Protein AF-A0A1G0FYD2-F1 (afdb_monomer_lite)

pLDDT: mean 75.07, std 21.71, range [24.44, 97.0]

Foldseek 3Di:
DDDAPFFDLVQLQAADPQDVDVVVVVVCVVVADPCNLVVLLVVDDPVVSVLSCCQANPPNPPPCNVVLVSLVSLVSCVLVCVCCVPQNHDDPVRSVVLVCLLSVVSVPDNLLSSLSSLVSSSVSTDDQALSSLSQVQLVVLLVVLQVVVDPPDDSRSLCSLLLQLLCCVPRNYDRSDNPRPDNPDDDPVNSVVSSVVSCNPQVHDVNVLVSSLVVLQVNLVSLPADFFADFPPDDPSSVVVNQSSLCSHLVHHDDSVLQFDADPVRGGGGTPVLSSSLSVLLSCDQVRRGDQDLVVLVVLCVSCVVNSLVQQCDHDPQQDGNLLSLLLVQDPSSNVSVVVSLVPDDLVSNLSSQCGATPQQDGSLLSNLVSVHDCLVVVVSLLVHDPVSSLCSLLGATNVRDGSLNCCQPPPLVCLLVVVVSLVPDDLSSNLSNQLNDAQVSNVSSVVSLVVSDPPPPLVSVLVSLLPDPPVSVVVNCVRHVVPCVVVVVDPVSLVSCVPCDPVNVVVVVVVPVVDDDPCLVVLLVSLVVVLVVLVVDDLDPDPPPDDPPDDPDDSVRVSVVSVVVNVVSVDDPPDDDPVNVVVVVVVCVVVVNDDPCVVVPD

Radius of gyration: 39.63 Å; chains: 1; bounding box: 89×54×109 Å

Secondary structure (DSSP, 8-state):
----TTB-HHHHTPPP-----HHHHHHHGGG--TTHHHHHHTTS-HHHHHHHHHHHSTT---TTHHHHHHHHHHHHHHHHTTTHHHH-PPPHHHHHHHHHHHHTTTTS-HHHHHHHHHHHHHTTPPP-SHHHHHHHHHHHHHHHHHHHHS-TT---HHHHHHHHHHHHHHSS---S-TT-S---SS-HHHHHHHHHHHHHHHSSHHHHHHHHHHHHHHHHHHTT--SS--TTSS-HHHHHHHHHHHHHHHTS---HHHHEEE-TTS-EEEE-HHHHHHHHHHHHHHTTSBPP-HHHHHHHHHHHGGGHHHHHH---TTS--HHHHHHHHT-HHHHHHHHHHHHTS-HHHHHHHHH---TTS--HHHHHHHTT---HHHHHHHTTS-HHHHHHHHH---TTS--HHHHHHHH-GGGHHHHHHHHTTS-HHHHHHHHHT--HHHHHHHHHHHHHH-TTS-HHHHHHHHHTS-HHHHHHHHHHHTTTSTTTTTSHHHHHTTTT--HHHHHHHHHHHTTS-STTHHHHHHHHHHHHHHHHHS-TTSS-TTS--SSS---HHHHHHHHHHHHHHTTS-TT---HHHHHHHHHHHHHTT--SSSTTS--

Sequence (603 aa):
MPTIQGINSKKCFLLGKRKLSEIALASIEHHFPDSWVTNFCKLFPAAIQTELVRHLGPDATYCKKEALKSKLKIIYARLLGLFDTELGKLSVDEKEAIKTKITDSITECTPGFHNRVNFIALGFSISRTLTDLLYDIRFGIVEATVYGAIPRGSIDVHVHNNFFTIASELYGIYPINREDVYSGEVSSVVIRATLKSEFESKYVPHILFDSLIERMTNILSRVGYTGKKKPGFYTHDQYSKFIDTLEMIFEIRLNPEEIFCTNGDGNVIDLNWTAIKKQLLCKLILEKYFFITAKLLVVIDAVFGAEKAAFFKQTNTEGWNCLMIAVAEQQVDVLQTTFAVLSGLSSQDKISIFKQVSVEGSNCLMVAISQKADISKLLEKINLLPEEDRQEIFTQKNNSGLNWLMIAIRHHPVRLPALLKVICKLSAADRKAILLELQSKDWETCFFTMLKIENKFDVTEMNSIMAEATLEEQIRFIKNHNRDIRPHVANPSALLYFSGISFEILQDLQKEYNQKKHRLYSFVKIILQRYIAEMKSKPLDSHLTKVGFFEFGFSVRSKLLSAEALLTAMNRDPEGETEEMRRILKDQACQQGRLHRISCLIV

Structure (mmCIF, N/CA/C/O backbone):
data_AF-A0A1G0FYD2-F1
#
_entry.id   AF-A0A1G0FYD2-F1
#
loop_
_atom_site.group_PDB
_atom_site.id
_atom_site.type_symbol
_atom_site.label_atom_id
_atom_site.label_alt_id
_atom_site.label_comp_id
_atom_site.label_asym_id
_atom_site.label_entity_id
_atom_site.label_seq_id
_atom_site.pdbx_PDB_ins_code
_atom_site.Cartn_x
_atom_site.Cartn_y
_atom_site.Cartn_z
_atom_site.occupancy
_atom_site.B_iso_or_equiv
_atom_site.auth_seq_id
_atom_site.auth_comp_id
_atom_site.auth_asym_id
_atom_site.auth_atom_id
_atom_site.pdbx_PDB_model_num
ATOM 1 N N . MET A 1 1 ? 16.250 -4.269 6.687 1.00 71.00 1 MET A N 1
ATOM 2 C CA . MET A 1 1 ? 15.690 -3.304 5.718 1.00 71.00 1 MET A CA 1
ATOM 3 C C . MET A 1 1 ? 15.822 -1.906 6.296 1.00 71.00 1 MET A C 1
ATOM 5 O O . MET A 1 1 ? 15.545 -1.760 7.483 1.00 71.00 1 MET A O 1
ATOM 9 N N . PRO A 1 2 ? 16.258 -0.917 5.506 1.00 81.50 2 PRO A N 1
ATOM 10 C CA . PRO A 1 2 ? 16.300 0.483 5.914 1.00 81.50 2 PRO A CA 1
ATOM 11 C C . PRO A 1 2 ? 14.913 1.008 6.299 1.00 81.50 2 PRO A C 1
ATOM 13 O O . PRO A 1 2 ? 13.907 0.628 5.693 1.00 81.50 2 PRO A O 1
ATOM 16 N N . THR A 1 3 ? 14.870 1.900 7.283 1.00 86.75 3 THR A N 1
ATOM 17 C CA . THR A 1 3 ? 13.661 2.643 7.656 1.00 86.75 3 THR A CA 1
ATOM 18 C C . THR A 1 3 ? 13.644 3.951 6.877 1.00 86.75 3 THR A C 1
ATOM 20 O O . THR A 1 3 ? 14.596 4.717 6.975 1.00 86.75 3 THR A O 1
ATOM 23 N N . ILE A 1 4 ? 12.576 4.211 6.122 1.00 86.94 4 ILE A N 1
ATOM 24 C CA . ILE A 1 4 ? 12.359 5.495 5.443 1.00 86.94 4 ILE A CA 1
ATOM 25 C C . ILE A 1 4 ? 11.167 6.184 6.099 1.00 86.94 4 ILE A C 1
ATOM 27 O O . ILE A 1 4 ? 10.151 5.552 6.393 1.00 86.94 4 ILE A O 1
ATOM 31 N N . GLN A 1 5 ? 11.302 7.481 6.361 1.00 86.69 5 GLN A N 1
ATOM 32 C CA . GLN A 1 5 ? 10.287 8.241 7.077 1.00 86.69 5 GLN A CA 1
ATOM 33 C C . GLN A 1 5 ? 8.942 8.223 6.332 1.00 86.69 5 GLN A C 1
ATOM 35 O O . GLN A 1 5 ? 8.857 8.559 5.153 1.00 86.69 5 GLN A O 1
ATOM 40 N N . GLY A 1 6 ? 7.877 7.863 7.053 1.00 85.75 6 GLY A N 1
ATOM 41 C CA . GLY A 1 6 ? 6.500 7.915 6.555 1.00 85.75 6 GLY A CA 1
ATOM 42 C C . GLY A 1 6 ? 6.055 6.722 5.705 1.00 85.75 6 GLY A C 1
ATOM 43 O O . GLY A 1 6 ? 4.886 6.681 5.330 1.00 85.75 6 GLY A O 1
ATOM 44 N N . ILE A 1 7 ? 6.921 5.737 5.437 1.00 91.50 7 ILE A N 1
ATOM 45 C CA . ILE A 1 7 ? 6.544 4.518 4.707 1.00 91.50 7 ILE A CA 1
ATOM 46 C C . ILE A 1 7 ? 6.825 3.249 5.510 1.00 91.50 7 ILE A C 1
ATOM 48 O O . ILE A 1 7 ? 7.794 3.155 6.261 1.00 91.50 7 ILE A O 1
ATOM 52 N N . ASN A 1 8 ? 6.019 2.221 5.277 1.00 91.69 8 ASN A N 1
ATOM 53 C CA . ASN A 1 8 ? 6.238 0.890 5.814 1.00 91.69 8 ASN A CA 1
ATOM 54 C C . ASN A 1 8 ? 7.188 0.100 4.907 1.00 91.69 8 ASN A C 1
ATOM 56 O O . ASN A 1 8 ? 6.750 -0.587 3.982 1.00 91.69 8 ASN A O 1
ATOM 60 N N . SER A 1 9 ? 8.493 0.148 5.188 1.00 90.56 9 SER A N 1
ATOM 61 C CA . SER A 1 9 ? 9.512 -0.540 4.378 1.00 90.56 9 SER A CA 1
ATOM 62 C C . SER A 1 9 ? 9.237 -2.035 4.179 1.00 90.56 9 SER A C 1
ATOM 64 O O . SER A 1 9 ? 9.534 -2.561 3.112 1.00 90.56 9 SER A O 1
ATOM 66 N N . LYS A 1 10 ? 8.628 -2.731 5.155 1.00 89.69 10 LYS A N 1
ATOM 67 C CA . LYS A 1 10 ? 8.307 -4.165 5.011 1.00 89.69 10 LYS A CA 1
ATOM 68 C C . LYS A 1 10 ? 7.317 -4.420 3.880 1.00 89.69 10 LYS A C 1
ATOM 70 O O . LYS A 1 10 ? 7.418 -5.443 3.213 1.00 89.69 10 LYS A O 1
ATOM 75 N N . LYS A 1 11 ? 6.366 -3.504 3.685 1.00 90.00 11 LYS A N 1
ATOM 76 C CA . LYS A 1 11 ? 5.352 -3.607 2.638 1.00 90.00 11 LYS A CA 1
ATOM 77 C C . LYS A 1 11 ? 5.823 -2.967 1.335 1.00 90.00 11 LYS A C 1
ATOM 79 O O . LYS A 1 11 ? 5.685 -3.560 0.270 1.00 90.00 11 LYS A O 1
ATOM 84 N N . CYS A 1 12 ? 6.447 -1.795 1.421 1.00 91.56 12 CYS A N 1
ATOM 85 C CA . CYS A 1 12 ? 6.925 -1.072 0.252 1.00 91.56 12 CYS A CA 1
ATOM 86 C C . CYS A 1 12 ? 8.114 -1.750 -0.431 1.00 91.56 12 CYS A C 1
ATOM 88 O O . CYS A 1 12 ? 8.267 -1.552 -1.624 1.00 91.56 12 CYS A O 1
ATOM 90 N N . PHE A 1 13 ? 8.944 -2.542 0.259 1.00 92.25 13 PHE A N 1
ATOM 91 C CA . PHE A 1 13 ? 10.097 -3.236 -0.345 1.00 92.25 13 PHE A CA 1
ATOM 92 C C . PHE A 1 13 ? 9.818 -4.700 -0.690 1.00 92.25 13 PHE A C 1
ATOM 94 O O . PHE A 1 13 ? 10.751 -5.470 -0.923 1.00 92.25 13 PHE A O 1
ATOM 101 N N . LEU A 1 14 ? 8.547 -5.102 -0.750 1.00 87.94 14 LEU A N 1
ATOM 102 C CA . LEU A 1 14 ? 8.197 -6.394 -1.326 1.00 87.94 14 LEU A CA 1
ATOM 103 C C . LEU A 1 14 ? 8.676 -6.446 -2.780 1.00 87.94 14 LEU A C 1
ATOM 105 O O . LEU A 1 14 ? 8.505 -5.495 -3.552 1.00 87.94 14 LEU A O 1
ATOM 109 N N . LEU A 1 15 ? 9.305 -7.563 -3.142 1.00 80.50 15 LEU A N 1
ATOM 110 C CA . LEU A 1 15 ? 9.656 -7.833 -4.528 1.00 80.50 15 LEU A CA 1
ATOM 111 C C . LEU A 1 15 ? 8.353 -7.968 -5.322 1.00 80.50 15 LEU A C 1
ATOM 113 O O . LEU A 1 15 ? 7.488 -8.771 -4.969 1.00 80.50 15 LEU A O 1
ATOM 117 N N . GLY A 1 16 ? 8.212 -7.158 -6.373 1.00 65.06 16 GLY A N 1
ATOM 118 C CA . GLY A 1 16 ? 7.102 -7.284 -7.312 1.00 65.06 16 GLY A CA 1
ATOM 119 C C . GLY A 1 16 ? 7.129 -8.644 -7.997 1.00 65.06 16 GLY A C 1
ATOM 120 O O . GLY A 1 16 ? 8.182 -9.281 -8.109 1.00 65.06 16 GLY A O 1
ATOM 121 N N . LYS A 1 17 ? 5.982 -9.081 -8.516 1.00 60.00 17 LYS A N 1
ATOM 122 C CA . LYS A 1 17 ? 5.901 -10.286 -9.350 1.00 60.00 17 LYS A CA 1
ATOM 123 C C . LYS A 1 17 ? 6.354 -9.924 -10.769 1.00 60.00 17 LYS A C 1
ATOM 125 O O . LYS A 1 17 ? 5.661 -10.191 -11.745 1.00 60.00 17 LYS A O 1
ATOM 130 N N . ARG A 1 18 ? 7.548 -9.329 -10.900 1.00 59.66 18 ARG A N 1
ATOM 131 C CA . ARG A 1 18 ? 8.195 -9.054 -12.187 1.00 59.66 18 ARG A CA 1
ATOM 132 C C . ARG A 1 18 ? 8.671 -10.362 -12.780 1.00 59.66 18 ARG A C 1
ATOM 134 O O . ARG A 1 18 ? 9.802 -10.806 -12.607 1.00 59.66 18 ARG A O 1
ATOM 141 N N . LYS A 1 19 ? 7.751 -11.007 -13.464 1.00 52.03 19 LYS A N 1
ATOM 142 C CA . LYS A 1 19 ? 8.004 -12.235 -14.174 1.00 52.03 19 LYS A CA 1
ATOM 143 C C . LYS A 1 19 ? 7.151 -12.153 -15.441 1.00 52.03 19 LYS A C 1
ATOM 145 O O . LYS A 1 19 ? 6.133 -12.828 -15.548 1.00 52.03 19 LYS A O 1
ATOM 150 N N . LEU A 1 20 ? 7.666 -11.454 -16.464 1.00 51.06 20 LEU A N 1
ATOM 151 C CA . LEU A 1 20 ? 7.752 -12.105 -17.784 1.00 51.06 20 LEU A CA 1
ATOM 152 C C . LEU A 1 20 ? 8.638 -13.323 -17.547 1.00 51.06 20 LEU A C 1
ATOM 154 O O . LEU A 1 20 ? 9.860 -13.279 -17.645 1.00 51.06 20 LEU A O 1
ATOM 158 N N . SER A 1 21 ? 8.027 -14.315 -16.917 1.00 52.44 21 SER A N 1
ATOM 159 C CA . SER A 1 21 ? 8.737 -15.313 -16.151 1.00 52.44 21 SER A CA 1
ATOM 160 C C . SER A 1 21 ? 9.371 -16.257 -17.128 1.00 52.44 21 SER A C 1
ATOM 162 O O . SER A 1 21 ? 9.000 -16.305 -18.299 1.00 52.44 21 SER A O 1
ATOM 164 N N . GLU A 1 22 ? 10.208 -17.135 -16.614 1.00 48.06 22 GLU A N 1
ATOM 165 C CA . GLU A 1 22 ? 10.434 -18.406 -17.282 1.00 48.06 22 GLU A CA 1
ATOM 166 C C . GLU A 1 22 ? 9.127 -19.074 -17.789 1.00 48.06 22 GLU A C 1
ATOM 168 O O . GLU A 1 22 ? 9.208 -19.851 -18.718 1.00 48.06 22 GLU A O 1
ATOM 173 N N . ILE A 1 23 ? 7.929 -18.721 -17.286 1.00 47.28 23 ILE A N 1
ATOM 174 C CA . ILE A 1 23 ? 6.600 -19.104 -17.803 1.00 47.28 23 ILE A CA 1
ATOM 175 C C . ILE A 1 23 ? 6.338 -18.574 -19.224 1.00 47.28 23 ILE A C 1
ATOM 177 O O . ILE A 1 23 ? 5.897 -19.339 -20.076 1.00 47.28 23 ILE A O 1
ATOM 181 N N . ALA A 1 24 ? 6.619 -17.296 -19.507 1.00 58.84 24 ALA A N 1
ATOM 182 C CA . ALA A 1 24 ? 6.438 -16.742 -20.850 1.00 58.84 24 ALA A CA 1
ATOM 183 C C . ALA A 1 24 ? 7.440 -17.373 -21.825 1.00 58.84 24 ALA A C 1
ATOM 185 O O . ALA A 1 24 ? 7.056 -17.778 -22.914 1.00 58.84 24 ALA A O 1
ATOM 186 N N . LEU A 1 25 ? 8.693 -17.554 -21.393 1.00 63.34 25 LEU A N 1
ATOM 187 C CA . LEU A 1 25 ? 9.738 -18.254 -22.150 1.00 63.34 25 LEU A CA 1
ATOM 188 C C . LEU A 1 25 ? 9.388 -19.727 -22.414 1.00 63.34 25 LEU A C 1
ATOM 190 O O . LEU A 1 25 ? 9.467 -20.160 -23.557 1.00 63.34 25 LEU A O 1
ATOM 194 N N . ALA A 1 26 ? 8.948 -20.465 -21.390 1.00 65.25 26 ALA A N 1
ATOM 195 C CA . ALA A 1 26 ? 8.532 -21.863 -21.498 1.00 65.25 26 ALA A CA 1
ATOM 196 C C . ALA A 1 26 ? 7.345 -22.012 -22.456 1.00 65.25 26 ALA A C 1
ATOM 198 O O . ALA A 1 26 ? 7.298 -22.950 -23.249 1.00 65.25 26 ALA A O 1
ATOM 199 N N . SER A 1 27 ? 6.417 -21.049 -22.444 1.00 67.56 27 SER A N 1
ATOM 200 C CA . SER A 1 27 ? 5.278 -21.043 -23.365 1.00 67.56 27 SER A CA 1
ATOM 201 C C . SER A 1 27 ? 5.676 -20.832 -24.828 1.00 67.56 27 SER A C 1
ATOM 203 O O . SER A 1 27 ? 4.945 -21.263 -25.711 1.00 67.56 27 SER A O 1
ATOM 205 N N . ILE A 1 28 ? 6.848 -20.246 -25.102 1.00 72.50 28 ILE A N 1
ATOM 206 C CA . ILE A 1 28 ? 7.353 -20.013 -26.464 1.00 72.50 28 ILE A CA 1
ATOM 207 C C . ILE A 1 28 ? 8.608 -20.832 -26.793 1.00 72.50 28 ILE A C 1
ATOM 209 O O . ILE A 1 28 ? 9.178 -20.668 -27.866 1.00 72.50 28 ILE A O 1
ATOM 213 N N . GLU A 1 29 ? 9.032 -21.744 -25.913 1.00 75.75 29 GLU A N 1
ATOM 214 C CA . GLU A 1 29 ? 10.243 -22.566 -26.065 1.00 75.75 29 GLU A CA 1
ATOM 215 C C . GLU A 1 29 ? 10.243 -23.336 -27.395 1.00 75.75 29 GLU A C 1
ATOM 217 O O . GLU A 1 29 ? 11.255 -23.392 -28.091 1.00 75.75 29 GLU A O 1
ATOM 222 N N . HIS A 1 30 ? 9.068 -23.840 -27.779 1.00 78.38 30 HIS A N 1
ATOM 223 C CA . HIS A 1 30 ? 8.821 -24.590 -29.008 1.00 78.38 30 HIS A CA 1
ATOM 224 C C . HIS A 1 30 ? 8.935 -23.757 -30.298 1.00 78.38 30 HIS A C 1
ATOM 226 O O . HIS A 1 30 ? 9.001 -24.329 -31.381 1.00 78.38 30 HIS A O 1
ATOM 232 N N . HIS A 1 31 ? 8.970 -22.422 -30.209 1.00 76.94 31 HIS A N 1
ATOM 233 C CA . HIS A 1 31 ? 9.157 -21.543 -31.370 1.00 76.94 31 HIS A CA 1
ATOM 234 C C . HIS A 1 31 ? 10.630 -21.395 -31.777 1.00 76.94 31 HIS A C 1
ATOM 236 O O . HIS A 1 31 ? 10.923 -20.795 -32.813 1.00 76.94 31 HIS A O 1
ATOM 242 N N . PHE A 1 32 ? 11.571 -21.900 -30.975 1.00 81.81 32 PHE A N 1
ATOM 243 C CA . PHE A 1 32 ? 12.994 -21.735 -31.245 1.00 81.81 32 PHE A CA 1
ATOM 244 C C . PHE A 1 32 ? 13.590 -22.991 -31.885 1.00 81.81 32 PHE A C 1
ATOM 246 O O . PHE A 1 32 ? 13.553 -24.052 -31.267 1.00 81.81 32 PHE A O 1
ATOM 253 N N . PRO A 1 33 ? 14.204 -22.885 -33.077 1.00 84.12 33 PRO A N 1
ATOM 254 C CA . PRO A 1 33 ? 14.975 -23.989 -33.635 1.00 84.12 33 PRO A CA 1
ATOM 255 C C . PRO A 1 33 ? 16.264 -24.208 -32.831 1.00 84.12 33 PRO A C 1
ATOM 257 O O . PRO A 1 33 ? 16.786 -23.271 -32.221 1.00 84.12 33 PRO A O 1
ATOM 260 N N . ASP A 1 34 ? 16.858 -25.399 -32.926 1.00 83.19 34 ASP A N 1
ATOM 261 C CA . ASP A 1 34 ? 18.173 -25.688 -32.324 1.00 83.19 34 ASP A CA 1
ATOM 262 C C . ASP A 1 34 ? 19.253 -24.692 -32.788 1.00 83.19 34 ASP A C 1
ATOM 264 O O . ASP A 1 34 ? 20.161 -24.326 -32.042 1.00 83.19 34 ASP A O 1
ATOM 268 N N . SER A 1 35 ? 19.106 -24.161 -34.007 1.00 87.00 35 SER A N 1
ATOM 269 C CA . SER A 1 35 ? 19.988 -23.156 -34.604 1.00 87.00 35 SER A CA 1
ATOM 270 C C . SER A 1 35 ? 19.663 -21.705 -34.212 1.00 87.00 35 SER A C 1
ATOM 272 O O . SER A 1 35 ? 20.100 -20.776 -34.901 1.00 87.00 35 SER A O 1
ATOM 274 N N . TRP A 1 36 ? 18.869 -21.457 -33.161 1.00 91.12 36 TRP A N 1
ATOM 275 C CA . TRP A 1 36 ? 18.421 -20.099 -32.821 1.00 91.12 36 TRP A CA 1
ATOM 276 C C . TRP A 1 36 ? 19.585 -19.139 -32.546 1.00 91.12 36 TRP A C 1
ATOM 278 O O . TRP A 1 36 ? 19.487 -17.975 -32.918 1.00 91.12 36 TRP A O 1
ATOM 288 N N . VAL A 1 37 ? 20.699 -19.609 -31.966 1.00 90.31 37 VAL A N 1
ATOM 289 C CA . VAL A 1 37 ? 21.889 -18.772 -31.713 1.00 90.31 37 VAL A CA 1
ATOM 290 C C . VAL A 1 37 ? 22.461 -18.255 -33.032 1.00 90.31 37 VAL A C 1
ATOM 292 O O . VAL A 1 37 ? 22.711 -17.062 -33.175 1.00 90.31 37 VAL A O 1
ATOM 295 N N . THR A 1 38 ? 22.599 -19.128 -34.032 1.00 91.00 38 THR A N 1
ATOM 296 C CA . THR A 1 38 ? 23.056 -18.747 -35.374 1.00 91.00 38 THR A CA 1
ATOM 297 C C . THR A 1 38 ? 22.101 -17.744 -36.020 1.00 91.00 38 THR A C 1
ATOM 299 O O . THR A 1 38 ? 22.545 -16.769 -36.623 1.00 91.00 38 THR A O 1
ATOM 302 N N . ASN A 1 39 ? 20.791 -17.951 -35.876 1.00 92.69 39 ASN A N 1
ATOM 303 C CA . ASN A 1 39 ? 19.783 -17.039 -36.419 1.00 92.69 39 ASN A CA 1
ATOM 304 C C . ASN A 1 39 ? 19.776 -15.684 -35.699 1.00 92.69 39 ASN A C 1
ATOM 306 O O . ASN A 1 39 ? 19.608 -14.655 -36.348 1.00 92.69 39 ASN A O 1
ATOM 310 N N . PHE A 1 40 ? 20.014 -15.672 -34.388 1.00 93.44 40 PHE A N 1
ATOM 311 C CA . PHE A 1 40 ? 20.173 -14.456 -33.602 1.00 93.44 40 PHE A CA 1
ATOM 312 C C . PHE A 1 40 ? 21.415 -13.669 -34.036 1.00 93.44 40 PHE A C 1
ATOM 314 O O . PHE A 1 40 ? 21.308 -12.474 -34.294 1.00 93.44 40 PHE A O 1
ATOM 321 N N . CYS A 1 41 ? 22.570 -14.325 -34.207 1.00 92.69 41 CYS A N 1
ATOM 322 C CA . CYS A 1 41 ? 23.790 -13.665 -34.683 1.00 92.69 41 CYS A CA 1
ATOM 323 C C . CYS A 1 41 ? 23.586 -13.000 -36.054 1.00 92.69 41 CYS A C 1
ATOM 325 O O . CYS A 1 41 ? 24.026 -11.872 -36.260 1.00 92.69 41 CYS A O 1
ATOM 327 N N . LYS A 1 42 ? 22.846 -13.640 -36.970 1.00 93.69 42 LYS A N 1
ATOM 328 C CA . LYS A 1 42 ? 22.535 -13.084 -38.302 1.00 93.69 42 LYS A CA 1
ATOM 329 C C . LYS A 1 42 ? 21.749 -11.765 -38.270 1.00 93.69 42 LYS A C 1
ATOM 331 O O . LYS A 1 42 ? 21.681 -11.096 -39.296 1.00 93.69 42 LYS A O 1
ATOM 336 N N . LEU A 1 43 ? 21.178 -11.368 -37.128 1.00 93.31 43 LEU A N 1
ATOM 337 C CA . LEU A 1 43 ? 20.527 -10.062 -36.970 1.00 93.31 43 LEU A CA 1
ATOM 338 C C . LEU A 1 43 ? 21.514 -8.884 -36.905 1.00 93.31 43 LEU A C 1
ATOM 340 O O . LEU A 1 43 ? 21.070 -7.734 -36.942 1.00 93.31 43 LEU A O 1
ATOM 344 N N . PHE A 1 44 ? 22.816 -9.159 -36.783 1.00 94.56 44 PHE A N 1
ATOM 345 C CA . PHE A 1 44 ? 23.866 -8.165 -36.567 1.00 94.56 44 PHE A CA 1
ATOM 346 C C . PHE A 1 44 ? 24.909 -8.164 -37.700 1.00 94.56 44 PHE A C 1
ATOM 348 O O . PHE A 1 44 ? 25.074 -9.177 -38.385 1.00 94.56 44 PHE A O 1
ATOM 355 N N . PRO A 1 45 ? 25.659 -7.061 -37.898 1.00 93.50 45 PRO A N 1
ATOM 356 C CA . PRO A 1 45 ? 26.769 -7.007 -38.852 1.00 93.50 45 PRO A CA 1
ATOM 357 C C . PRO A 1 45 ? 27.878 -8.022 -38.538 1.00 93.50 45 PRO A C 1
ATOM 359 O O . PRO A 1 45 ? 28.079 -8.390 -37.381 1.00 93.50 45 PRO A O 1
ATOM 362 N N . ALA A 1 46 ? 28.654 -8.418 -39.551 1.00 92.62 46 ALA A N 1
ATOM 363 C CA . ALA A 1 46 ? 29.682 -9.461 -39.437 1.00 92.62 46 ALA A CA 1
ATOM 364 C C . ALA A 1 46 ? 30.689 -9.236 -38.289 1.00 92.62 46 ALA A C 1
ATOM 366 O O . ALA A 1 46 ? 31.024 -10.181 -37.583 1.00 92.62 46 ALA A O 1
ATOM 367 N N . ALA A 1 47 ? 31.112 -7.989 -38.045 1.00 89.62 47 ALA A N 1
ATOM 368 C CA . ALA A 1 47 ? 32.027 -7.659 -36.946 1.00 89.62 47 ALA A CA 1
ATOM 369 C C . ALA A 1 47 ? 31.457 -8.028 -35.561 1.00 89.62 47 ALA A C 1
ATOM 371 O O . ALA A 1 47 ? 32.168 -8.553 -34.711 1.00 89.62 47 ALA A O 1
ATOM 372 N N . ILE A 1 48 ? 30.155 -7.816 -35.356 1.00 94.00 48 ILE A N 1
ATOM 373 C CA . ILE A 1 48 ? 29.456 -8.151 -34.110 1.00 94.00 48 ILE A CA 1
ATOM 374 C C . ILE A 1 48 ? 29.194 -9.656 -34.009 1.00 94.00 48 ILE A C 1
ATOM 376 O O . ILE A 1 48 ? 29.220 -10.212 -32.914 1.00 94.00 48 ILE A O 1
ATOM 380 N N . GLN A 1 49 ? 28.963 -10.335 -35.136 1.00 93.88 49 GLN A N 1
ATOM 381 C CA . GLN A 1 49 ? 28.770 -11.788 -35.148 1.00 93.88 49 GLN A CA 1
ATOM 382 C C . GLN A 1 49 ? 29.977 -12.523 -34.562 1.00 93.88 49 GLN A C 1
ATOM 384 O O . GLN A 1 49 ? 29.790 -13.444 -33.770 1.00 93.88 49 GLN A O 1
ATOM 389 N N . THR A 1 50 ? 31.196 -12.087 -34.894 1.00 91.62 50 THR A N 1
ATOM 390 C CA . THR A 1 50 ? 32.433 -12.649 -34.335 1.00 91.62 50 THR A CA 1
ATOM 391 C C . THR A 1 50 ? 32.470 -12.528 -32.810 1.00 91.62 50 THR A C 1
ATOM 393 O O . THR A 1 50 ? 32.735 -13.514 -32.122 1.00 91.62 50 THR A O 1
ATOM 396 N N . GLU A 1 51 ? 32.115 -11.362 -32.266 1.00 94.31 51 GLU A N 1
ATOM 397 C CA . GLU A 1 51 ? 32.063 -11.140 -30.814 1.00 94.31 51 GLU A CA 1
ATOM 398 C C . GLU A 1 51 ? 30.958 -11.958 -30.132 1.00 94.31 51 GLU A C 1
ATOM 400 O O . GLU A 1 51 ? 31.174 -12.569 -29.085 1.00 94.31 51 GLU A O 1
ATOM 405 N N . LEU A 1 52 ? 29.780 -12.068 -30.749 1.00 93.62 52 LEU A N 1
ATOM 406 C CA . LEU A 1 52 ? 28.709 -12.928 -30.239 1.00 93.62 52 LEU A CA 1
ATOM 407 C C . LEU A 1 52 ? 29.131 -14.403 -30.203 1.00 93.62 52 LEU A C 1
ATOM 409 O O . LEU A 1 52 ? 28.850 -15.097 -29.225 1.00 93.62 52 LEU A O 1
ATOM 413 N N . VAL A 1 53 ? 29.838 -14.887 -31.229 1.00 91.69 53 VAL A N 1
ATOM 414 C CA . VAL A 1 53 ? 30.386 -16.253 -31.248 1.00 91.69 53 VAL A CA 1
ATOM 415 C C . VAL A 1 53 ? 31.445 -16.429 -30.160 1.00 91.69 53 VAL A C 1
ATOM 417 O O . VAL A 1 53 ? 31.423 -17.448 -29.473 1.00 91.69 53 VAL A O 1
ATOM 420 N N . ARG A 1 54 ? 32.302 -15.430 -29.918 1.00 92.94 54 ARG A N 1
ATOM 421 C CA . ARG A 1 54 ? 33.272 -15.451 -28.810 1.00 92.94 54 ARG A CA 1
ATOM 422 C C . ARG A 1 54 ? 32.594 -15.631 -27.446 1.00 92.94 54 ARG A C 1
ATOM 424 O O . ARG A 1 54 ? 33.115 -16.347 -26.594 1.00 92.94 54 ARG A O 1
ATOM 431 N N . HIS A 1 55 ? 31.427 -15.022 -27.234 1.00 93.25 55 HIS A N 1
ATOM 432 C CA . HIS A 1 55 ? 30.684 -15.134 -25.973 1.00 93.25 55 HIS A CA 1
ATOM 433 C C . HIS A 1 55 ? 29.804 -16.388 -25.854 1.00 93.25 55 HIS A C 1
ATOM 435 O O . HIS A 1 55 ? 29.614 -16.896 -24.747 1.00 93.25 55 HIS A O 1
ATOM 441 N N . LEU A 1 56 ? 29.227 -16.867 -26.961 1.00 91.88 56 LEU A N 1
ATOM 442 C CA . LEU A 1 56 ? 28.140 -17.863 -26.957 1.00 91.88 56 LEU A CA 1
ATOM 443 C C . LEU A 1 56 ? 28.514 -19.205 -27.585 1.00 91.88 56 LEU A C 1
ATOM 445 O O . LEU A 1 56 ? 27.789 -20.188 -27.401 1.00 91.88 56 LEU A O 1
ATOM 449 N N . GLY A 1 57 ? 29.602 -19.229 -28.350 1.00 87.62 57 GLY A N 1
ATOM 450 C CA . GLY A 1 57 ? 30.015 -20.345 -29.182 1.00 87.62 57 GLY A CA 1
ATOM 451 C C . GLY A 1 57 ? 30.392 -21.607 -28.401 1.00 87.62 57 GLY A C 1
ATOM 452 O O . GLY A 1 57 ? 30.429 -21.617 -27.160 1.00 87.62 57 GLY A O 1
ATOM 453 N N . PRO A 1 58 ? 30.675 -22.703 -29.125 1.00 86.25 58 PRO A N 1
ATOM 454 C CA . PRO A 1 58 ? 31.112 -23.956 -28.516 1.00 86.25 58 PRO A CA 1
ATOM 455 C C . PRO A 1 58 ? 32.360 -23.745 -27.647 1.00 86.25 58 PRO A C 1
ATOM 457 O O . PRO A 1 58 ? 32.368 -24.185 -26.499 1.00 86.25 58 PRO A O 1
ATOM 460 N N . ASP A 1 59 ? 33.310 -22.941 -28.129 1.00 88.81 59 ASP A N 1
ATOM 461 C CA . ASP A 1 59 ? 34.604 -22.689 -27.480 1.00 88.81 59 ASP A CA 1
ATOM 462 C C . ASP A 1 59 ? 34.548 -21.670 -26.329 1.00 88.81 59 ASP A C 1
ATOM 464 O O . ASP A 1 59 ? 35.536 -21.454 -25.629 1.00 88.81 59 ASP A O 1
ATOM 468 N N . ALA A 1 60 ? 33.398 -21.030 -26.096 1.00 90.25 60 ALA A N 1
ATOM 469 C CA . ALA A 1 60 ? 33.255 -20.069 -25.009 1.00 90.25 60 ALA A CA 1
ATOM 470 C C . ALA A 1 60 ? 33.319 -20.775 -23.640 1.00 90.25 60 ALA A C 1
ATOM 472 O O . ALA A 1 60 ? 32.490 -21.641 -23.337 1.00 90.25 60 ALA A O 1
ATOM 473 N N . THR A 1 61 ? 34.269 -20.355 -22.799 1.00 90.81 61 THR A N 1
ATOM 474 C CA . THR A 1 61 ? 34.606 -20.964 -21.494 1.00 90.81 61 THR A CA 1
ATOM 475 C C . THR A 1 61 ? 33.877 -20.342 -20.301 1.00 90.81 61 THR A C 1
ATOM 477 O O . THR A 1 61 ? 34.075 -20.753 -19.159 1.00 90.81 61 THR A O 1
ATOM 480 N N . TYR A 1 62 ? 33.028 -19.339 -20.537 1.00 91.00 62 TYR A N 1
ATOM 481 C CA . TYR A 1 62 ? 32.307 -18.654 -19.469 1.00 91.00 62 TYR A CA 1
ATOM 482 C C . TYR A 1 62 ? 31.358 -19.611 -18.733 1.00 91.00 62 TYR A C 1
ATOM 484 O O . TYR A 1 62 ? 30.430 -20.164 -19.324 1.00 91.00 62 TYR A O 1
ATOM 492 N N . CYS A 1 63 ? 31.555 -19.767 -17.422 1.00 88.88 63 CYS A N 1
ATOM 493 C CA . CYS A 1 63 ? 30.858 -20.765 -16.606 1.00 88.88 63 CYS A CA 1
ATOM 494 C C . CYS A 1 63 ? 29.326 -20.607 -16.571 1.00 88.88 63 CYS A C 1
ATOM 496 O O . CYS A 1 63 ? 28.627 -21.577 -16.301 1.00 88.88 63 CYS A O 1
ATOM 498 N N . LYS A 1 64 ? 28.789 -19.418 -16.892 1.00 89.31 64 LYS A N 1
ATOM 499 C CA . LYS A 1 64 ? 27.337 -19.151 -16.947 1.00 89.31 64 LYS A CA 1
ATOM 500 C C . LYS A 1 64 ? 26.800 -18.934 -18.359 1.00 89.31 64 LYS A C 1
ATOM 502 O O . LYS A 1 64 ? 25.795 -18.245 -18.544 1.00 89.31 64 LYS A O 1
ATOM 507 N N . LYS A 1 65 ? 27.459 -19.512 -19.364 1.00 90.44 65 LYS A N 1
ATOM 508 C CA . LYS A 1 65 ? 27.065 -19.413 -20.777 1.00 90.44 65 LYS A CA 1
ATOM 509 C C . LYS A 1 65 ? 25.589 -19.753 -21.021 1.00 90.44 65 LYS A C 1
ATOM 511 O O . LYS A 1 65 ? 24.921 -19.048 -21.770 1.00 90.44 65 LYS A O 1
ATOM 516 N N . GLU A 1 66 ? 25.053 -20.776 -20.359 1.00 89.69 66 GLU A N 1
ATOM 517 C CA . GLU A 1 66 ? 23.657 -21.196 -20.557 1.00 89.69 66 GLU A CA 1
ATOM 518 C C . GLU A 1 66 ? 22.636 -20.228 -19.930 1.00 89.69 66 GLU A C 1
ATOM 520 O O . GLU A 1 66 ? 21.577 -19.974 -20.510 1.00 89.69 66 GLU A O 1
ATOM 525 N N . ALA A 1 67 ? 22.973 -19.589 -18.805 1.00 88.44 67 ALA A N 1
ATOM 526 C CA . ALA A 1 67 ? 22.154 -18.516 -18.237 1.00 88.44 67 ALA A CA 1
ATOM 527 C C . ALA A 1 67 ? 22.133 -17.282 -19.160 1.00 88.44 67 ALA A C 1
ATOM 529 O O . ALA A 1 67 ? 21.063 -16.746 -19.453 1.00 88.44 67 ALA A O 1
ATOM 530 N N . LEU A 1 68 ? 23.298 -16.899 -19.698 1.00 91.25 68 LEU A N 1
ATOM 531 C CA . LEU A 1 68 ? 23.429 -15.831 -20.694 1.00 91.25 68 LEU A CA 1
ATOM 532 C C . LEU A 1 68 ? 22.579 -16.116 -21.942 1.00 91.25 68 LEU A C 1
ATOM 534 O O . LEU A 1 68 ? 21.785 -15.273 -22.366 1.00 91.25 68 LEU A O 1
ATOM 538 N N . LYS A 1 69 ? 22.692 -17.325 -22.502 1.00 91.12 69 LYS A N 1
ATOM 539 C CA . LYS A 1 69 ? 21.883 -17.768 -23.645 1.00 91.12 69 LYS A CA 1
ATOM 540 C C . LYS A 1 69 ? 20.391 -17.678 -23.350 1.00 91.12 69 LYS A C 1
ATOM 542 O O . LYS A 1 69 ? 19.645 -17.159 -24.173 1.00 91.12 69 LYS A O 1
ATOM 547 N N . SER A 1 70 ? 19.965 -18.113 -22.167 1.00 88.06 70 SER A N 1
ATOM 548 C CA . SER A 1 70 ? 18.559 -18.062 -21.758 1.00 88.06 70 SER A CA 1
ATOM 549 C C . SER A 1 70 ? 18.009 -16.632 -21.776 1.00 88.06 70 SER A C 1
ATOM 551 O O . SER A 1 70 ? 16.884 -16.399 -22.211 1.00 88.06 70 SER A O 1
ATOM 553 N N . LYS A 1 71 ? 18.808 -15.642 -21.365 1.00 88.81 71 LYS A N 1
ATOM 554 C CA . LYS A 1 71 ? 18.406 -14.227 -21.356 1.00 88.81 71 LYS A CA 1
ATOM 555 C C . LYS A 1 71 ? 18.448 -13.593 -22.745 1.00 88.81 71 LYS A C 1
ATOM 557 O O . LYS A 1 71 ? 17.525 -12.864 -23.101 1.00 88.81 71 LYS A O 1
ATOM 562 N N . LEU A 1 72 ? 19.433 -13.941 -23.573 1.00 91.94 72 LEU A N 1
ATOM 563 C CA . LEU A 1 72 ? 19.442 -13.566 -24.992 1.00 91.94 72 LEU A CA 1
ATOM 564 C C . LEU A 1 72 ? 18.245 -14.137 -25.752 1.00 91.94 72 LEU A C 1
ATOM 566 O O . LEU A 1 72 ? 17.693 -13.456 -26.610 1.00 91.94 72 LEU A O 1
ATOM 570 N N . LYS A 1 73 ? 17.798 -15.348 -25.409 1.00 90.38 73 LYS A N 1
ATOM 571 C CA . LYS A 1 73 ? 16.612 -15.977 -26.000 1.00 90.38 73 LYS A CA 1
ATOM 572 C C . LYS A 1 73 ? 15.345 -15.141 -25.760 1.00 90.38 73 LYS A C 1
ATOM 574 O O . LYS A 1 73 ? 14.546 -14.989 -26.681 1.00 90.38 73 LYS A O 1
ATOM 579 N N . ILE A 1 74 ? 15.207 -14.502 -24.589 1.00 88.44 74 ILE A N 1
ATOM 580 C CA . ILE A 1 74 ? 14.130 -13.524 -24.305 1.00 88.44 74 ILE A CA 1
ATOM 581 C C . ILE A 1 74 ? 14.219 -12.332 -25.258 1.00 88.44 74 ILE A C 1
ATOM 583 O O . ILE A 1 74 ? 13.223 -11.933 -25.860 1.00 88.44 74 ILE A O 1
ATOM 587 N N . ILE A 1 75 ? 15.415 -11.758 -25.398 1.00 92.06 75 ILE A N 1
ATOM 588 C CA . ILE A 1 75 ? 1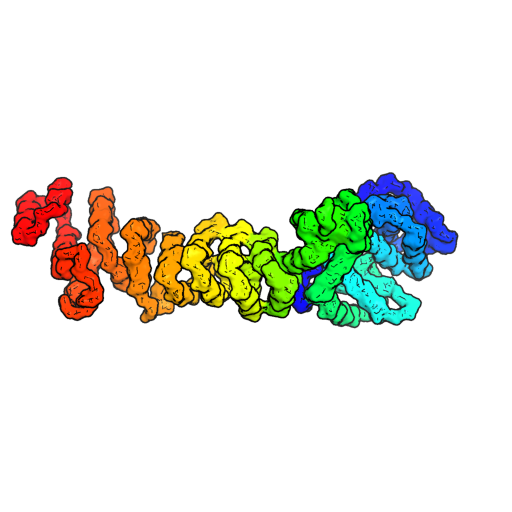5.642 -10.600 -26.267 1.00 92.06 75 ILE A CA 1
ATOM 589 C C . ILE A 1 75 ? 15.352 -10.958 -27.725 1.00 92.06 75 ILE A C 1
ATOM 591 O O . ILE A 1 75 ? 14.702 -10.190 -28.433 1.00 92.06 75 ILE A O 1
ATOM 595 N N . TYR A 1 76 ? 15.758 -12.148 -28.160 1.00 93.12 76 TYR A N 1
ATOM 596 C CA . TYR A 1 76 ? 15.477 -12.635 -29.499 1.00 93.12 76 TYR A CA 1
ATOM 597 C C . TYR A 1 76 ? 13.973 -12.806 -29.741 1.00 93.12 76 TYR A C 1
ATOM 599 O O . TYR A 1 76 ? 13.463 -12.264 -30.720 1.00 93.12 76 TYR A O 1
ATOM 607 N N . ALA A 1 77 ? 13.244 -13.450 -28.822 1.00 89.88 77 ALA A N 1
ATOM 608 C CA . ALA A 1 77 ? 11.781 -13.529 -28.883 1.00 89.88 77 ALA A CA 1
ATOM 609 C C . ALA A 1 77 ? 11.129 -12.151 -29.007 1.00 89.88 77 ALA A C 1
ATOM 611 O O . ALA A 1 77 ? 10.232 -11.957 -29.830 1.00 89.88 77 ALA A O 1
ATOM 612 N N . ARG A 1 78 ? 11.611 -11.174 -28.229 1.00 90.31 78 ARG A N 1
ATOM 613 C CA . ARG A 1 78 ? 11.105 -9.805 -28.292 1.00 90.31 78 ARG A CA 1
ATOM 614 C C . ARG A 1 78 ? 11.337 -9.168 -29.667 1.00 90.31 78 ARG A C 1
ATOM 616 O O . ARG A 1 78 ? 10.419 -8.559 -30.204 1.00 90.31 78 ARG A O 1
ATOM 623 N N . LEU A 1 79 ? 12.517 -9.343 -30.267 1.00 92.75 79 LEU A N 1
ATOM 624 C CA . LEU A 1 79 ? 12.839 -8.821 -31.606 1.00 92.75 79 LEU A CA 1
ATOM 625 C C . LEU A 1 79 ? 12.011 -9.477 -32.727 1.00 92.75 79 LEU A C 1
ATOM 627 O O . LEU A 1 79 ? 11.673 -8.810 -33.714 1.00 92.75 79 LEU A O 1
ATOM 631 N N . LEU A 1 80 ? 11.665 -10.757 -32.556 1.00 91.25 80 LEU A N 1
ATOM 632 C CA . LEU A 1 80 ? 10.781 -11.512 -33.450 1.00 91.25 80 LEU A CA 1
ATOM 633 C C . LEU A 1 80 ? 9.296 -11.147 -33.302 1.00 91.25 80 LEU A C 1
ATOM 635 O O . LEU A 1 80 ? 8.493 -11.564 -34.130 1.00 91.25 80 LEU A O 1
ATOM 639 N N . GLY A 1 81 ? 8.928 -10.370 -32.281 1.00 89.25 81 GLY A N 1
ATOM 640 C CA . GLY A 1 81 ? 7.540 -9.989 -32.014 1.00 89.25 81 GLY A CA 1
ATOM 641 C C . GLY A 1 81 ? 6.729 -11.048 -31.264 1.00 89.25 81 GLY A C 1
ATOM 642 O O . GLY A 1 81 ? 5.512 -10.932 -31.163 1.00 89.25 81 GLY A O 1
ATOM 643 N N . LEU A 1 82 ? 7.380 -12.060 -30.676 1.00 88.00 82 LEU A N 1
ATOM 644 C CA . LEU A 1 82 ? 6.696 -13.122 -29.919 1.00 88.00 82 LEU A CA 1
ATOM 645 C C . LEU A 1 82 ? 6.057 -12.627 -28.610 1.00 88.00 82 LEU A C 1
ATOM 647 O O . LEU A 1 82 ? 5.305 -13.365 -27.988 1.00 88.00 82 LEU A O 1
ATOM 651 N N . PHE A 1 83 ? 6.345 -11.386 -28.207 1.00 84.06 83 PHE A N 1
ATOM 652 C CA . PHE A 1 83 ? 5.726 -10.711 -27.062 1.00 84.06 83 PHE A CA 1
ATOM 653 C C . PHE A 1 83 ? 4.895 -9.484 -27.470 1.00 84.06 83 PHE A C 1
ATOM 655 O O . PHE A 1 83 ? 4.638 -8.612 -26.644 1.00 84.06 83 PHE A O 1
ATOM 662 N N . ASP A 1 84 ? 4.532 -9.339 -28.749 1.00 85.88 84 ASP A N 1
ATOM 663 C CA . ASP A 1 84 ? 3.813 -8.148 -29.225 1.00 85.88 84 ASP A CA 1
ATOM 664 C C . ASP A 1 84 ? 2.400 -8.034 -28.641 1.00 85.88 84 ASP A C 1
ATOM 666 O O . ASP A 1 84 ? 1.895 -6.922 -28.482 1.00 85.88 84 ASP A O 1
ATOM 670 N N . THR A 1 85 ? 1.783 -9.158 -28.276 1.00 79.25 85 THR A N 1
ATOM 671 C CA . THR A 1 85 ? 0.477 -9.181 -27.610 1.00 79.25 85 THR A CA 1
ATOM 672 C C . THR A 1 85 ? 0.553 -8.543 -26.223 1.00 79.25 85 THR A C 1
ATOM 674 O O . THR A 1 85 ? -0.338 -7.794 -25.832 1.00 79.25 85 THR A O 1
ATOM 677 N N . GLU A 1 86 ? 1.624 -8.806 -25.476 1.00 75.88 86 GLU A N 1
ATOM 678 C CA . GLU A 1 86 ? 1.789 -8.354 -24.096 1.00 75.88 86 GLU A CA 1
ATOM 679 C C . GLU A 1 86 ? 2.504 -7.002 -23.984 1.00 75.88 86 GLU A C 1
ATOM 681 O O . GLU A 1 86 ? 2.214 -6.224 -23.074 1.00 75.88 86 GLU A O 1
ATOM 686 N N . LEU A 1 87 ? 3.460 -6.729 -24.876 1.00 78.19 87 LEU A N 1
ATOM 687 C CA . LEU A 1 87 ? 4.355 -5.568 -24.818 1.00 78.19 87 LEU A CA 1
ATOM 688 C C . LEU A 1 87 ? 4.126 -4.553 -25.941 1.00 78.19 87 LEU A C 1
ATOM 690 O O . LEU A 1 87 ? 4.839 -3.551 -26.008 1.00 78.19 87 LEU A O 1
ATOM 694 N N . GLY A 1 88 ? 3.166 -4.808 -26.830 1.00 79.81 88 GLY A N 1
ATOM 695 C CA . GLY A 1 88 ? 2.961 -4.020 -28.040 1.00 79.81 88 GLY A CA 1
ATOM 696 C C . GLY A 1 88 ? 4.039 -4.281 -29.091 1.00 79.81 88 GLY A C 1
ATOM 697 O O . GLY A 1 88 ? 5.125 -4.785 -28.792 1.00 79.81 88 GLY A O 1
ATOM 698 N N . LYS A 1 89 ? 3.750 -3.928 -30.343 1.00 88.38 89 LYS A N 1
ATOM 699 C CA . LYS A 1 89 ? 4.700 -4.081 -31.452 1.00 88.38 89 LYS A CA 1
ATOM 700 C C . LYS A 1 89 ? 5.865 -3.110 -31.307 1.00 88.38 89 LYS A C 1
ATOM 702 O O . LYS A 1 89 ? 5.642 -1.927 -31.076 1.00 88.38 89 LYS A O 1
ATOM 707 N N . LEU A 1 90 ? 7.086 -3.601 -31.508 1.00 89.75 90 LEU A N 1
ATOM 708 C CA . LEU A 1 90 ? 8.261 -2.733 -31.608 1.00 89.75 90 LEU A CA 1
ATOM 709 C C . LEU A 1 90 ? 8.293 -2.005 -32.955 1.00 89.75 90 LEU A C 1
ATOM 711 O O . LEU A 1 90 ? 8.185 -2.638 -34.012 1.00 89.75 90 LEU A O 1
ATOM 715 N N . SER A 1 91 ? 8.537 -0.700 -32.912 1.00 91.69 91 SER A N 1
ATOM 716 C CA . SER A 1 91 ? 8.933 0.092 -34.074 1.00 91.69 91 SER A CA 1
ATOM 717 C C . SER A 1 91 ? 10.340 -0.287 -34.559 1.00 91.69 91 SER A C 1
ATOM 719 O O . SER A 1 91 ? 11.097 -0.983 -33.873 1.00 91.69 91 SER A O 1
ATOM 721 N N . VAL A 1 92 ? 10.705 0.165 -35.762 1.00 93.12 92 VAL A N 1
ATOM 722 C CA . VAL A 1 92 ? 12.049 -0.061 -36.322 1.00 93.12 92 VAL A CA 1
ATOM 723 C C . VAL A 1 92 ? 13.118 0.552 -35.414 1.00 93.12 92 VAL A C 1
ATOM 725 O O . VAL A 1 92 ? 14.078 -0.132 -35.063 1.00 93.12 92 VAL A O 1
ATOM 728 N N . ASP A 1 93 ? 12.898 1.782 -34.950 1.00 93.75 93 ASP A N 1
ATOM 729 C CA . ASP A 1 93 ? 13.835 2.495 -34.079 1.00 93.75 93 ASP A CA 1
ATOM 730 C C . ASP A 1 93 ? 14.004 1.796 -32.726 1.00 93.75 93 ASP A C 1
ATOM 732 O O . ASP A 1 93 ? 15.114 1.691 -32.208 1.00 93.75 93 ASP A O 1
ATOM 736 N N . GLU A 1 94 ? 12.929 1.238 -32.163 1.00 92.25 94 GLU A N 1
ATOM 737 C CA . GLU A 1 94 ? 13.014 0.479 -30.911 1.00 92.25 94 GLU A CA 1
ATOM 738 C C . GLU A 1 94 ? 13.787 -0.835 -31.083 1.00 92.25 94 GLU A C 1
ATOM 740 O O . GLU A 1 94 ? 14.569 -1.211 -30.204 1.00 92.25 94 GLU A O 1
ATOM 745 N N . LYS A 1 95 ? 13.615 -1.529 -32.219 1.00 94.31 95 LYS A N 1
ATOM 746 C CA . LYS A 1 95 ? 14.408 -2.728 -32.540 1.00 94.31 95 LYS A CA 1
ATOM 747 C C . LYS A 1 95 ? 15.889 -2.384 -32.670 1.00 94.31 95 LYS A C 1
ATOM 749 O O . LYS A 1 95 ? 16.721 -3.094 -32.102 1.00 94.31 95 LYS A O 1
ATOM 754 N N . GLU A 1 96 ? 16.222 -1.299 -33.363 1.00 94.31 96 GLU A N 1
ATOM 755 C CA . GLU A 1 96 ? 17.609 -0.847 -33.506 1.00 94.31 96 GLU A CA 1
ATOM 756 C C . GLU A 1 96 ? 18.201 -0.341 -32.184 1.00 94.31 96 GLU A C 1
ATOM 758 O O . GLU A 1 96 ? 19.361 -0.626 -31.882 1.00 94.31 96 GLU A O 1
ATOM 763 N N . ALA A 1 97 ? 17.407 0.298 -3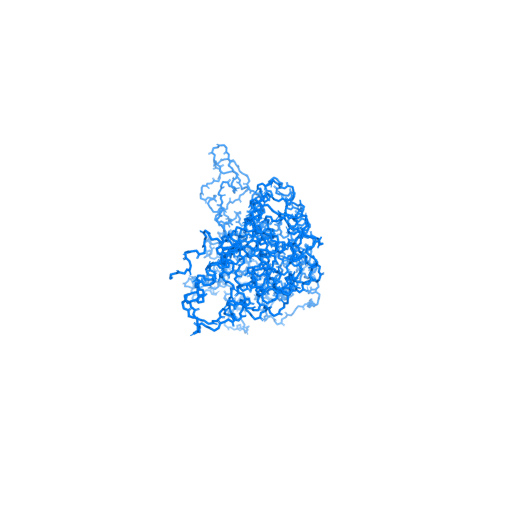1.321 1.00 93.62 97 ALA A N 1
ATOM 764 C CA . ALA A 1 97 ? 17.843 0.690 -29.983 1.00 93.62 97 ALA A CA 1
ATOM 765 C C . ALA A 1 97 ? 18.179 -0.530 -29.107 1.00 93.62 97 ALA A C 1
ATOM 767 O O . ALA A 1 97 ? 19.179 -0.519 -28.387 1.00 93.62 97 ALA A O 1
ATOM 768 N N . ILE A 1 98 ? 17.387 -1.607 -29.183 1.00 93.56 98 ILE A N 1
ATOM 769 C CA . ILE A 1 98 ? 17.693 -2.871 -28.496 1.00 93.56 98 ILE A CA 1
ATOM 770 C C . ILE A 1 98 ? 18.991 -3.474 -29.042 1.00 93.56 98 ILE A C 1
ATOM 772 O O . ILE A 1 98 ? 19.856 -3.850 -28.253 1.00 93.56 98 ILE A O 1
ATOM 776 N N . LYS A 1 99 ? 19.161 -3.541 -30.369 1.00 94.50 99 LYS A N 1
ATOM 777 C CA . LYS A 1 99 ? 20.396 -4.059 -30.980 1.00 94.50 99 LYS A CA 1
ATOM 778 C C . LYS A 1 99 ? 21.618 -3.245 -30.569 1.00 94.50 99 LYS A C 1
ATOM 780 O O . LYS A 1 99 ? 22.602 -3.834 -30.139 1.00 94.50 99 LYS A O 1
ATOM 785 N N . THR A 1 100 ? 21.519 -1.918 -30.602 1.00 92.69 100 THR A N 1
ATOM 786 C CA . THR A 1 100 ? 22.585 -1.004 -30.165 1.00 92.69 100 THR A CA 1
ATOM 787 C C . THR A 1 100 ? 22.981 -1.275 -28.715 1.00 92.69 100 THR A C 1
ATOM 789 O O . THR A 1 100 ? 24.166 -1.391 -28.410 1.00 92.69 100 THR A O 1
ATOM 792 N N . LYS A 1 101 ? 21.999 -1.472 -27.822 1.00 91.44 101 LYS A N 1
ATOM 793 C CA . LYS A 1 101 ? 22.268 -1.849 -26.427 1.00 91.44 101 LYS A CA 1
ATOM 794 C C . LYS A 1 101 ? 22.947 -3.213 -26.302 1.00 91.44 101 LYS A C 1
ATOM 796 O O . LYS A 1 101 ? 23.688 -3.407 -25.358 1.00 91.44 101 LYS A O 1
ATOM 801 N N . ILE A 1 102 ? 22.714 -4.171 -27.196 1.00 92.06 102 ILE A N 1
ATOM 802 C CA . ILE A 1 102 ? 23.404 -5.475 -27.150 1.00 92.06 102 ILE A CA 1
ATOM 803 C C . ILE A 1 102 ? 24.865 -5.328 -27.587 1.00 92.06 102 ILE A C 1
ATOM 805 O O . ILE A 1 102 ? 25.738 -5.991 -27.036 1.00 92.06 102 ILE A O 1
ATOM 809 N N . THR A 1 103 ? 25.124 -4.475 -28.579 1.00 90.75 103 THR A N 1
ATOM 810 C CA . THR A 1 103 ? 26.457 -4.297 -29.168 1.00 90.75 103 THR A CA 1
ATOM 811 C C . THR A 1 103 ? 27.361 -3.353 -28.389 1.00 90.75 103 THR A C 1
ATOM 813 O O . THR A 1 103 ? 28.575 -3.398 -28.569 1.00 90.75 103 THR A O 1
ATOM 816 N N . ASP A 1 104 ? 26.783 -2.504 -27.540 1.00 84.94 104 ASP A N 1
ATOM 817 C CA . ASP A 1 104 ? 27.526 -1.601 -26.666 1.00 84.94 104 ASP A CA 1
ATOM 818 C C . ASP A 1 104 ? 28.578 -2.379 -25.860 1.00 84.94 104 ASP A C 1
ATOM 820 O O . ASP A 1 104 ? 28.244 -3.397 -25.249 1.00 84.94 104 ASP A O 1
ATOM 824 N N . SER A 1 105 ? 29.844 -1.946 -25.915 1.00 81.75 105 SER A N 1
ATOM 825 C CA . SER A 1 105 ? 31.015 -2.573 -25.271 1.00 81.75 105 SER A CA 1
ATOM 826 C C . SER A 1 105 ? 31.087 -4.111 -25.360 1.00 81.75 105 SER A C 1
ATOM 828 O O . SER A 1 105 ? 31.590 -4.774 -24.451 1.00 81.75 105 SER A O 1
ATOM 830 N N . ILE A 1 106 ? 30.582 -4.720 -26.440 1.00 88.06 106 ILE A N 1
ATOM 831 C CA . ILE A 1 106 ? 30.586 -6.185 -26.595 1.00 88.06 106 ILE A CA 1
ATOM 832 C C . ILE A 1 106 ? 32.011 -6.759 -26.696 1.00 88.06 106 ILE A C 1
ATOM 834 O O . ILE A 1 106 ? 32.264 -7.896 -26.323 1.00 88.06 106 ILE A O 1
ATOM 838 N N . THR A 1 107 ? 32.982 -5.961 -27.135 1.00 89.31 107 THR A N 1
ATOM 839 C CA . THR A 1 107 ? 34.385 -6.379 -27.282 1.00 89.31 107 THR A CA 1
ATOM 840 C C . THR A 1 107 ? 35.135 -6.518 -25.955 1.00 89.31 107 THR A C 1
ATOM 842 O O . THR A 1 107 ? 36.255 -7.015 -25.952 1.00 89.31 107 THR A O 1
ATOM 845 N N . GLU A 1 108 ? 34.558 -6.082 -24.832 1.00 87.38 108 GLU A N 1
ATOM 846 C CA . GLU A 1 108 ? 35.191 -6.158 -23.511 1.00 87.38 108 GLU A CA 1
ATOM 847 C C . GLU A 1 108 ? 35.149 -7.606 -22.966 1.00 87.38 108 GLU A C 1
ATOM 849 O O . GLU A 1 108 ? 35.743 -8.535 -23.528 1.00 87.38 108 GLU A O 1
ATOM 854 N N . CYS A 1 109 ? 34.433 -7.854 -21.867 1.00 89.19 109 CYS A N 1
ATOM 855 C CA . CYS A 1 109 ? 34.426 -9.143 -21.179 1.00 89.19 109 CYS A CA 1
ATOM 856 C C . CYS A 1 109 ? 33.053 -9.845 -21.244 1.00 89.19 109 CYS A C 1
ATOM 858 O O . CYS A 1 109 ? 31.996 -9.214 -21.246 1.00 89.19 109 CYS A O 1
ATOM 860 N N . THR A 1 110 ? 33.048 -11.186 -21.250 1.00 90.56 110 THR A N 1
ATOM 861 C CA . THR A 1 110 ? 31.802 -11.981 -21.239 1.00 90.56 110 THR A CA 1
ATOM 862 C C . THR A 1 110 ? 30.936 -11.750 -19.990 1.00 90.56 110 THR A C 1
ATOM 864 O O . THR A 1 110 ? 29.717 -11.670 -20.141 1.00 90.56 110 THR A O 1
ATOM 867 N N . PRO A 1 111 ? 31.492 -11.616 -18.765 1.00 89.94 111 PRO A N 1
ATOM 868 C CA . PRO A 1 111 ? 30.688 -11.285 -17.585 1.00 89.94 111 PRO A CA 1
ATOM 869 C C . PRO A 1 111 ? 29.972 -9.931 -17.705 1.00 89.94 111 PRO A C 1
ATOM 871 O O . PRO A 1 111 ? 28.789 -9.836 -17.384 1.00 89.94 111 PRO A O 1
ATOM 874 N N . GLY A 1 112 ? 30.649 -8.911 -18.238 1.00 89.50 112 GLY A N 1
ATOM 875 C CA . GLY A 1 112 ? 30.070 -7.592 -18.493 1.00 89.50 112 GLY A CA 1
ATOM 876 C C . GLY A 1 112 ? 28.979 -7.629 -19.565 1.00 89.50 112 GLY A C 1
ATOM 877 O O . GLY A 1 112 ? 27.886 -7.096 -19.358 1.00 89.50 112 GLY A O 1
ATOM 878 N N . PHE A 1 113 ? 29.214 -8.361 -20.660 1.00 92.25 113 PHE A N 1
ATOM 879 C CA . PHE A 1 113 ? 28.184 -8.638 -21.665 1.00 92.25 113 PHE A CA 1
ATOM 880 C C . PHE A 1 113 ? 26.957 -9.331 -21.047 1.00 92.25 113 PHE A C 1
ATOM 882 O O . PHE A 1 113 ? 25.820 -8.951 -21.325 1.00 92.25 113 PHE A O 1
ATOM 889 N N . HIS A 1 114 ? 27.162 -10.291 -20.139 1.00 92.00 114 HIS A N 1
ATOM 890 C CA . HIS A 1 114 ? 26.069 -10.956 -19.431 1.00 92.00 114 HIS A CA 1
ATOM 891 C C . HIS A 1 114 ? 25.276 -10.001 -18.531 1.00 92.00 114 HIS A C 1
ATOM 893 O O . HIS A 1 114 ? 24.044 -10.035 -18.561 1.00 92.00 114 HIS A O 1
ATOM 899 N N . ASN A 1 115 ? 25.936 -9.095 -17.805 1.00 90.06 115 ASN A N 1
ATOM 900 C CA . ASN A 1 115 ? 25.245 -8.058 -17.030 1.00 90.06 115 ASN A CA 1
ATOM 901 C C . ASN A 1 115 ? 24.350 -7.193 -17.926 1.00 90.06 115 ASN A C 1
ATOM 903 O O . ASN A 1 115 ? 23.185 -6.957 -17.599 1.00 90.06 115 ASN A O 1
ATOM 907 N N . ARG A 1 116 ? 24.869 -6.766 -19.083 1.00 90.75 116 ARG A N 1
ATOM 908 C CA . ARG A 1 116 ? 24.129 -5.941 -20.044 1.00 90.75 116 ARG A CA 1
ATOM 909 C C . ARG A 1 116 ? 22.919 -6.680 -20.614 1.00 90.75 116 ARG A C 1
ATOM 911 O O . ARG A 1 116 ? 21.815 -6.139 -20.615 1.00 90.75 116 ARG A O 1
ATOM 918 N N . VAL A 1 117 ? 23.087 -7.941 -21.014 1.00 92.06 117 VAL A N 1
ATOM 919 C CA . VAL A 1 117 ? 21.980 -8.800 -21.469 1.00 92.06 117 VAL A CA 1
ATOM 920 C C . VAL A 1 117 ? 20.912 -8.957 -20.385 1.00 92.06 117 VAL A C 1
ATOM 922 O O . VAL A 1 117 ? 19.721 -8.817 -20.676 1.00 92.06 117 VAL A O 1
ATOM 925 N N . ASN A 1 118 ? 21.311 -9.210 -19.136 1.00 89.69 118 ASN A N 1
ATOM 926 C CA . ASN A 1 118 ? 20.371 -9.339 -18.021 1.00 89.69 118 ASN A CA 1
ATOM 927 C C . ASN A 1 118 ? 19.576 -8.052 -17.813 1.00 89.69 118 ASN A C 1
ATOM 929 O O . ASN A 1 118 ? 18.363 -8.109 -17.611 1.00 89.69 118 ASN A O 1
ATOM 933 N N . PHE A 1 119 ? 20.242 -6.903 -17.912 1.00 87.44 119 PHE A N 1
ATOM 934 C CA . PHE A 1 119 ? 19.608 -5.600 -17.782 1.00 87.44 119 PHE A CA 1
ATOM 935 C C . PHE A 1 119 ? 18.583 -5.330 -18.894 1.00 87.44 119 PHE A C 1
ATOM 937 O O . PHE A 1 119 ? 17.450 -4.946 -18.603 1.00 87.44 119 PHE A O 1
ATOM 944 N N . ILE A 1 120 ? 18.932 -5.605 -20.158 1.00 89.38 120 ILE A N 1
ATOM 945 C CA . ILE A 1 120 ? 18.008 -5.460 -21.297 1.00 89.38 120 ILE A CA 1
ATOM 946 C C . ILE A 1 120 ? 16.788 -6.368 -21.112 1.00 89.38 120 ILE A C 1
ATOM 948 O O . ILE A 1 120 ? 15.655 -5.903 -21.218 1.00 89.38 120 ILE A O 1
ATOM 952 N N . ALA A 1 121 ? 17.010 -7.647 -20.792 1.00 87.62 121 ALA A N 1
ATOM 953 C CA . ALA A 1 121 ? 15.930 -8.609 -20.595 1.00 87.62 121 ALA A CA 1
ATOM 954 C C . ALA A 1 121 ? 15.004 -8.210 -19.432 1.00 87.62 121 ALA A C 1
ATOM 956 O O . ALA A 1 121 ? 13.785 -8.357 -19.531 1.00 87.62 121 ALA A O 1
ATOM 957 N N . LEU A 1 122 ? 15.559 -7.664 -18.344 1.00 81.81 122 LEU A N 1
ATOM 958 C CA . LEU A 1 122 ? 14.783 -7.163 -17.209 1.00 81.81 122 LEU A CA 1
ATOM 959 C C . LEU A 1 122 ? 13.879 -5.983 -17.599 1.00 81.81 122 LEU A C 1
ATOM 961 O O . LEU A 1 122 ? 12.767 -5.870 -17.072 1.00 81.81 122 LEU A O 1
ATOM 965 N N . GLY A 1 123 ? 14.326 -5.149 -18.542 1.00 81.62 123 GLY A N 1
ATOM 966 C CA . GLY A 1 123 ? 13.577 -4.016 -19.086 1.00 81.62 123 GLY A CA 1
ATOM 967 C C . GLY A 1 123 ? 12.286 -4.396 -19.815 1.00 81.62 123 GLY A C 1
ATOM 968 O O . GLY A 1 123 ? 11.421 -3.543 -19.994 1.00 81.62 123 GLY A O 1
ATOM 969 N N . PHE A 1 124 ? 12.104 -5.666 -20.186 1.00 82.56 124 PHE A N 1
ATOM 970 C CA . PHE A 1 124 ? 10.859 -6.120 -20.804 1.00 82.56 124 PHE A CA 1
ATOM 971 C C . PHE A 1 124 ? 9.741 -6.388 -19.803 1.00 82.56 124 PHE A C 1
ATOM 973 O O . PHE A 1 124 ? 8.614 -6.576 -20.230 1.00 82.56 124 PHE A O 1
ATOM 980 N N . SER A 1 125 ? 10.007 -6.375 -18.494 1.00 77.81 125 SER A N 1
ATOM 981 C CA . SER A 1 125 ? 9.000 -6.656 -17.460 1.00 77.81 125 SER A CA 1
ATOM 982 C C . SER A 1 125 ? 7.754 -5.761 -17.566 1.00 77.81 125 SER A C 1
ATOM 984 O O . SER A 1 125 ? 7.858 -4.558 -17.805 1.00 77.81 125 SER A O 1
ATOM 986 N N . ILE A 1 126 ? 6.573 -6.343 -17.324 1.00 76.12 126 ILE A N 1
ATOM 987 C CA . ILE A 1 126 ? 5.292 -5.623 -17.299 1.00 76.12 126 ILE A CA 1
ATOM 988 C C . ILE A 1 126 ? 4.856 -5.427 -15.857 1.00 76.12 126 ILE A C 1
ATOM 990 O O . ILE A 1 126 ? 4.756 -6.394 -15.104 1.00 76.12 126 ILE A O 1
ATOM 994 N N . SER A 1 127 ? 4.535 -4.188 -15.517 1.00 83.12 127 SER A N 1
ATOM 995 C CA . SER A 1 127 ? 3.996 -3.821 -14.213 1.00 83.12 127 SER A CA 1
ATOM 996 C C . SER A 1 127 ? 2.479 -3.798 -14.284 1.00 83.12 127 SER A C 1
ATOM 998 O O . SER A 1 127 ? 1.917 -3.155 -15.170 1.00 83.12 127 SER A O 1
ATOM 1000 N N . ARG A 1 128 ? 1.818 -4.540 -13.390 1.00 83.50 128 ARG A N 1
ATOM 1001 C CA . ARG A 1 128 ? 0.348 -4.660 -13.376 1.00 83.50 128 ARG A CA 1
ATOM 1002 C C . ARG A 1 128 ? -0.259 -4.355 -12.019 1.00 83.50 128 ARG A C 1
ATOM 1004 O O . ARG A 1 128 ? -1.403 -3.932 -11.958 1.00 83.50 128 ARG A O 1
ATOM 1011 N N . THR A 1 129 ? 0.505 -4.554 -10.952 1.00 89.19 129 THR A N 1
ATOM 1012 C CA . THR A 1 129 ? 0.055 -4.336 -9.576 1.00 89.19 129 THR A CA 1
ATOM 1013 C C . THR A 1 129 ? 0.731 -3.115 -8.965 1.00 89.19 129 THR A C 1
ATOM 1015 O O . THR A 1 129 ? 1.798 -2.682 -9.414 1.00 89.19 129 THR A O 1
ATOM 1018 N N . LEU A 1 130 ? 0.170 -2.595 -7.870 1.00 92.12 130 LEU A N 1
ATOM 1019 C CA . LEU A 1 130 ? 0.830 -1.561 -7.070 1.00 92.12 130 LEU A CA 1
ATOM 1020 C C . LEU A 1 130 ? 2.231 -1.994 -6.597 1.00 92.12 130 LEU A C 1
ATOM 1022 O O . LEU A 1 130 ? 3.154 -1.183 -6.574 1.00 92.12 130 LEU A O 1
ATOM 1026 N N . THR A 1 131 ? 2.424 -3.273 -6.262 1.00 90.94 131 THR A N 1
ATOM 1027 C CA . THR A 1 131 ? 3.736 -3.791 -5.835 1.00 90.94 131 THR A CA 1
ATOM 1028 C C . THR A 1 131 ? 4.767 -3.723 -6.965 1.00 90.94 131 THR A C 1
ATOM 1030 O O . THR A 1 131 ? 5.924 -3.377 -6.715 1.00 90.94 131 THR A O 1
ATOM 1033 N N . ASP A 1 132 ? 4.356 -3.985 -8.210 1.00 89.12 132 ASP A N 1
ATOM 1034 C CA . ASP A 1 132 ? 5.237 -3.845 -9.376 1.00 89.12 132 ASP A CA 1
ATOM 1035 C C . ASP A 1 132 ? 5.579 -2.374 -9.636 1.00 89.12 132 ASP A C 1
ATOM 1037 O O . ASP A 1 132 ? 6.738 -2.041 -9.859 1.00 89.12 132 ASP A O 1
ATOM 1041 N N . LEU A 1 133 ? 4.601 -1.471 -9.517 1.00 93.12 133 LEU A N 1
ATOM 1042 C CA . LEU A 1 133 ? 4.842 -0.033 -9.653 1.00 93.12 133 LEU A CA 1
ATOM 1043 C C . LEU A 1 133 ? 5.821 0.498 -8.604 1.00 93.12 133 LEU A C 1
ATOM 1045 O O . LEU A 1 133 ? 6.743 1.250 -8.920 1.00 93.12 133 LEU A O 1
ATOM 1049 N N . LEU A 1 134 ? 5.651 0.079 -7.349 1.00 94.75 134 LEU A N 1
ATOM 1050 C CA . LEU A 1 134 ? 6.580 0.413 -6.277 1.00 94.75 134 LEU A CA 1
ATOM 1051 C C . LEU A 1 134 ? 7.985 -0.099 -6.607 1.00 94.75 134 LEU A C 1
ATOM 1053 O O . LEU A 1 134 ? 8.948 0.635 -6.385 1.00 94.75 134 LEU A O 1
ATOM 1057 N N . TYR A 1 135 ? 8.104 -1.321 -7.141 1.00 92.19 135 TYR A N 1
ATOM 1058 C CA . TYR A 1 135 ? 9.378 -1.880 -7.591 1.00 92.19 135 TYR A CA 1
ATOM 1059 C C . TYR A 1 135 ? 10.007 -1.026 -8.694 1.00 92.19 135 TYR A C 1
ATOM 1061 O O . TYR A 1 135 ? 11.190 -0.707 -8.599 1.00 92.19 135 TYR A O 1
ATOM 1069 N N . ASP A 1 136 ? 9.238 -0.621 -9.705 1.00 90.38 136 ASP A N 1
ATOM 1070 C CA . ASP A 1 136 ? 9.727 0.188 -10.828 1.00 90.38 136 ASP A CA 1
ATOM 1071 C C . ASP A 1 136 ? 10.328 1.510 -10.365 1.00 90.38 136 ASP A C 1
ATOM 1073 O O . ASP A 1 136 ? 11.349 1.954 -10.887 1.00 90.38 136 ASP A O 1
ATOM 1077 N N . ILE A 1 137 ? 9.710 2.132 -9.361 1.00 94.88 137 ILE A N 1
ATOM 1078 C CA . ILE A 1 137 ? 10.209 3.376 -8.779 1.00 94.88 137 ILE A CA 1
ATOM 1079 C C . ILE A 1 137 ? 11.537 3.125 -8.063 1.00 94.88 137 ILE A C 1
ATOM 1081 O O . ILE A 1 137 ? 12.492 3.862 -8.290 1.00 94.88 137 ILE A O 1
ATOM 1085 N N . ARG A 1 138 ? 11.648 2.059 -7.257 1.00 94.88 138 ARG A N 1
ATOM 1086 C CA . ARG A 1 138 ? 12.917 1.706 -6.590 1.00 94.88 138 ARG A CA 1
ATOM 1087 C C . ARG A 1 138 ? 14.013 1.376 -7.595 1.00 94.88 138 ARG A C 1
ATOM 1089 O O . ARG A 1 138 ? 15.143 1.818 -7.426 1.00 94.88 138 ARG A O 1
ATOM 1096 N N . PHE A 1 139 ? 13.669 0.634 -8.644 1.00 92.31 139 PHE A N 1
ATOM 1097 C CA . PHE A 1 139 ? 14.568 0.323 -9.748 1.00 92.31 139 PHE A CA 1
ATOM 1098 C C . PHE A 1 139 ? 15.076 1.604 -10.420 1.00 92.31 139 PHE A C 1
ATOM 1100 O O . PHE A 1 139 ? 16.282 1.772 -10.567 1.00 92.31 139 PHE A O 1
ATOM 1107 N N . GLY A 1 140 ? 14.170 2.531 -10.748 1.00 92.75 140 GLY A N 1
ATOM 1108 C CA . GLY A 1 140 ? 14.511 3.814 -11.361 1.00 92.75 140 GLY A CA 1
ATOM 1109 C C . GLY A 1 140 ? 15.355 4.720 -10.462 1.00 92.75 140 GLY A C 1
ATOM 1110 O O . GLY A 1 140 ? 16.234 5.411 -10.967 1.00 92.75 140 GLY A O 1
ATOM 1111 N N . ILE A 1 141 ? 15.148 4.692 -9.137 1.00 95.50 141 ILE A N 1
ATOM 1112 C CA . ILE A 1 141 ? 16.024 5.399 -8.187 1.00 95.50 141 ILE A CA 1
ATOM 1113 C C . ILE A 1 141 ? 17.444 4.850 -8.293 1.00 95.50 141 ILE A C 1
ATOM 1115 O O . ILE A 1 141 ? 18.364 5.628 -8.508 1.00 95.50 141 ILE A O 1
ATOM 1119 N N . VAL A 1 142 ? 17.620 3.527 -8.202 1.00 94.62 142 VAL A N 1
ATOM 1120 C CA . VAL A 1 142 ? 18.948 2.894 -8.271 1.00 94.62 142 VAL A CA 1
ATOM 1121 C C . VAL A 1 142 ? 19.623 3.178 -9.609 1.00 94.62 142 VAL A C 1
ATOM 1123 O O . VAL A 1 142 ? 20.785 3.572 -9.625 1.00 94.62 142 VAL A O 1
ATOM 1126 N N . GLU A 1 143 ? 18.892 3.043 -10.714 1.00 91.38 143 GLU A N 1
ATOM 1127 C CA . GLU A 1 143 ? 19.380 3.367 -12.055 1.00 91.38 143 GLU A CA 1
ATOM 1128 C C . GLU A 1 143 ? 19.865 4.824 -12.132 1.00 91.38 143 GLU A C 1
ATOM 1130 O O . GLU A 1 143 ? 21.022 5.078 -12.467 1.00 91.38 143 GLU A O 1
ATOM 1135 N N . ALA A 1 144 ? 19.030 5.788 -11.729 1.00 91.75 144 ALA A N 1
ATOM 1136 C CA . ALA A 1 144 ? 19.394 7.204 -11.717 1.00 91.75 144 ALA A CA 1
ATOM 1137 C C . ALA A 1 144 ? 20.591 7.500 -10.796 1.00 91.75 144 ALA A C 1
ATOM 1139 O O . ALA A 1 144 ? 21.426 8.343 -11.128 1.00 91.75 144 ALA A O 1
ATOM 1140 N N . THR A 1 145 ? 20.706 6.798 -9.663 1.00 92.38 145 THR A N 1
ATOM 1141 C CA . THR A 1 145 ? 21.854 6.919 -8.761 1.00 92.38 145 THR A CA 1
ATOM 1142 C C . THR A 1 145 ? 23.152 6.484 -9.440 1.00 92.38 145 THR A C 1
ATOM 1144 O O . THR A 1 145 ? 24.155 7.183 -9.304 1.00 92.38 145 THR A O 1
ATOM 1147 N N . VAL A 1 146 ? 23.148 5.381 -10.199 1.00 88.62 146 VAL A N 1
ATOM 1148 C CA . VAL A 1 146 ? 24.341 4.929 -10.937 1.00 88.62 146 VAL A CA 1
ATOM 1149 C C . VAL A 1 146 ? 24.797 5.998 -11.930 1.00 88.62 146 VAL A C 1
ATOM 1151 O O . VAL A 1 146 ? 25.968 6.373 -11.936 1.00 88.62 146 VAL A O 1
ATOM 1154 N N . TYR A 1 147 ? 23.866 6.537 -12.725 1.00 82.81 147 TYR A N 1
ATOM 1155 C CA . TYR A 1 147 ? 24.163 7.577 -13.717 1.00 82.81 147 TYR A CA 1
ATOM 1156 C C . TYR A 1 147 ? 24.645 8.898 -13.096 1.00 82.81 147 TYR A C 1
ATOM 1158 O O . TYR A 1 147 ? 25.393 9.633 -13.738 1.00 82.81 147 TYR A O 1
ATOM 1166 N N . GLY A 1 148 ? 24.220 9.216 -11.870 1.00 79.06 148 GLY A N 1
ATOM 1167 C CA . GLY A 1 148 ? 24.674 10.402 -11.138 1.00 79.06 148 GLY A CA 1
ATOM 1168 C C . GLY A 1 148 ? 26.027 10.227 -10.441 1.00 79.06 148 GLY A C 1
ATOM 1169 O O . GLY A 1 148 ? 26.747 11.206 -10.260 1.00 79.06 148 GLY A O 1
ATOM 1170 N N . ALA A 1 149 ? 26.380 8.998 -10.054 1.00 72.81 149 ALA A N 1
ATOM 1171 C CA . ALA A 1 149 ? 27.595 8.695 -9.297 1.00 72.81 149 ALA A CA 1
ATOM 1172 C C . ALA A 1 149 ? 28.843 8.474 -10.172 1.00 72.81 149 ALA A C 1
ATOM 1174 O O . ALA A 1 149 ? 29.956 8.490 -9.648 1.00 72.81 149 ALA A O 1
ATOM 1175 N N . ILE A 1 150 ? 28.678 8.260 -11.481 1.00 66.69 150 ILE A N 1
ATOM 1176 C CA . ILE A 1 150 ? 29.772 7.941 -12.408 1.00 66.69 150 ILE A CA 1
ATOM 1177 C C . ILE A 1 150 ? 29.895 9.064 -13.457 1.00 66.69 150 ILE A C 1
ATOM 1179 O O . ILE A 1 150 ? 28.907 9.372 -14.129 1.00 66.69 150 ILE A O 1
ATOM 1183 N N . PRO A 1 151 ? 31.078 9.687 -13.641 1.00 57.34 151 PRO A N 1
ATOM 1184 C CA . PRO A 1 151 ? 31.307 10.661 -14.708 1.00 57.34 151 PRO A CA 1
ATOM 1185 C C . PRO A 1 151 ? 30.984 10.077 -16.092 1.00 57.34 151 PRO A C 1
ATOM 1187 O O . PRO A 1 151 ? 31.286 8.918 -16.377 1.00 57.34 151 PRO A O 1
ATOM 1190 N N . ARG A 1 152 ? 30.385 10.880 -16.981 1.00 53.28 152 ARG A N 1
ATOM 1191 C CA . ARG A 1 152 ? 30.044 10.447 -18.349 1.00 53.28 152 ARG A CA 1
ATOM 1192 C C . ARG A 1 152 ? 31.319 10.025 -19.095 1.00 53.28 152 ARG A C 1
ATOM 1194 O O . ARG A 1 152 ? 32.201 10.855 -19.284 1.00 53.28 152 ARG A O 1
ATOM 1201 N N . GLY A 1 153 ? 31.396 8.770 -19.544 1.00 51.91 153 GLY A N 1
ATOM 1202 C CA . GLY A 1 153 ? 32.517 8.298 -20.372 1.00 51.91 153 GLY A CA 1
ATOM 1203 C C . GLY A 1 153 ? 32.610 6.786 -20.581 1.00 51.91 153 GLY A C 1
ATOM 1204 O O . GLY A 1 153 ? 33.097 6.361 -21.617 1.00 51.91 153 GLY A O 1
ATOM 1205 N N . SER A 1 154 ? 32.115 5.981 -19.643 1.00 56.22 154 SER A N 1
ATOM 1206 C CA . SER A 1 154 ? 31.938 4.526 -19.764 1.00 56.22 154 SER A CA 1
ATOM 1207 C C . SER A 1 154 ? 31.404 4.067 -18.414 1.00 56.22 154 SER A C 1
ATOM 1209 O O . SER A 1 154 ? 32.150 4.044 -17.435 1.00 56.22 154 SER A O 1
ATOM 1211 N N . ILE A 1 155 ? 30.105 3.790 -18.308 1.00 62.81 155 ILE A N 1
ATOM 1212 C CA . ILE A 1 155 ? 29.584 3.196 -17.075 1.00 62.81 155 ILE A CA 1
ATOM 1213 C C . ILE A 1 155 ? 30.124 1.780 -17.030 1.00 62.81 155 ILE A C 1
ATOM 1215 O O . ILE A 1 155 ? 29.693 0.935 -17.812 1.00 62.81 155 ILE A O 1
ATOM 1219 N N . ASP A 1 156 ? 31.065 1.541 -16.120 1.00 79.31 156 ASP A N 1
ATOM 1220 C CA . ASP A 1 156 ? 31.528 0.196 -15.823 1.00 79.31 156 ASP A CA 1
ATOM 1221 C C . ASP A 1 156 ? 30.304 -0.658 -15.452 1.00 79.31 156 ASP A C 1
ATOM 1223 O O . ASP A 1 156 ? 29.623 -0.433 -14.444 1.00 79.31 156 ASP A O 1
ATOM 1227 N N . VAL A 1 157 ? 30.000 -1.630 -16.313 1.00 84.06 157 VAL A N 1
ATOM 1228 C CA . VAL A 1 157 ? 28.873 -2.558 -16.166 1.00 84.06 157 VAL A CA 1
ATOM 1229 C C . VAL A 1 157 ? 28.950 -3.363 -14.869 1.00 84.06 157 VAL A C 1
ATOM 1231 O O . VAL A 1 157 ? 27.916 -3.824 -14.377 1.00 84.06 157 VAL A O 1
ATOM 1234 N N . HIS A 1 158 ? 30.144 -3.507 -14.294 1.00 86.94 158 HIS A N 1
ATOM 1235 C CA . HIS A 1 158 ? 30.369 -4.133 -12.999 1.00 86.94 158 HIS A CA 1
ATOM 1236 C C . HIS A 1 158 ? 30.021 -3.184 -11.853 1.00 86.94 158 HIS A C 1
ATOM 1238 O O . HIS A 1 158 ? 29.309 -3.593 -10.936 1.00 86.94 158 HIS A O 1
ATOM 1244 N N . VAL A 1 159 ? 30.389 -1.896 -11.936 1.00 87.19 159 VAL A N 1
ATOM 1245 C CA . VAL A 1 159 ? 29.907 -0.878 -10.979 1.00 87.19 159 VAL A CA 1
ATOM 1246 C C . VAL A 1 159 ? 28.381 -0.805 -11.020 1.00 87.19 159 VAL A C 1
ATOM 1248 O O . VAL A 1 159 ? 27.734 -0.859 -9.974 1.00 87.19 159 VAL A O 1
ATOM 1251 N N . HIS A 1 160 ? 27.790 -0.756 -12.217 1.00 88.38 160 HIS A N 1
ATOM 1252 C CA . HIS A 1 160 ? 26.339 -0.761 -12.384 1.00 88.38 160 HIS A CA 1
ATOM 1253 C C . HIS A 1 160 ? 25.705 -1.993 -11.716 1.00 88.38 160 HIS A C 1
ATOM 1255 O O . HIS A 1 160 ? 24.813 -1.854 -10.881 1.00 88.38 160 HIS A O 1
ATOM 1261 N N . ASN A 1 161 ? 26.196 -3.205 -11.997 1.00 90.31 161 ASN A N 1
ATOM 1262 C CA . ASN A 1 161 ? 25.712 -4.421 -11.338 1.00 90.31 161 ASN A CA 1
ATOM 1263 C C . ASN A 1 161 ? 25.886 -4.389 -9.806 1.00 90.31 161 ASN A C 1
ATOM 1265 O O . ASN A 1 161 ? 25.012 -4.865 -9.076 1.00 90.31 161 ASN A O 1
ATOM 1269 N N . ASN A 1 162 ? 26.960 -3.784 -9.304 1.00 91.19 162 ASN A N 1
ATOM 1270 C CA . ASN A 1 162 ? 27.215 -3.664 -7.874 1.00 91.19 162 ASN A CA 1
ATOM 1271 C C . ASN A 1 162 ? 26.202 -2.784 -7.144 1.00 91.19 162 ASN A C 1
ATOM 1273 O O . ASN A 1 162 ? 25.738 -3.165 -6.064 1.00 91.19 162 ASN A O 1
ATOM 1277 N N . PHE A 1 163 ? 25.782 -1.666 -7.742 1.00 93.19 163 PHE A N 1
ATOM 1278 C CA . PHE A 1 163 ? 24.675 -0.868 -7.209 1.00 93.19 163 PHE A CA 1
ATOM 1279 C C . PHE A 1 163 ? 23.400 -1.703 -7.070 1.00 93.19 163 PHE A C 1
ATOM 1281 O O . PHE A 1 163 ? 22.781 -1.704 -6.006 1.00 93.19 163 PHE A O 1
ATOM 1288 N N . PHE A 1 164 ? 23.041 -2.469 -8.104 1.00 93.00 164 PHE A N 1
ATOM 1289 C CA . PHE A 1 164 ? 21.851 -3.323 -8.081 1.00 93.00 164 PHE A CA 1
ATOM 1290 C C . PHE A 1 164 ? 21.976 -4.497 -7.102 1.00 93.00 164 PHE A C 1
ATOM 1292 O O . PHE A 1 164 ? 21.004 -4.863 -6.441 1.00 93.00 164 PHE A O 1
ATOM 1299 N N . THR A 1 165 ? 23.168 -5.072 -6.956 1.00 92.38 165 THR A N 1
ATOM 1300 C CA . THR A 1 165 ? 23.421 -6.157 -6.002 1.00 92.38 165 THR A CA 1
ATOM 1301 C C . THR A 1 165 ? 23.272 -5.663 -4.567 1.00 92.38 165 THR A C 1
ATOM 1303 O O . THR A 1 165 ? 22.493 -6.240 -3.807 1.00 92.38 165 THR A O 1
ATOM 1306 N N . ILE A 1 166 ? 23.902 -4.539 -4.217 1.00 93.62 166 ILE A N 1
ATOM 1307 C CA . ILE A 1 166 ? 23.784 -3.933 -2.883 1.00 93.62 166 ILE A CA 1
ATOM 1308 C C . ILE A 1 166 ? 22.349 -3.476 -2.610 1.00 93.62 166 ILE A C 1
ATOM 1310 O O . ILE A 1 166 ? 21.810 -3.729 -1.531 1.00 93.62 166 ILE A O 1
ATOM 1314 N N . ALA A 1 167 ? 21.690 -2.837 -3.578 1.00 94.06 167 ALA A N 1
ATOM 1315 C CA . ALA A 1 167 ? 20.304 -2.427 -3.401 1.00 94.06 167 ALA A CA 1
ATOM 1316 C C . ALA A 1 167 ? 19.349 -3.628 -3.280 1.00 94.06 167 ALA A C 1
ATOM 1318 O O . ALA A 1 167 ? 18.336 -3.509 -2.590 1.00 94.06 167 ALA A O 1
ATOM 1319 N N . SER A 1 168 ? 19.671 -4.800 -3.844 1.00 92.25 168 SER A N 1
ATOM 1320 C CA . SER A 1 168 ? 18.858 -6.015 -3.660 1.00 92.25 168 SER A CA 1
ATOM 1321 C C . SER A 1 168 ? 18.796 -6.483 -2.204 1.00 92.25 168 SER A C 1
ATOM 1323 O O . SER A 1 168 ? 17.767 -6.994 -1.765 1.00 92.25 168 SER A O 1
ATOM 1325 N N . GLU A 1 169 ? 19.857 -6.247 -1.429 1.00 91.19 169 GLU A N 1
ATOM 1326 C CA . GLU A 1 169 ? 19.923 -6.587 -0.002 1.00 91.19 169 GLU A CA 1
ATOM 1327 C C . GLU A 1 169 ? 19.095 -5.631 0.870 1.00 91.19 169 GLU A C 1
ATOM 1329 O O . GLU A 1 169 ? 18.678 -5.982 1.976 1.00 91.19 169 GLU A O 1
ATOM 1334 N N . LEU A 1 170 ? 18.882 -4.400 0.397 1.00 91.94 170 LEU A N 1
ATOM 1335 C CA . LEU A 1 170 ? 18.377 -3.299 1.216 1.00 91.94 170 LEU A CA 1
ATOM 1336 C C . LEU A 1 170 ? 16.968 -2.848 0.821 1.00 91.94 170 LEU A C 1
ATOM 1338 O O . LEU A 1 170 ? 16.127 -2.654 1.698 1.00 91.94 170 LEU A O 1
ATOM 1342 N N . TYR A 1 171 ? 16.708 -2.702 -0.475 1.00 93.50 171 TYR A N 1
ATOM 1343 C CA . TYR A 1 171 ? 15.559 -1.975 -1.022 1.00 93.50 171 TYR A CA 1
ATOM 1344 C C . TYR A 1 171 ? 14.620 -2.856 -1.851 1.00 93.50 171 TYR A C 1
ATOM 1346 O O . TYR A 1 171 ? 13.759 -2.344 -2.561 1.00 93.50 171 TYR A O 1
ATOM 1354 N N . GLY A 1 172 ? 14.760 -4.184 -1.783 1.00 89.88 172 GLY A N 1
ATOM 1355 C CA . GLY A 1 172 ? 13.822 -5.101 -2.433 1.00 89.88 172 GLY A CA 1
ATOM 1356 C C . GLY A 1 172 ? 13.770 -4.919 -3.949 1.00 89.88 172 GLY A C 1
ATOM 1357 O O . GLY A 1 172 ? 12.693 -4.708 -4.516 1.00 89.88 172 GLY A O 1
ATOM 1358 N N . ILE A 1 173 ? 14.940 -4.967 -4.585 1.00 89.62 173 ILE A N 1
ATOM 1359 C CA . ILE A 1 173 ? 15.102 -5.013 -6.042 1.00 89.62 173 ILE A CA 1
ATOM 1360 C C . ILE A 1 173 ? 15.778 -6.323 -6.464 1.00 89.62 173 ILE A C 1
ATOM 1362 O O . ILE A 1 173 ? 16.435 -6.969 -5.646 1.00 89.62 173 ILE A O 1
ATOM 1366 N N . TYR A 1 174 ? 15.647 -6.724 -7.729 1.00 85.19 174 TYR A N 1
ATOM 1367 C CA . TYR A 1 174 ? 16.407 -7.863 -8.238 1.00 85.19 174 TYR A CA 1
ATOM 1368 C C . TYR A 1 174 ? 17.838 -7.441 -8.600 1.00 85.19 174 TYR A C 1
ATOM 1370 O O . TYR A 1 174 ? 18.026 -6.406 -9.243 1.00 85.19 174 TYR A O 1
ATOM 1378 N N . PRO A 1 175 ? 18.848 -8.236 -8.217 1.00 86.56 175 PRO A N 1
ATOM 1379 C CA . PRO A 1 175 ? 20.210 -8.044 -8.695 1.00 86.56 175 PRO A CA 1
ATOM 1380 C C . PRO A 1 175 ? 20.275 -8.357 -10.194 1.00 86.56 175 PRO A C 1
ATOM 1382 O O . PRO A 1 175 ? 19.560 -9.234 -10.682 1.00 86.56 175 PRO A O 1
ATOM 1385 N N . ILE A 1 176 ? 21.167 -7.681 -10.916 1.00 86.31 176 ILE A N 1
ATOM 1386 C CA . ILE A 1 176 ? 21.383 -7.948 -12.344 1.00 86.31 176 ILE A CA 1
ATOM 1387 C C . ILE A 1 176 ? 22.173 -9.257 -12.517 1.00 86.31 176 ILE A C 1
ATOM 1389 O O . ILE A 1 176 ? 21.810 -10.094 -13.343 1.00 86.31 176 ILE A O 1
ATOM 1393 N N . ASN A 1 177 ? 23.217 -9.466 -11.709 1.00 86.56 177 ASN A N 1
ATOM 1394 C CA . ASN A 1 177 ? 24.030 -10.681 -11.668 1.00 86.56 177 ASN A CA 1
ATOM 1395 C C . ASN A 1 177 ? 24.739 -10.806 -10.304 1.00 86.56 177 ASN A C 1
ATOM 1397 O O . ASN A 1 177 ? 25.762 -10.169 -10.067 1.00 86.56 177 ASN A O 1
ATOM 1401 N N . ARG A 1 178 ? 24.216 -11.642 -9.392 1.00 83.81 178 ARG A N 1
ATOM 1402 C CA . ARG A 1 178 ? 24.775 -11.788 -8.025 1.00 83.81 178 ARG A CA 1
ATOM 1403 C C . ARG A 1 178 ? 26.185 -12.347 -7.969 1.00 83.81 178 ARG A C 1
ATOM 1405 O O . ARG A 1 178 ? 26.903 -12.095 -7.015 1.00 83.81 178 ARG A O 1
ATOM 1412 N N . GLU A 1 179 ? 26.530 -13.174 -8.939 1.00 81.75 179 GLU A N 1
ATOM 1413 C CA . GLU A 1 179 ? 27.793 -13.912 -8.956 1.00 81.75 179 GLU A CA 1
ATOM 1414 C C . GLU A 1 179 ? 28.688 -13.344 -10.065 1.00 81.75 179 GLU A C 1
ATOM 1416 O O . GLU A 1 179 ? 29.378 -14.075 -10.775 1.00 81.75 179 GLU A O 1
ATOM 1421 N N . ASP A 1 180 ? 28.587 -12.034 -10.283 1.00 81.94 180 ASP A N 1
ATOM 1422 C CA . ASP A 1 180 ? 29.619 -11.283 -10.976 1.00 81.94 180 ASP A CA 1
ATOM 1423 C C . ASP A 1 180 ? 30.886 -11.284 -10.119 1.00 81.94 180 ASP A C 1
ATOM 1425 O O . ASP A 1 180 ? 30.833 -11.090 -8.905 1.00 81.94 180 ASP A O 1
ATOM 1429 N N . VAL A 1 181 ? 32.019 -11.564 -10.752 1.00 78.19 181 VAL A N 1
ATOM 1430 C CA . VAL A 1 181 ? 33.311 -11.699 -10.068 1.00 78.19 181 VAL A CA 1
ATOM 1431 C C . VAL A 1 181 ? 34.009 -10.352 -9.894 1.00 78.19 181 VAL A C 1
ATOM 1433 O O . VAL A 1 181 ? 34.962 -10.254 -9.125 1.00 78.19 181 VAL A O 1
ATOM 1436 N N . TYR A 1 182 ? 33.537 -9.319 -10.593 1.00 81.69 182 TYR A N 1
ATOM 1437 C CA . TYR A 1 182 ? 34.105 -7.980 -10.553 1.00 81.69 182 TYR A CA 1
ATOM 1438 C C . TYR A 1 182 ? 33.224 -7.044 -9.733 1.00 81.69 182 TYR A C 1
ATOM 1440 O O . TYR A 1 182 ? 32.012 -6.981 -9.923 1.00 81.69 182 TYR A O 1
ATOM 1448 N N . SER A 1 183 ? 33.850 -6.279 -8.840 1.00 70.88 183 SER A N 1
ATOM 1449 C CA . SER A 1 183 ? 33.168 -5.278 -8.018 1.00 70.88 183 SER A CA 1
ATOM 1450 C C . SER A 1 183 ? 33.206 -3.856 -8.606 1.00 70.88 183 SER A C 1
ATOM 1452 O O . SER A 1 183 ? 32.581 -2.941 -8.069 1.00 70.88 183 SER A O 1
ATOM 1454 N N . GLY A 1 184 ? 33.960 -3.642 -9.684 1.00 77.50 184 GLY A N 1
ATOM 1455 C CA . GLY A 1 184 ? 34.244 -2.302 -10.198 1.00 77.50 184 GLY A CA 1
ATOM 1456 C C . GLY A 1 184 ? 35.016 -1.420 -9.203 1.00 77.50 184 GLY A C 1
ATOM 1457 O O . GLY A 1 184 ? 35.455 -1.876 -8.142 1.00 77.50 184 GLY A O 1
ATOM 1458 N N . GLU A 1 185 ? 35.191 -0.146 -9.558 1.00 79.81 185 GLU A N 1
ATOM 1459 C CA . GLU A 1 185 ? 36.062 0.798 -8.833 1.00 79.81 185 GLU A CA 1
ATOM 1460 C C . GLU A 1 185 ? 35.391 1.498 -7.635 1.00 79.81 185 GLU A C 1
ATOM 1462 O O . GLU A 1 185 ? 36.069 2.049 -6.765 1.00 79.81 185 GLU A O 1
ATOM 1467 N N . VAL A 1 186 ? 34.056 1.479 -7.548 1.00 83.81 186 VAL A N 1
ATOM 1468 C CA . VAL A 1 186 ? 33.317 2.158 -6.472 1.00 83.81 186 VAL A CA 1
ATOM 1469 C C . VAL A 1 186 ? 33.128 1.220 -5.282 1.00 83.81 186 VAL A C 1
ATOM 1471 O O . VAL A 1 186 ? 32.486 0.176 -5.384 1.00 83.81 186 VAL A O 1
ATOM 1474 N N . SER A 1 187 ? 33.639 1.619 -4.115 1.00 88.50 187 SER A N 1
ATOM 1475 C CA . SER A 1 187 ? 33.516 0.805 -2.901 1.00 88.50 187 SER A CA 1
ATOM 1476 C C . SER A 1 187 ? 32.060 0.626 -2.447 1.00 88.50 187 SER A C 1
ATOM 1478 O O . SER A 1 187 ? 31.243 1.551 -2.493 1.00 88.50 187 SER A O 1
ATOM 1480 N N . SER A 1 188 ? 31.752 -0.543 -1.883 1.00 90.19 188 SER A N 1
ATOM 1481 C CA . SER A 1 188 ? 30.418 -0.857 -1.354 1.00 90.19 188 SER A CA 1
ATOM 1482 C C . SER A 1 188 ? 29.950 0.106 -0.257 1.00 90.19 188 SER A C 1
ATOM 1484 O O . SER A 1 188 ? 28.749 0.313 -0.098 1.00 90.19 188 SER A O 1
ATOM 1486 N N . VAL A 1 189 ? 30.875 0.705 0.503 1.00 91.00 189 VAL A N 1
ATOM 1487 C CA . VAL A 1 189 ? 30.554 1.701 1.542 1.00 91.00 189 VAL A CA 1
ATOM 1488 C C . VAL A 1 189 ? 29.993 2.972 0.910 1.00 91.00 189 VAL A C 1
ATOM 1490 O O . VAL A 1 189 ? 28.949 3.457 1.346 1.00 91.00 189 VAL A O 1
ATOM 1493 N N . VAL A 1 190 ? 30.639 3.464 -0.153 1.00 90.44 190 VAL A N 1
ATOM 1494 C CA . VAL A 1 190 ? 30.170 4.631 -0.912 1.00 90.44 190 VAL A CA 1
ATOM 1495 C C . VAL A 1 190 ? 28.817 4.330 -1.550 1.00 90.44 190 VAL A C 1
ATOM 1497 O O . VAL A 1 190 ? 27.881 5.099 -1.363 1.00 90.44 190 VAL A O 1
ATOM 1500 N N . ILE A 1 191 ? 28.664 3.170 -2.199 1.00 92.50 191 ILE A N 1
ATOM 1501 C CA . ILE A 1 191 ? 27.390 2.760 -2.812 1.00 92.50 191 ILE A CA 1
ATOM 1502 C C . ILE A 1 191 ? 26.252 2.748 -1.781 1.00 92.50 191 ILE A C 1
ATOM 1504 O O . ILE A 1 191 ? 25.189 3.317 -2.030 1.00 92.50 191 ILE A O 1
ATOM 1508 N N . ARG A 1 192 ? 26.463 2.136 -0.605 1.00 95.12 192 ARG A N 1
ATOM 1509 C CA . ARG A 1 192 ? 25.449 2.094 0.465 1.00 95.12 192 ARG A CA 1
ATOM 1510 C C . ARG A 1 192 ? 25.084 3.494 0.959 1.00 95.12 192 ARG A C 1
ATOM 1512 O O . ARG A 1 192 ? 23.902 3.757 1.165 1.00 95.12 192 ARG A O 1
ATOM 1519 N N . ALA A 1 193 ? 26.067 4.377 1.144 1.00 93.25 193 ALA A N 1
ATOM 1520 C CA . ALA A 1 193 ? 25.828 5.748 1.588 1.00 93.25 193 ALA A CA 1
ATOM 1521 C C . ALA A 1 193 ? 25.033 6.557 0.549 1.00 93.25 193 ALA A C 1
ATOM 1523 O O . ALA A 1 193 ? 24.036 7.188 0.903 1.00 93.25 193 ALA A O 1
ATOM 1524 N N . THR A 1 194 ? 25.416 6.475 -0.729 1.00 93.69 194 THR A N 1
ATOM 1525 C CA . THR A 1 194 ? 24.722 7.169 -1.820 1.00 93.69 194 THR A CA 1
ATOM 1526 C C . THR A 1 194 ? 23.293 6.659 -1.974 1.00 93.69 194 THR A C 1
ATOM 1528 O O . THR A 1 194 ? 22.357 7.452 -1.951 1.00 93.69 194 THR A O 1
ATOM 1531 N N . LEU A 1 195 ? 23.089 5.337 -2.036 1.00 95.56 195 LEU A N 1
ATOM 1532 C CA . LEU A 1 195 ? 21.748 4.751 -2.119 1.00 95.56 195 LEU A CA 1
ATOM 1533 C C . LEU A 1 195 ? 20.875 5.150 -0.929 1.00 95.56 195 LEU A C 1
ATOM 1535 O O . LEU A 1 195 ? 19.709 5.487 -1.113 1.00 95.56 195 LEU A O 1
ATOM 1539 N N . LYS A 1 196 ? 21.429 5.155 0.288 1.00 95.56 196 LYS A N 1
ATOM 1540 C CA . LYS A 1 196 ? 20.697 5.608 1.472 1.00 95.56 196 LYS A CA 1
ATOM 1541 C C . LYS A 1 196 ? 20.189 7.040 1.296 1.00 95.56 196 LYS A C 1
ATOM 1543 O O . LYS A 1 196 ? 18.989 7.254 1.446 1.00 95.56 196 LYS A O 1
ATOM 1548 N N . SER A 1 197 ? 21.064 7.973 0.924 1.00 94.44 197 SER A N 1
ATOM 1549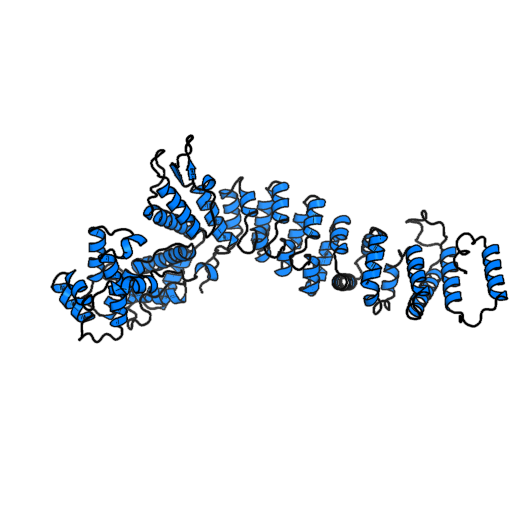 C CA . SER A 1 197 ? 20.687 9.378 0.711 1.00 94.44 197 SER A CA 1
ATOM 1550 C C . SER A 1 197 ? 19.625 9.539 -0.381 1.00 94.44 197 SER A C 1
ATOM 1552 O O . SER A 1 197 ? 18.692 10.333 -0.256 1.00 94.44 197 SER A O 1
ATOM 1554 N N . GLU A 1 198 ? 19.744 8.772 -1.461 1.00 95.94 198 GLU A N 1
ATOM 1555 C CA . GLU A 1 198 ? 18.826 8.842 -2.597 1.00 95.94 198 GLU A CA 1
ATOM 1556 C C . GLU A 1 198 ? 17.441 8.299 -2.235 1.00 95.94 198 GLU A C 1
ATOM 1558 O O . GLU A 1 198 ? 16.427 8.917 -2.545 1.00 95.94 198 GLU A O 1
ATOM 1563 N N . PHE A 1 199 ? 17.368 7.186 -1.507 1.00 96.38 199 PHE A N 1
ATOM 1564 C CA . PHE A 1 199 ? 16.092 6.634 -1.053 1.00 96.38 199 PHE A CA 1
ATOM 1565 C C . PHE A 1 199 ? 15.425 7.495 0.027 1.00 96.38 199 PHE A C 1
ATOM 1567 O O . PHE A 1 199 ? 14.210 7.683 -0.017 1.00 96.38 199 PHE A O 1
ATOM 1574 N N . GLU A 1 200 ? 16.195 8.050 0.967 1.00 94.81 200 GLU A N 1
ATOM 1575 C CA . GLU A 1 200 ? 15.676 8.952 2.007 1.00 94.81 200 GLU A CA 1
ATOM 1576 C C . GLU A 1 200 ? 15.130 10.267 1.430 1.00 94.81 200 GLU A C 1
ATOM 1578 O O . GLU A 1 200 ? 14.245 10.869 2.034 1.00 94.81 200 GLU A O 1
ATOM 1583 N N . SER A 1 201 ? 15.605 10.688 0.254 1.00 93.19 201 SER A N 1
ATOM 1584 C CA . SER A 1 201 ? 15.122 11.894 -0.426 1.00 93.19 201 SER A CA 1
ATOM 1585 C C . SER A 1 201 ? 14.036 11.623 -1.467 1.00 93.19 201 SER A C 1
ATOM 1587 O O . SER A 1 201 ? 13.130 12.438 -1.597 1.00 93.19 201 SER A O 1
ATOM 1589 N N . LYS A 1 202 ? 14.084 10.499 -2.196 1.00 94.56 202 LYS A N 1
ATOM 1590 C CA . LYS A 1 202 ? 13.203 10.233 -3.353 1.00 94.56 202 LYS A CA 1
ATOM 1591 C C . LYS A 1 202 ? 12.117 9.189 -3.108 1.00 94.56 202 LYS A C 1
ATOM 1593 O O . LYS A 1 202 ? 11.165 9.126 -3.876 1.00 94.56 202 LYS A O 1
ATOM 1598 N N . TYR A 1 203 ? 12.214 8.372 -2.059 1.00 95.25 203 TYR A N 1
ATOM 1599 C CA . TYR A 1 203 ? 11.243 7.304 -1.773 1.00 95.25 203 TYR A CA 1
ATOM 1600 C C . TYR A 1 203 ? 10.377 7.602 -0.538 1.00 95.25 203 TYR A C 1
ATOM 1602 O O . TYR A 1 203 ? 10.060 6.723 0.261 1.00 95.25 203 TYR A O 1
ATOM 1610 N N . VAL A 1 204 ? 10.000 8.871 -0.380 1.00 91.00 204 VAL A N 1
ATOM 1611 C CA . VAL A 1 204 ? 9.154 9.396 0.705 1.00 91.00 204 VAL A CA 1
ATOM 1612 C C . VAL A 1 204 ? 7.715 9.626 0.223 1.00 91.00 204 VAL A C 1
ATOM 1614 O O . VAL A 1 204 ? 7.513 9.798 -0.977 1.00 91.00 204 VAL A O 1
ATOM 1617 N N . PRO A 1 205 ? 6.699 9.672 1.112 1.00 90.81 205 PRO A N 1
ATOM 1618 C CA . PRO A 1 205 ? 5.290 9.548 0.722 1.00 90.81 205 PRO A CA 1
ATOM 1619 C C . PRO A 1 205 ? 4.809 10.467 -0.409 1.00 90.81 205 PRO A C 1
ATOM 1621 O O . PRO A 1 205 ? 4.146 9.995 -1.324 1.00 90.81 205 PRO A O 1
ATOM 1624 N N . HIS A 1 206 ? 5.155 11.757 -0.376 1.00 86.62 206 HIS A N 1
ATOM 1625 C CA . HIS A 1 206 ? 4.696 12.727 -1.377 1.00 86.62 206 HIS A CA 1
ATOM 1626 C C . HIS A 1 206 ? 5.328 12.483 -2.759 1.00 86.62 206 HIS A C 1
ATOM 1628 O O . HIS A 1 206 ? 4.604 12.352 -3.739 1.00 86.62 206 HIS A O 1
ATOM 1634 N N . ILE A 1 207 ? 6.653 12.299 -2.829 1.00 91.69 207 ILE A N 1
ATOM 1635 C CA . ILE A 1 207 ? 7.349 11.977 -4.089 1.00 91.69 207 ILE A CA 1
ATOM 1636 C C . ILE A 1 207 ? 6.920 10.606 -4.611 1.00 91.69 207 ILE A C 1
ATOM 1638 O O . ILE A 1 207 ? 6.728 10.426 -5.812 1.00 91.69 207 ILE A O 1
ATOM 1642 N N . LEU A 1 208 ? 6.748 9.634 -3.714 1.00 94.62 208 LEU A N 1
ATOM 1643 C CA . LEU A 1 208 ? 6.329 8.286 -4.074 1.00 94.62 208 LEU A CA 1
ATOM 1644 C C . LEU A 1 208 ? 4.902 8.274 -4.635 1.00 94.62 208 LEU A C 1
ATOM 1646 O O . LEU A 1 208 ? 4.649 7.585 -5.617 1.00 94.62 208 LEU A O 1
ATOM 1650 N N . PHE A 1 209 ? 3.989 9.057 -4.059 1.00 93.62 209 PHE A N 1
ATOM 1651 C CA . PHE A 1 209 ? 2.629 9.220 -4.571 1.00 93.62 209 PHE A CA 1
ATOM 1652 C C . PHE A 1 209 ? 2.617 9.812 -5.985 1.00 93.62 209 PHE A C 1
ATOM 1654 O O . PHE A 1 209 ? 2.000 9.234 -6.881 1.00 93.62 209 PHE A O 1
ATOM 1661 N N . ASP A 1 210 ? 3.361 10.896 -6.212 1.00 92.69 210 ASP A N 1
ATOM 1662 C CA . ASP A 1 210 ? 3.465 11.524 -7.534 1.00 92.69 210 ASP A CA 1
ATOM 1663 C C . ASP A 1 210 ? 4.108 10.580 -8.560 1.00 92.69 210 ASP A C 1
ATOM 1665 O O . ASP A 1 210 ? 3.596 10.408 -9.668 1.00 92.69 210 ASP A O 1
ATOM 1669 N N . SER A 1 211 ? 5.168 9.877 -8.155 1.00 95.88 211 SER A N 1
ATOM 1670 C CA . SER A 1 211 ? 5.835 8.872 -8.987 1.00 95.88 211 SER A CA 1
ATOM 1671 C C . SER A 1 211 ? 4.891 7.726 -9.362 1.00 95.88 211 SER A C 1
ATOM 1673 O O . SER A 1 211 ? 4.911 7.254 -10.496 1.00 95.88 211 SER A O 1
ATOM 1675 N N . LEU A 1 212 ? 4.037 7.268 -8.441 1.00 96.88 212 LEU A N 1
ATOM 1676 C CA . LEU A 1 212 ? 3.041 6.234 -8.730 1.00 96.88 212 LEU A CA 1
ATOM 1677 C C . LEU A 1 212 ? 2.015 6.716 -9.760 1.00 96.88 212 LEU A C 1
ATOM 1679 O O . LEU A 1 212 ? 1.716 5.974 -10.693 1.00 96.88 212 LEU A O 1
ATOM 1683 N N . ILE A 1 213 ? 1.529 7.954 -9.649 1.00 95.69 213 ILE A N 1
ATOM 1684 C CA . ILE A 1 213 ? 0.592 8.547 -10.619 1.00 95.69 213 ILE A CA 1
ATOM 1685 C C . ILE A 1 213 ? 1.222 8.626 -12.012 1.00 95.69 213 ILE A C 1
ATOM 1687 O O . ILE A 1 213 ? 0.586 8.258 -13.004 1.00 95.69 213 ILE A O 1
ATOM 1691 N N . GLU A 1 214 ? 2.476 9.069 -12.100 1.00 95.38 214 GLU A N 1
ATOM 1692 C CA . GLU A 1 214 ? 3.210 9.116 -13.365 1.00 95.38 214 GLU A CA 1
ATOM 1693 C C . GLU A 1 214 ? 3.324 7.713 -13.981 1.00 95.38 214 GLU A C 1
ATOM 1695 O O . GLU A 1 214 ? 3.013 7.507 -15.156 1.00 95.38 214 GLU A O 1
ATOM 1700 N N . ARG A 1 215 ? 3.692 6.707 -13.176 1.00 93.75 215 ARG A N 1
ATOM 1701 C CA . ARG A 1 215 ? 3.787 5.318 -13.646 1.00 93.75 215 ARG A CA 1
ATOM 1702 C C . ARG A 1 215 ? 2.436 4.759 -14.088 1.00 93.75 215 ARG A C 1
ATOM 1704 O O . ARG A 1 215 ? 2.379 4.118 -15.133 1.00 93.75 215 ARG A O 1
ATOM 1711 N N . MET A 1 216 ? 1.355 5.035 -13.359 1.00 95.44 216 MET A N 1
ATOM 1712 C CA . MET A 1 216 ? -0.003 4.655 -13.764 1.00 95.44 216 MET A CA 1
ATOM 1713 C C . MET A 1 216 ? -0.382 5.288 -15.107 1.00 95.44 216 MET A C 1
ATOM 1715 O O . MET A 1 216 ? -0.884 4.597 -15.992 1.00 95.44 216 MET A O 1
ATOM 1719 N N . THR A 1 217 ? -0.078 6.575 -15.295 1.00 94.75 217 THR A N 1
ATOM 1720 C CA . THR A 1 217 ? -0.317 7.294 -16.558 1.00 94.75 217 THR A CA 1
ATOM 1721 C C . THR A 1 217 ? 0.437 6.640 -17.719 1.00 94.75 217 THR A C 1
ATOM 1723 O O . THR A 1 217 ? -0.130 6.430 -18.790 1.00 94.75 217 THR A O 1
ATOM 1726 N N . ASN A 1 218 ? 1.692 6.246 -17.490 1.00 90.25 218 ASN A N 1
ATOM 1727 C CA . ASN A 1 218 ? 2.524 5.564 -18.481 1.00 90.25 218 ASN A CA 1
ATOM 1728 C C . ASN A 1 218 ? 2.031 4.151 -18.831 1.00 90.25 218 ASN A C 1
ATOM 1730 O O . ASN A 1 218 ? 2.251 3.690 -19.947 1.00 90.25 218 ASN A O 1
ATOM 1734 N N . ILE A 1 219 ? 1.378 3.440 -17.908 1.00 89.25 219 ILE A N 1
ATOM 1735 C CA . ILE A 1 219 ? 0.744 2.151 -18.228 1.00 89.25 219 ILE A CA 1
ATOM 1736 C C . ILE A 1 219 ? -0.530 2.387 -19.040 1.00 89.25 219 ILE A C 1
ATOM 1738 O O . ILE A 1 219 ? -0.741 1.727 -20.056 1.00 89.25 219 ILE A O 1
ATOM 1742 N N . LEU A 1 220 ? -1.351 3.358 -18.639 1.00 92.94 220 LEU A N 1
ATOM 1743 C CA . LEU A 1 220 ? -2.585 3.702 -19.344 1.00 92.94 220 LEU A CA 1
ATOM 1744 C C . LEU A 1 220 ? -2.323 4.164 -20.785 1.00 92.94 220 LEU A C 1
ATOM 1746 O O . LEU A 1 220 ? -3.096 3.844 -21.689 1.00 92.94 220 LEU A O 1
ATOM 1750 N N . SER A 1 221 ? -1.216 4.864 -21.040 1.00 91.00 221 SER A N 1
ATOM 1751 C CA . SER A 1 221 ? -0.866 5.279 -22.402 1.00 91.00 221 SER A CA 1
ATOM 1752 C C . SER A 1 221 ? -0.594 4.102 -23.339 1.00 91.00 221 SER A C 1
ATOM 1754 O O . SER A 1 221 ? -0.955 4.164 -24.514 1.00 91.00 221 SER A O 1
ATOM 1756 N N . ARG A 1 222 ? -0.072 2.981 -22.820 1.00 84.88 222 ARG A N 1
ATOM 1757 C CA . ARG A 1 222 ? 0.150 1.747 -23.598 1.00 84.88 222 ARG A CA 1
ATOM 1758 C C . ARG A 1 222 ? -1.146 1.088 -24.055 1.00 84.88 222 ARG A C 1
ATOM 1760 O O . ARG A 1 222 ? -1.147 0.401 -25.070 1.00 84.88 222 ARG A O 1
ATOM 1767 N N . VAL A 1 223 ? -2.243 1.312 -23.334 1.00 87.44 223 VAL A N 1
ATOM 1768 C CA . VAL A 1 223 ? -3.582 0.839 -23.719 1.00 87.44 223 VAL A CA 1
ATOM 1769 C C . VAL A 1 223 ? -4.404 1.911 -24.446 1.00 87.44 223 VAL A C 1
ATOM 1771 O O . VAL A 1 223 ? -5.579 1.697 -24.732 1.00 87.44 223 VAL A O 1
ATOM 1774 N N . GLY A 1 224 ? -3.787 3.044 -24.806 1.00 90.31 224 GLY A N 1
ATOM 1775 C CA . GLY A 1 224 ? -4.368 4.067 -25.679 1.00 90.31 224 GLY A CA 1
ATOM 1776 C C . GLY A 1 224 ? -4.872 5.334 -24.982 1.00 90.31 224 GLY A C 1
ATOM 1777 O O . GLY A 1 224 ? -5.464 6.187 -25.647 1.00 90.31 224 GLY A O 1
ATOM 1778 N N . TYR A 1 225 ? -4.651 5.500 -23.674 1.00 95.31 225 TYR A N 1
ATOM 1779 C CA . TYR A 1 225 ? -5.014 6.736 -22.977 1.00 95.31 225 TYR A CA 1
ATOM 1780 C C . TYR A 1 225 ? -4.060 7.878 -23.348 1.00 95.31 225 TYR A C 1
ATOM 1782 O O . TYR A 1 225 ? -2.843 7.762 -23.239 1.00 95.31 225 TYR A O 1
ATOM 1790 N N . THR A 1 226 ? -4.607 9.014 -23.774 1.00 94.62 226 THR A N 1
ATOM 1791 C CA . THR A 1 226 ? -3.819 10.159 -24.267 1.00 94.62 226 THR A CA 1
ATOM 1792 C C . THR A 1 226 ? -4.300 11.496 -23.692 1.00 94.62 226 THR A C 1
ATOM 1794 O O . THR A 1 226 ? -4.184 12.540 -24.343 1.00 94.62 226 THR A O 1
ATOM 1797 N N . GLY A 1 227 ? -4.846 11.469 -22.471 1.00 95.12 227 GLY A N 1
ATOM 1798 C CA . GLY A 1 227 ? -5.364 12.647 -21.767 1.00 95.12 227 GLY A CA 1
ATOM 1799 C C . GLY A 1 227 ? -6.800 13.013 -22.146 1.00 95.12 227 GLY A C 1
ATOM 1800 O O . GLY A 1 227 ? -7.495 12.252 -22.817 1.00 95.12 227 GLY A O 1
ATOM 1801 N N . LYS A 1 228 ? -7.238 14.213 -21.763 1.00 95.69 228 LYS A N 1
ATOM 1802 C CA . LYS A 1 228 ? -8.551 14.754 -22.134 1.00 95.69 228 LYS A CA 1
ATOM 1803 C C . LYS A 1 228 ? -8.727 14.852 -23.650 1.00 95.69 228 LYS A C 1
ATOM 1805 O O . LYS A 1 228 ? -7.863 15.385 -24.355 1.00 95.69 228 LYS A O 1
ATOM 1810 N N . LYS A 1 229 ? -9.874 14.395 -24.152 1.00 95.94 229 LYS A N 1
ATOM 1811 C CA . LYS A 1 229 ? -10.238 14.414 -25.576 1.00 95.94 229 LYS A CA 1
ATOM 1812 C C . LYS A 1 229 ? -11.646 14.954 -25.801 1.00 95.94 229 LYS A C 1
ATOM 1814 O O . LYS A 1 229 ? -12.377 15.283 -24.870 1.00 95.94 229 LYS A O 1
ATOM 1819 N N . LYS A 1 230 ? -11.992 15.103 -27.080 1.00 92.44 230 LYS A N 1
ATOM 1820 C CA . LYS A 1 230 ? -13.347 15.451 -27.517 1.00 92.44 230 LYS A CA 1
ATOM 1821 C C . LYS A 1 230 ? -14.284 14.241 -27.333 1.00 92.44 230 LYS A C 1
ATOM 1823 O O . LYS A 1 230 ? -13.800 13.109 -27.408 1.00 92.44 230 LYS A O 1
ATOM 1828 N N . PRO A 1 231 ? -15.596 14.462 -27.132 1.00 90.25 231 PRO A N 1
ATOM 1829 C CA . PRO A 1 231 ? -16.585 13.386 -27.088 1.00 90.25 231 PRO A CA 1
ATOM 1830 C C . PRO A 1 231 ? -16.480 12.448 -28.295 1.00 90.25 231 PRO A C 1
ATOM 1832 O O . PRO A 1 231 ? -16.244 12.905 -29.413 1.00 90.25 231 PRO A O 1
ATOM 1835 N N . GLY A 1 232 ? -16.627 11.144 -28.058 1.00 87.81 232 GLY A N 1
ATOM 1836 C CA . GLY A 1 232 ? -16.558 10.111 -29.096 1.00 87.81 232 GLY A CA 1
ATOM 1837 C C . GLY A 1 232 ? -15.143 9.727 -29.552 1.00 87.81 232 GLY A C 1
ATOM 1838 O O . GLY A 1 232 ? -15.012 8.845 -30.393 1.00 87.81 232 GLY A O 1
ATOM 1839 N N . PHE A 1 233 ? -14.080 10.345 -29.014 1.00 93.38 233 PHE A N 1
ATOM 1840 C CA . PHE A 1 233 ? -12.702 9.940 -29.327 1.00 93.38 233 PHE A CA 1
ATOM 1841 C C . PHE A 1 233 ? -12.349 8.578 -28.723 1.00 93.38 233 PHE A C 1
ATOM 1843 O O . PHE A 1 233 ? -11.762 7.736 -29.398 1.00 93.38 233 PHE A O 1
ATOM 1850 N N . TYR A 1 234 ? -12.674 8.377 -27.442 1.00 93.88 234 TYR A N 1
ATOM 1851 C CA . TYR A 1 234 ? -12.440 7.105 -26.772 1.00 93.88 234 TYR A CA 1
ATOM 1852 C C . TYR A 1 234 ? -13.578 6.139 -27.083 1.00 93.88 234 TYR A C 1
ATOM 1854 O O . TYR A 1 234 ? -14.744 6.423 -26.820 1.00 93.88 234 TYR A O 1
ATOM 1862 N N . THR A 1 235 ? -13.216 4.987 -27.634 1.00 91.88 235 THR A N 1
ATOM 1863 C CA . THR A 1 235 ? -14.143 3.887 -27.912 1.00 91.88 235 THR A CA 1
ATOM 1864 C C . THR A 1 235 ? -14.420 3.060 -26.657 1.00 91.88 235 THR A C 1
ATOM 1866 O O . THR A 1 235 ? -13.637 3.079 -25.704 1.00 91.88 235 THR A O 1
ATOM 1869 N N . HIS A 1 236 ? -15.496 2.267 -26.689 1.00 88.94 236 HIS A N 1
ATOM 1870 C CA . HIS A 1 236 ? -15.832 1.335 -25.609 1.00 88.94 236 HIS A CA 1
ATOM 1871 C C . HIS A 1 236 ? -14.705 0.368 -25.261 1.00 88.94 236 HIS A C 1
ATOM 1873 O O . HIS A 1 236 ? -14.393 0.160 -24.090 1.00 88.94 236 HIS A O 1
ATOM 1879 N N . ASP A 1 237 ? -14.061 -0.204 -26.275 1.00 90.56 237 ASP A N 1
ATOM 1880 C CA . ASP A 1 237 ? -12.925 -1.102 -26.080 1.00 90.56 237 ASP A CA 1
ATOM 1881 C C . ASP A 1 237 ? -11.764 -0.409 -25.341 1.00 90.56 237 ASP A C 1
ATOM 1883 O O . ASP A 1 237 ? -11.159 -0.987 -24.439 1.00 90.56 237 ASP A O 1
ATOM 1887 N N . GLN A 1 238 ? -11.490 0.861 -25.654 1.00 92.06 238 GLN A N 1
ATOM 1888 C CA . GLN A 1 238 ? -10.413 1.609 -25.005 1.00 92.06 238 GLN A CA 1
ATOM 1889 C C . GLN A 1 238 ? -10.708 1.900 -23.536 1.00 92.06 238 GLN A C 1
ATOM 1891 O O . GLN A 1 238 ? -9.869 1.604 -22.688 1.00 92.06 238 GLN A O 1
ATOM 1896 N N . TYR A 1 239 ? -11.882 2.445 -23.205 1.00 91.06 239 TYR A N 1
ATOM 1897 C CA . TYR A 1 239 ? -12.163 2.733 -21.799 1.00 91.06 239 TYR A CA 1
ATOM 1898 C C . TYR A 1 239 ? -12.366 1.459 -20.961 1.00 91.06 239 TYR A C 1
ATOM 1900 O O . TYR A 1 239 ? -12.000 1.467 -19.788 1.00 91.06 239 TYR A O 1
ATOM 1908 N N . SER A 1 240 ? -12.805 0.336 -21.552 1.00 92.50 240 SER A N 1
ATOM 1909 C CA . SER A 1 240 ? -12.757 -0.980 -20.885 1.00 92.50 240 SER A CA 1
ATOM 1910 C C . SER A 1 240 ? -11.323 -1.353 -20.491 1.00 92.50 240 SER A C 1
ATOM 1912 O O . SER A 1 240 ? -11.055 -1.699 -19.346 1.00 92.50 240 SER A O 1
ATOM 1914 N N . LYS A 1 241 ? -10.354 -1.183 -21.399 1.00 93.50 241 LYS A N 1
ATOM 1915 C CA . LYS A 1 241 ? -8.939 -1.443 -21.087 1.00 93.50 241 LYS A CA 1
ATOM 1916 C C . LYS A 1 241 ? -8.390 -0.500 -20.019 1.00 93.50 241 LYS A C 1
ATOM 1918 O O . LYS A 1 241 ? -7.525 -0.905 -19.241 1.00 93.50 241 LYS A O 1
ATOM 1923 N N . PHE A 1 242 ? -8.865 0.747 -19.967 1.00 95.25 242 PHE A N 1
ATOM 1924 C CA . PHE A 1 242 ? -8.458 1.698 -18.928 1.00 95.25 242 PHE A CA 1
ATOM 1925 C C . PHE A 1 242 ? -8.920 1.229 -17.550 1.00 95.25 242 PHE A C 1
ATOM 1927 O O . PHE A 1 242 ? -8.106 1.197 -16.626 1.00 95.25 242 PHE A O 1
ATOM 1934 N N . ILE A 1 243 ? -10.191 0.833 -17.418 1.00 94.94 243 ILE A N 1
ATOM 1935 C CA . ILE A 1 243 ? -10.715 0.364 -16.134 1.00 94.94 243 ILE A CA 1
ATOM 1936 C C . ILE A 1 243 ? -10.073 -0.963 -15.729 1.00 94.94 243 ILE A C 1
ATOM 1938 O O . ILE A 1 243 ? -9.570 -1.041 -14.616 1.00 94.94 243 ILE A O 1
ATOM 1942 N N . ASP A 1 244 ? -9.931 -1.928 -16.645 1.00 93.50 244 ASP A N 1
ATOM 1943 C CA . ASP A 1 244 ? -9.254 -3.205 -16.372 1.00 93.50 244 ASP A CA 1
ATOM 1944 C C . ASP A 1 244 ? -7.818 -2.983 -15.869 1.00 93.50 244 ASP A C 1
ATOM 1946 O O . ASP A 1 244 ? -7.352 -3.628 -14.928 1.00 93.50 244 ASP A O 1
ATOM 1950 N N . THR A 1 245 ? -7.109 -2.021 -16.468 1.00 93.44 245 THR A N 1
ATOM 1951 C CA . THR A 1 245 ? -5.756 -1.635 -16.046 1.00 93.44 245 THR A CA 1
ATOM 1952 C C . THR A 1 245 ? -5.740 -1.073 -14.626 1.00 93.44 245 THR A C 1
ATOM 1954 O O . THR A 1 245 ? -4.895 -1.460 -13.819 1.00 93.44 245 THR A O 1
ATOM 1957 N N . LEU A 1 246 ? -6.662 -0.163 -14.304 1.00 95.94 246 LEU A N 1
ATOM 1958 C CA . LEU A 1 246 ? -6.754 0.430 -12.971 1.00 95.94 246 LEU A CA 1
ATOM 1959 C C . LEU A 1 246 ? -7.183 -0.604 -11.921 1.00 95.94 246 LEU A C 1
ATOM 1961 O O . LEU A 1 246 ? -6.603 -0.636 -10.838 1.00 95.94 246 LEU A O 1
ATOM 1965 N N . GLU A 1 247 ? -8.130 -1.484 -12.241 1.00 95.38 247 GLU A N 1
ATOM 1966 C CA . GLU A 1 247 ? -8.575 -2.572 -11.364 1.00 95.38 247 GLU A CA 1
ATOM 1967 C C . GLU A 1 247 ? -7.450 -3.569 -11.066 1.00 95.38 247 GLU A C 1
ATOM 1969 O O . GLU A 1 247 ? -7.321 -4.012 -9.927 1.00 95.38 247 GLU A O 1
ATOM 1974 N N . MET A 1 248 ? -6.572 -3.871 -12.032 1.00 91.81 248 MET A N 1
ATOM 1975 C CA . MET A 1 248 ? -5.366 -4.674 -11.776 1.00 91.81 248 MET A CA 1
ATOM 1976 C C . MET A 1 248 ? -4.404 -3.992 -10.790 1.00 91.81 248 MET A C 1
ATOM 1978 O O . MET A 1 248 ? -3.814 -4.663 -9.944 1.00 91.81 248 MET A O 1
ATOM 1982 N N . ILE A 1 249 ? -4.249 -2.668 -10.879 1.00 93.19 249 ILE A N 1
ATOM 1983 C CA . ILE A 1 249 ? -3.336 -1.904 -10.016 1.00 93.19 249 ILE A CA 1
ATOM 1984 C C . ILE A 1 249 ? -3.902 -1.771 -8.600 1.00 93.19 249 ILE A C 1
ATOM 1986 O O . ILE A 1 249 ? -3.170 -1.940 -7.619 1.00 93.19 249 ILE A O 1
ATOM 1990 N N . PHE A 1 250 ? -5.193 -1.453 -8.488 1.00 92.50 250 PHE A N 1
ATOM 1991 C CA . PHE A 1 250 ? -5.864 -1.281 -7.203 1.00 92.50 250 PHE A CA 1
ATOM 1992 C C . PHE A 1 250 ? -6.316 -2.597 -6.571 1.00 92.50 250 PHE A C 1
ATOM 1994 O O . PHE A 1 250 ? -6.552 -2.618 -5.365 1.00 92.50 250 PHE A O 1
ATOM 2001 N N . GLU A 1 251 ? -6.379 -3.679 -7.347 1.00 91.44 251 GLU A N 1
ATOM 2002 C CA . GLU A 1 251 ? -6.819 -5.017 -6.930 1.00 91.44 251 GLU A CA 1
ATOM 2003 C C . GLU A 1 251 ? -8.248 -5.021 -6.359 1.00 91.44 251 GLU A C 1
ATOM 2005 O O . GLU A 1 251 ? -8.588 -5.804 -5.474 1.00 91.44 251 GLU A O 1
ATOM 2010 N N . ILE A 1 252 ? -9.091 -4.125 -6.874 1.00 89.88 252 ILE A N 1
ATOM 2011 C CA . ILE A 1 252 ? -10.507 -3.984 -6.529 1.00 89.88 252 ILE A CA 1
ATOM 2012 C C . ILE A 1 252 ? -11.299 -3.670 -7.793 1.00 89.88 252 ILE A C 1
ATOM 2014 O O . ILE A 1 252 ? -10.741 -3.158 -8.763 1.00 89.88 252 ILE A O 1
ATOM 2018 N N . ARG A 1 253 ? -12.608 -3.921 -7.753 1.00 92.31 253 ARG A N 1
ATOM 2019 C CA . ARG A 1 253 ? -13.522 -3.408 -8.773 1.00 92.31 253 ARG A CA 1
ATOM 2020 C C . ARG A 1 253 ? -13.736 -1.913 -8.583 1.00 92.31 253 ARG A C 1
ATOM 2022 O O . ARG A 1 253 ? -13.903 -1.460 -7.451 1.00 92.31 253 ARG A O 1
ATOM 2029 N N . LEU A 1 254 ? -13.734 -1.168 -9.680 1.00 92.44 254 LEU A N 1
ATOM 2030 C CA . LEU A 1 254 ? -13.965 0.271 -9.675 1.00 92.44 254 LEU A CA 1
ATOM 2031 C C . LEU A 1 254 ? -15.328 0.592 -10.273 1.00 92.44 254 LEU A C 1
ATOM 2033 O O . LEU A 1 254 ? -15.782 -0.073 -11.200 1.00 92.44 254 LEU A O 1
ATOM 2037 N N . ASN A 1 255 ? -15.961 1.648 -9.768 1.00 91.94 255 ASN A N 1
ATOM 2038 C CA . ASN A 1 255 ? -17.184 2.175 -10.354 1.00 91.94 255 ASN A CA 1
ATOM 2039 C C . ASN A 1 255 ? -16.841 3.038 -11.589 1.00 91.94 255 ASN A C 1
ATOM 2041 O O . ASN A 1 255 ? -16.214 4.089 -11.421 1.00 91.94 255 ASN A O 1
ATOM 2045 N N . PRO A 1 256 ? -17.245 2.656 -12.818 1.00 91.75 256 PRO A N 1
ATOM 2046 C CA . PRO A 1 256 ? -16.955 3.437 -14.020 1.00 91.75 256 PRO A CA 1
ATOM 2047 C C . PRO A 1 256 ? -17.436 4.891 -13.937 1.00 91.75 256 PRO A C 1
ATOM 2049 O O . PRO A 1 256 ? -16.758 5.784 -14.441 1.00 91.75 256 PRO A O 1
ATOM 2052 N N . GLU A 1 257 ? -18.569 5.140 -13.273 1.00 91.38 257 GLU A N 1
ATOM 2053 C CA . GLU A 1 257 ? -19.157 6.481 -13.144 1.00 91.38 257 GLU A CA 1
ATOM 2054 C C . GLU A 1 257 ? -18.274 7.437 -12.331 1.00 91.38 257 GLU A C 1
ATOM 2056 O O . GLU A 1 257 ? -18.266 8.641 -12.572 1.00 91.38 257 GLU A O 1
ATOM 2061 N N . GLU A 1 258 ? -17.488 6.907 -11.393 1.00 91.56 258 GLU A N 1
ATOM 2062 C CA . GLU A 1 258 ? -16.559 7.699 -10.583 1.00 91.56 258 GLU A CA 1
ATOM 2063 C C . GLU A 1 258 ? -15.220 7.912 -11.294 1.00 91.56 258 GLU A C 1
ATOM 2065 O O . GLU A 1 258 ? -14.555 8.930 -11.087 1.00 91.56 258 GLU A O 1
ATOM 2070 N N . ILE A 1 259 ? -14.819 6.951 -12.131 1.00 95.44 259 ILE A N 1
ATOM 2071 C CA . ILE A 1 259 ? -13.510 6.916 -12.790 1.00 95.44 259 ILE A CA 1
ATOM 2072 C C . ILE A 1 259 ? -13.498 7.687 -14.107 1.00 95.44 259 ILE A C 1
ATOM 2074 O O . ILE A 1 259 ? -12.444 8.202 -14.484 1.00 95.44 259 ILE A O 1
ATOM 2078 N N . PHE A 1 260 ? -14.624 7.801 -14.806 1.00 96.25 260 PHE A N 1
ATOM 2079 C CA . PHE A 1 260 ? -14.689 8.492 -16.090 1.00 96.25 260 PHE A CA 1
ATOM 2080 C C . PHE A 1 260 ? -15.319 9.875 -15.976 1.00 96.25 260 PHE A C 1
ATOM 2082 O O . PHE A 1 260 ? -16.392 10.061 -15.415 1.00 96.25 260 PHE A O 1
ATOM 2089 N N . CYS A 1 261 ? -14.674 10.855 -16.602 1.00 95.50 261 CYS A N 1
ATOM 2090 C CA . CYS A 1 261 ? -15.314 12.121 -16.917 1.00 95.50 261 CYS A CA 1
ATOM 2091 C C . CYS A 1 261 ? -16.130 11.928 -18.197 1.00 95.50 261 CYS A C 1
ATOM 2093 O O . CYS A 1 261 ? -15.558 11.617 -19.248 1.00 95.50 261 CYS A O 1
ATOM 2095 N N . THR A 1 262 ? -17.440 12.146 -18.131 1.00 93.62 262 THR A N 1
ATOM 2096 C CA . THR A 1 262 ? -18.345 12.067 -19.284 1.00 93.62 262 THR A CA 1
ATOM 2097 C C . THR A 1 262 ? -18.839 13.450 -19.707 1.00 93.62 262 THR A C 1
ATOM 2099 O O . THR A 1 262 ? -18.812 14.412 -18.937 1.00 93.62 262 THR A O 1
ATOM 2102 N N . ASN A 1 263 ? -19.241 13.582 -20.971 1.00 91.12 263 ASN A N 1
ATOM 2103 C CA . ASN A 1 263 ? -19.993 14.746 -21.436 1.00 91.12 263 ASN A CA 1
ATOM 2104 C C . ASN A 1 263 ? -21.505 14.566 -21.171 1.00 91.12 263 ASN A C 1
ATOM 2106 O O . ASN A 1 263 ? -21.935 13.525 -20.679 1.00 91.12 263 ASN A O 1
ATOM 2110 N N . GLY A 1 264 ? -22.323 15.559 -21.543 1.00 85.56 264 GLY A N 1
ATOM 2111 C CA . GLY A 1 264 ? -23.785 15.504 -21.376 1.00 85.56 264 GLY A CA 1
ATOM 2112 C C . GLY A 1 264 ? -24.489 14.357 -22.117 1.00 85.56 264 GLY A C 1
ATOM 2113 O O . GLY A 1 264 ? -25.605 14.009 -21.752 1.00 85.56 264 GLY A O 1
ATOM 2114 N N . ASP A 1 265 ? -23.824 13.739 -23.097 1.00 85.81 265 ASP A N 1
ATOM 2115 C CA . ASP A 1 265 ? -24.336 12.597 -23.865 1.00 85.81 265 ASP A CA 1
ATOM 2116 C C . ASP A 1 265 ? -23.815 11.246 -23.335 1.00 85.81 265 ASP A C 1
ATOM 2118 O O . ASP A 1 265 ? -24.021 10.212 -23.965 1.00 85.81 265 ASP A O 1
ATOM 2122 N N . GLY A 1 266 ? -23.078 11.241 -22.216 1.00 85.50 266 GLY A N 1
ATOM 2123 C CA . GLY A 1 266 ? -22.495 10.035 -21.619 1.00 85.50 266 GLY A CA 1
ATOM 2124 C C . GLY A 1 266 ? -21.189 9.552 -22.264 1.00 85.50 266 GLY A C 1
ATOM 2125 O O . GLY A 1 266 ? -20.641 8.536 -21.842 1.00 85.50 266 GLY A O 1
ATOM 2126 N N . ASN A 1 267 ? -20.636 10.270 -23.246 1.00 90.25 267 ASN A N 1
ATOM 2127 C CA . ASN A 1 267 ? -19.360 9.906 -23.864 1.00 90.25 267 ASN A CA 1
ATOM 2128 C C . ASN A 1 267 ? -18.189 10.200 -22.923 1.00 90.25 267 ASN A C 1
ATOM 2130 O O . ASN A 1 267 ? -18.049 11.325 -22.436 1.00 90.25 267 ASN A O 1
ATOM 2134 N N . VAL A 1 268 ? -17.293 9.227 -22.747 1.00 93.31 268 VAL A N 1
ATOM 2135 C CA . VAL A 1 268 ? -16.053 9.394 -21.977 1.00 93.31 268 VAL A CA 1
ATOM 2136 C C . VAL A 1 268 ? -15.121 10.382 -22.684 1.00 93.31 268 VAL A C 1
ATOM 2138 O O . VAL A 1 268 ? -14.733 10.184 -23.837 1.00 93.31 268 VAL A O 1
ATOM 2141 N N . ILE A 1 269 ? -14.741 11.447 -21.978 1.00 95.25 269 ILE A N 1
ATOM 2142 C CA . ILE A 1 269 ? -13.824 12.488 -22.467 1.00 95.25 269 ILE A CA 1
ATOM 2143 C C . ILE A 1 269 ? -12.468 12.466 -21.763 1.00 95.25 269 ILE A C 1
ATOM 2145 O O . ILE A 1 269 ? -11.486 12.948 -22.328 1.00 95.25 269 ILE A O 1
ATOM 2149 N N . ASP A 1 270 ? -12.398 11.935 -20.542 1.00 96.94 270 ASP A N 1
ATOM 2150 C CA . ASP A 1 270 ? -11.163 11.814 -19.766 1.00 96.94 270 ASP A CA 1
ATOM 2151 C C . ASP A 1 270 ? -11.326 10.810 -18.613 1.00 96.94 270 ASP A C 1
ATOM 2153 O O . ASP A 1 270 ? -12.430 10.348 -18.320 1.00 96.94 270 ASP A O 1
ATOM 2157 N N . LEU A 1 271 ? -10.225 10.529 -17.924 1.00 97.00 271 LEU A N 1
ATOM 2158 C CA . LEU A 1 271 ? -10.222 9.911 -16.606 1.00 97.00 271 LEU A CA 1
ATOM 2159 C C . LEU A 1 271 ? -10.405 10.975 -15.519 1.00 97.00 271 LEU A C 1
ATOM 2161 O O . LEU A 1 271 ? -9.797 12.048 -15.555 1.00 97.00 271 LEU A O 1
ATOM 2165 N N . ASN A 1 272 ? -11.196 10.654 -14.502 1.00 96.25 272 ASN A N 1
ATOM 2166 C CA . ASN A 1 272 ? -11.322 11.437 -13.285 1.00 96.25 272 ASN A CA 1
ATOM 2167 C C . ASN A 1 272 ? -10.084 11.220 -12.404 1.00 96.25 272 ASN A C 1
ATOM 2169 O O . ASN A 1 272 ? -10.086 10.459 -11.434 1.00 96.25 272 ASN A O 1
ATOM 2173 N N . TRP A 1 273 ? -8.994 11.909 -12.745 1.00 94.81 273 TRP A N 1
ATOM 2174 C CA . TRP A 1 273 ? -7.740 11.817 -11.998 1.00 94.81 273 TRP A CA 1
ATOM 2175 C C . TRP A 1 273 ? -7.878 12.212 -10.531 1.00 94.81 273 TRP A C 1
ATOM 2177 O O . TRP A 1 273 ? -7.120 11.712 -9.707 1.00 94.81 273 TRP A O 1
ATOM 2187 N N . THR A 1 274 ? -8.839 13.066 -10.178 1.00 91.94 274 THR A N 1
ATOM 2188 C CA . THR A 1 274 ? -9.112 13.393 -8.775 1.00 91.94 274 THR A CA 1
ATOM 2189 C C . THR A 1 274 ? -9.590 12.156 -8.017 1.00 91.94 274 THR A C 1
ATOM 2191 O O . THR A 1 274 ? -9.027 11.844 -6.968 1.00 91.94 274 THR A O 1
ATOM 2194 N N . ALA A 1 275 ? -10.559 11.413 -8.561 1.00 91.88 275 ALA A N 1
ATOM 2195 C CA . ALA A 1 275 ? -11.031 10.162 -7.965 1.00 91.88 275 ALA A CA 1
ATOM 2196 C C . ALA A 1 275 ? -9.927 9.094 -7.923 1.00 91.88 275 ALA A C 1
ATOM 2198 O O . ALA A 1 275 ? -9.692 8.493 -6.877 1.00 91.88 275 ALA A O 1
ATOM 2199 N N . ILE A 1 276 ? -9.168 8.924 -9.012 1.00 94.81 276 ILE A N 1
ATOM 2200 C CA . ILE A 1 276 ? -8.061 7.952 -9.081 1.00 94.81 276 ILE A CA 1
ATOM 2201 C C . ILE A 1 276 ? -6.980 8.260 -8.033 1.00 94.81 276 ILE A C 1
ATOM 2203 O O . ILE A 1 276 ? -6.510 7.358 -7.339 1.00 94.81 276 ILE A O 1
ATOM 2207 N N . LYS A 1 277 ? -6.594 9.533 -7.876 1.00 92.38 277 LYS A N 1
ATOM 2208 C CA . LYS A 1 277 ? -5.612 9.971 -6.869 1.00 92.38 277 LYS A CA 1
ATOM 2209 C C . LYS A 1 277 ? -6.108 9.721 -5.448 1.00 92.38 277 LYS A C 1
ATOM 2211 O O . LYS A 1 277 ? -5.342 9.232 -4.619 1.00 92.38 277 LYS A O 1
ATOM 2216 N N . LYS A 1 278 ? -7.382 10.019 -5.175 1.00 89.50 278 LYS A N 1
ATOM 2217 C CA . LYS A 1 278 ? -8.022 9.711 -3.890 1.00 89.50 278 LYS A CA 1
ATOM 2218 C C . LYS A 1 278 ? -7.983 8.208 -3.619 1.00 89.50 278 LYS A C 1
ATOM 2220 O O . LYS A 1 278 ? -7.495 7.812 -2.566 1.00 89.50 278 LYS A O 1
ATOM 2225 N N . GLN A 1 279 ? -8.369 7.382 -4.591 1.00 91.25 279 GLN A N 1
ATOM 2226 C CA . GLN A 1 279 ? -8.352 5.923 -4.469 1.00 91.25 279 GLN A CA 1
ATOM 2227 C C . GLN A 1 279 ? -6.945 5.367 -4.209 1.00 91.25 279 GLN A C 1
ATOM 2229 O O . GLN A 1 279 ? -6.764 4.495 -3.357 1.00 91.25 279 GLN A O 1
ATOM 2234 N N . LEU A 1 280 ? -5.929 5.900 -4.892 1.00 93.44 280 LEU A N 1
ATOM 2235 C CA . LEU A 1 280 ? -4.534 5.533 -4.653 1.00 93.44 280 LEU A CA 1
ATOM 2236 C C . LEU A 1 280 ? -4.083 5.893 -3.241 1.00 93.44 280 LEU A C 1
ATOM 2238 O O . LEU A 1 280 ? -3.475 5.063 -2.566 1.00 93.44 280 LEU A O 1
ATOM 2242 N N . LEU A 1 281 ? -4.402 7.101 -2.778 1.00 90.38 281 LEU A N 1
ATOM 2243 C CA . LEU A 1 281 ? -4.053 7.538 -1.432 1.00 90.38 281 LEU A CA 1
ATOM 2244 C C . LEU A 1 281 ? -4.748 6.670 -0.371 1.00 90.38 281 LEU A C 1
ATOM 2246 O O . LEU A 1 281 ? -4.095 6.237 0.579 1.00 90.38 281 LEU A O 1
ATOM 2250 N N . CYS A 1 282 ? -6.027 6.336 -0.576 1.00 89.00 282 CYS A N 1
ATOM 2251 C CA . CYS A 1 282 ? -6.761 5.388 0.260 1.00 89.00 282 CYS A CA 1
ATOM 2252 C C . CYS A 1 282 ? -6.060 4.033 0.327 1.00 89.00 282 CYS A C 1
ATOM 2254 O O . CYS A 1 282 ? -5.765 3.563 1.425 1.00 89.00 282 CYS A O 1
ATOM 2256 N N . LYS A 1 283 ? -5.733 3.429 -0.824 1.00 91.50 283 LYS A N 1
ATOM 2257 C CA . LYS A 1 283 ? -5.043 2.131 -0.871 1.00 91.50 283 LYS A CA 1
ATOM 2258 C C . LYS A 1 283 ? -3.706 2.191 -0.130 1.00 91.50 283 LYS A C 1
ATOM 2260 O O . LYS A 1 283 ? -3.427 1.328 0.697 1.00 91.50 283 LYS A O 1
ATOM 2265 N N . LEU A 1 284 ? -2.900 3.230 -0.359 1.00 92.69 284 LEU A N 1
ATOM 2266 C CA . LEU A 1 284 ? -1.590 3.381 0.282 1.00 92.69 284 LEU A CA 1
ATOM 2267 C C . LEU A 1 284 ? -1.686 3.507 1.812 1.00 92.69 284 LEU A C 1
ATOM 2269 O O . LEU A 1 284 ? -0.854 2.941 2.521 1.00 92.69 284 LEU A O 1
ATOM 2273 N N . ILE A 1 285 ? -2.694 4.209 2.331 1.00 90.12 285 ILE A N 1
ATOM 2274 C CA . ILE A 1 285 ? -2.878 4.402 3.777 1.00 90.12 285 ILE A CA 1
ATOM 2275 C C . ILE A 1 285 ? -3.524 3.181 4.427 1.00 90.12 285 ILE A C 1
ATOM 2277 O O . ILE A 1 285 ? -2.977 2.615 5.371 1.00 90.12 285 ILE A O 1
ATOM 2281 N N . LEU A 1 286 ? -4.689 2.767 3.927 1.00 89.00 286 LEU A N 1
ATOM 2282 C CA . LEU A 1 286 ? -5.503 1.720 4.546 1.00 89.00 286 LEU A CA 1
ATOM 2283 C C . LEU A 1 286 ? -4.769 0.382 4.539 1.00 89.00 286 LEU A C 1
ATOM 2285 O O . LEU A 1 286 ? -4.800 -0.378 5.510 1.00 89.00 286 LEU A O 1
ATOM 2289 N N . GLU A 1 287 ? -4.023 0.125 3.470 1.00 90.06 287 GLU A N 1
ATOM 2290 C CA . GLU A 1 287 ? -3.197 -1.059 3.385 1.00 90.06 287 GLU A CA 1
ATOM 2291 C C . GLU A 1 287 ? -1.808 -0.900 4.025 1.00 90.06 287 GLU A C 1
ATOM 2293 O O . GLU A 1 287 ? -0.977 -1.800 3.897 1.00 90.06 287 GLU A O 1
ATOM 2298 N N . LYS A 1 288 ? -1.547 0.191 4.754 1.00 89.44 288 LYS A N 1
ATOM 2299 C CA . LYS A 1 288 ? -0.323 0.401 5.542 1.00 89.44 288 LYS A CA 1
ATOM 2300 C C . LYS A 1 288 ? 0.956 0.416 4.689 1.00 89.44 288 LYS A C 1
ATOM 2302 O O . LYS A 1 288 ? 1.992 -0.062 5.152 1.00 89.44 288 LYS A O 1
ATOM 2307 N N . TYR A 1 289 ? 0.907 0.921 3.450 1.00 92.44 289 TYR A N 1
ATOM 2308 C CA . TYR A 1 289 ? 2.117 1.290 2.695 1.00 92.44 289 TYR A CA 1
ATOM 2309 C C . TYR A 1 289 ? 2.700 2.593 3.244 1.00 92.44 289 TYR A C 1
ATOM 2311 O O . TYR A 1 289 ? 3.910 2.694 3.449 1.00 92.44 289 TYR A O 1
ATOM 2319 N N . PHE A 1 290 ? 1.841 3.575 3.518 1.00 92.19 290 PHE A N 1
ATOM 2320 C CA . PHE A 1 290 ? 2.197 4.805 4.218 1.00 92.19 290 PHE A CA 1
ATOM 2321 C C . PHE A 1 290 ? 1.767 4.702 5.674 1.00 92.19 290 PHE A C 1
ATOM 2323 O O . PHE A 1 290 ? 0.679 4.210 5.969 1.00 92.19 290 PHE A O 1
ATOM 2330 N N . PHE A 1 291 ? 2.623 5.171 6.577 1.00 87.88 291 PHE A N 1
ATOM 2331 C CA . PHE A 1 291 ? 2.221 5.344 7.967 1.00 87.88 291 PHE A CA 1
ATOM 2332 C C . PHE A 1 291 ? 1.315 6.561 8.082 1.00 87.88 291 PHE A C 1
ATOM 2334 O O . PHE A 1 291 ? 1.567 7.597 7.451 1.00 87.88 291 PHE A O 1
ATOM 2341 N N . ILE A 1 292 ? 0.281 6.453 8.911 1.00 83.94 292 ILE A N 1
ATOM 2342 C CA . ILE A 1 292 ? -0.537 7.613 9.230 1.00 83.94 292 ILE A CA 1
ATOM 2343 C C . ILE A 1 292 ? 0.326 8.530 10.094 1.00 83.94 292 ILE A C 1
ATOM 2345 O O . ILE A 1 292 ? 0.851 8.143 11.129 1.00 83.94 292 ILE A O 1
ATOM 2349 N N . THR A 1 293 ? 0.511 9.763 9.638 1.00 86.12 293 THR A N 1
ATOM 2350 C CA . THR A 1 293 ? 1.217 10.801 10.395 1.00 86.12 293 THR A CA 1
ATOM 2351 C C . THR A 1 293 ? 0.296 11.998 10.554 1.00 86.12 293 THR A C 1
ATOM 2353 O O . THR A 1 293 ? -0.581 12.218 9.714 1.00 86.12 293 THR A O 1
ATOM 2356 N N . ALA A 1 294 ? 0.518 12.821 11.580 1.00 83.88 294 ALA A N 1
ATOM 2357 C CA . ALA A 1 294 ? -0.224 14.071 11.745 1.00 83.88 294 ALA A CA 1
ATOM 2358 C C . ALA A 1 294 ? -0.171 14.942 10.471 1.00 83.88 294 ALA A C 1
ATOM 2360 O O . ALA A 1 294 ? -1.191 15.460 10.021 1.00 83.88 294 ALA A O 1
ATOM 2361 N N . LYS A 1 295 ? 0.999 15.024 9.818 1.00 83.69 295 LYS A N 1
ATOM 2362 C CA . LYS A 1 295 ? 1.171 15.748 8.545 1.00 83.69 295 LYS A CA 1
ATOM 2363 C C . LYS A 1 295 ? 0.310 15.166 7.423 1.00 83.69 295 LYS A C 1
ATOM 2365 O O . LYS A 1 295 ? -0.329 15.921 6.698 1.00 83.69 295 LYS A O 1
ATOM 2370 N N . LEU A 1 296 ? 0.278 13.840 7.286 1.00 83.19 296 LEU A N 1
ATOM 2371 C CA . LEU A 1 296 ? -0.517 13.178 6.252 1.00 83.19 296 LEU A CA 1
ATOM 2372 C C . LEU A 1 296 ? -2.021 13.392 6.471 1.00 83.19 296 LEU A C 1
ATOM 2374 O O . LEU A 1 296 ? -2.740 13.638 5.511 1.00 83.19 296 LEU A O 1
ATOM 2378 N N . LEU A 1 297 ? -2.491 13.374 7.720 1.00 82.94 297 LEU A N 1
ATOM 2379 C CA . LEU A 1 297 ? -3.896 13.640 8.051 1.00 82.94 297 LEU A CA 1
ATOM 2380 C C . LEU A 1 297 ? -4.336 15.066 7.701 1.00 82.94 297 LEU A C 1
ATOM 2382 O O . LEU A 1 297 ? -5.456 15.253 7.232 1.00 82.94 297 LEU A O 1
ATOM 2386 N N . VAL A 1 298 ? -3.454 16.056 7.860 1.00 82.38 298 VAL A N 1
ATOM 2387 C CA . VAL A 1 298 ? -3.719 17.433 7.406 1.00 82.38 298 VAL A CA 1
ATOM 2388 C C . VAL A 1 298 ? -3.846 17.493 5.882 1.00 82.38 298 VAL A C 1
ATOM 2390 O O . VAL A 1 298 ? -4.747 18.148 5.363 1.00 82.38 298 VAL A O 1
ATOM 2393 N N . VAL A 1 299 ? -2.986 16.773 5.153 1.00 80.19 299 VAL A N 1
ATOM 2394 C CA . VAL A 1 299 ? -3.087 16.672 3.688 1.00 80.19 299 VAL A CA 1
ATOM 2395 C C . VAL A 1 299 ? -4.391 15.989 3.276 1.00 80.19 299 VAL A C 1
ATOM 2397 O O . VAL A 1 299 ? -5.039 16.447 2.343 1.00 80.19 299 VAL A O 1
ATOM 2400 N N . ILE A 1 300 ? -4.815 14.936 3.977 1.00 79.62 300 ILE A N 1
ATOM 2401 C CA . ILE A 1 300 ? -6.091 14.253 3.713 1.00 79.62 300 ILE A CA 1
ATOM 2402 C C . ILE A 1 300 ? -7.270 15.214 3.894 1.00 79.62 300 ILE A C 1
ATOM 2404 O O . ILE A 1 300 ? -8.126 15.279 3.016 1.00 79.62 300 ILE A O 1
ATOM 2408 N N . ASP A 1 301 ? -7.310 15.992 4.978 1.00 80.19 301 ASP A N 1
ATOM 2409 C CA . ASP A 1 301 ? -8.384 16.973 5.196 1.00 80.19 301 ASP A CA 1
ATOM 2410 C C . ASP A 1 301 ? -8.433 18.011 4.057 1.00 80.19 301 ASP A C 1
ATOM 2412 O O . ASP A 1 301 ? -9.508 18.297 3.528 1.00 80.19 301 ASP A O 1
ATOM 2416 N N . ALA A 1 302 ? -7.270 18.478 3.586 1.00 80.50 302 ALA A N 1
ATOM 2417 C CA . ALA A 1 302 ? -7.172 19.411 2.462 1.00 80.50 302 ALA A CA 1
ATOM 2418 C C . ALA A 1 302 ? -7.557 18.796 1.099 1.00 80.50 302 ALA A C 1
ATOM 2420 O O . ALA A 1 302 ? -8.213 19.452 0.293 1.00 80.50 302 ALA A O 1
ATOM 2421 N N . VAL A 1 303 ? -7.155 17.550 0.822 1.00 78.56 303 VAL A N 1
ATOM 2422 C CA . VAL A 1 303 ? -7.373 16.874 -0.474 1.00 78.56 303 VAL A CA 1
ATOM 2423 C C . VAL A 1 303 ? -8.805 16.365 -0.622 1.00 78.56 303 VAL A C 1
ATOM 2425 O O . VAL A 1 303 ? -9.383 16.442 -1.707 1.00 78.56 303 VAL A O 1
ATOM 2428 N N . PHE A 1 304 ? -9.383 15.815 0.446 1.00 81.81 304 PHE A N 1
ATOM 2429 C CA . PHE A 1 304 ? -10.725 15.244 0.392 1.00 81.81 304 PHE A CA 1
ATOM 2430 C C . PHE A 1 304 ? -11.816 16.286 0.644 1.00 81.81 304 PHE A C 1
ATOM 2432 O O . PHE A 1 304 ? -12.915 16.126 0.115 1.00 81.81 304 PHE A O 1
ATOM 2439 N N . GLY A 1 305 ? -11.535 17.365 1.385 1.00 82.38 305 GLY A N 1
ATOM 2440 C CA . GLY A 1 305 ? -12.486 18.456 1.602 1.00 82.38 305 GLY A CA 1
ATOM 2441 C C . GLY A 1 305 ? -13.827 17.944 2.134 1.00 82.38 305 GLY A C 1
ATOM 2442 O O . GLY A 1 305 ? -13.886 17.374 3.220 1.00 82.38 305 GLY A O 1
ATOM 2443 N N . ALA A 1 306 ? -14.906 18.108 1.363 1.00 80.06 306 ALA A N 1
ATOM 2444 C CA . ALA A 1 306 ? -16.242 17.621 1.723 1.00 80.06 306 ALA A CA 1
ATOM 2445 C C . ALA A 1 306 ? -16.371 16.081 1.720 1.00 80.06 306 ALA A C 1
ATOM 2447 O O . ALA A 1 306 ? -17.176 15.527 2.462 1.00 80.06 306 ALA A O 1
ATOM 2448 N N . GLU A 1 307 ? -15.550 15.371 0.944 1.00 83.06 307 GLU A N 1
ATOM 2449 C CA . GLU A 1 307 ? -15.586 13.905 0.824 1.00 83.06 307 GLU A CA 1
ATOM 2450 C C . GLU A 1 307 ? -14.781 13.187 1.917 1.00 83.06 307 GLU A C 1
ATOM 2452 O O . GLU A 1 307 ? -14.676 11.960 1.923 1.00 83.06 307 GLU A O 1
ATOM 2457 N N . LYS A 1 308 ? -14.207 13.921 2.875 1.00 86.56 308 LYS A N 1
ATOM 2458 C CA . LYS A 1 308 ? -13.394 13.327 3.945 1.00 86.56 308 LYS A CA 1
ATOM 2459 C C . LYS A 1 308 ? -14.140 12.265 4.753 1.00 86.56 308 LYS A C 1
ATOM 2461 O O . LYS A 1 308 ? -13.534 11.293 5.189 1.00 86.56 308 LYS A O 1
ATOM 2466 N N . ALA A 1 309 ? -15.457 12.403 4.913 1.00 87.12 309 ALA A N 1
ATOM 2467 C CA . ALA A 1 309 ? -16.270 11.388 5.572 1.00 87.12 309 ALA A CA 1
ATOM 2468 C C . ALA A 1 309 ? -16.220 10.048 4.822 1.00 87.12 309 ALA A C 1
ATOM 2470 O O . ALA A 1 309 ? -16.100 9.007 5.460 1.00 87.12 309 ALA A O 1
ATOM 2471 N N . ALA A 1 310 ? -16.253 10.065 3.484 1.00 87.12 310 ALA A N 1
ATOM 2472 C CA . ALA A 1 310 ? -16.166 8.856 2.670 1.00 87.12 310 ALA A CA 1
ATOM 2473 C C . ALA A 1 310 ? -14.810 8.160 2.853 1.00 87.12 310 ALA A C 1
ATOM 2475 O O . ALA A 1 310 ? -14.780 6.951 3.059 1.00 87.12 310 ALA A O 1
ATOM 2476 N N . PHE A 1 311 ? -13.708 8.919 2.891 1.00 88.69 311 PHE A N 1
ATOM 2477 C CA . PHE A 1 311 ? -12.374 8.380 3.186 1.00 88.69 311 PHE A CA 1
ATOM 2478 C C . PHE A 1 311 ? -12.338 7.620 4.520 1.00 88.69 311 PHE A C 1
ATOM 2480 O O . PHE A 1 311 ? -11.883 6.480 4.575 1.00 88.69 311 PHE A O 1
ATOM 2487 N N . PHE A 1 312 ? -12.864 8.217 5.594 1.00 89.88 312 PHE A N 1
ATOM 2488 C CA . PHE A 1 312 ? -12.871 7.582 6.915 1.00 89.88 312 PHE A CA 1
ATOM 2489 C C . PHE A 1 312 ? -13.810 6.373 7.028 1.00 89.88 312 PHE A C 1
ATOM 2491 O O . PHE A 1 312 ? -13.670 5.617 7.985 1.00 89.88 312 PHE A O 1
ATOM 2498 N N . LYS A 1 313 ? -14.737 6.179 6.081 1.00 91.31 313 LYS A N 1
ATOM 2499 C CA . LYS A 1 313 ? -15.609 4.994 5.998 1.00 91.31 313 LYS A CA 1
ATOM 2500 C C . LYS A 1 313 ? -15.024 3.880 5.131 1.00 91.31 313 LYS A C 1
ATOM 2502 O O . LYS A 1 313 ? -15.536 2.764 5.159 1.00 91.31 313 LYS A O 1
ATOM 2507 N N . GLN A 1 314 ? -13.985 4.150 4.344 1.00 89.62 314 GLN A N 1
ATOM 2508 C CA . GLN A 1 314 ? -13.308 3.097 3.596 1.00 89.62 314 GLN A CA 1
ATOM 2509 C C . GLN A 1 314 ? -12.519 2.191 4.541 1.00 89.62 314 GLN A C 1
ATOM 2511 O O . GLN A 1 314 ? -11.995 2.632 5.567 1.00 89.62 314 GLN A O 1
ATOM 2516 N N . THR A 1 315 ? -12.408 0.919 4.167 1.00 90.38 315 THR A N 1
ATOM 2517 C CA . THR A 1 315 ? -11.706 -0.094 4.952 1.00 90.38 315 THR A CA 1
ATOM 2518 C C . THR A 1 315 ? -10.647 -0.803 4.136 1.00 90.38 315 THR A C 1
ATOM 2520 O O . THR A 1 315 ? -10.782 -0.975 2.927 1.00 90.38 315 THR A O 1
ATOM 2523 N N . ASN A 1 316 ? -9.607 -1.271 4.815 1.00 87.75 316 ASN A N 1
ATOM 2524 C CA . ASN A 1 316 ? -8.664 -2.214 4.228 1.00 87.75 316 ASN A CA 1
ATOM 2525 C C . ASN A 1 316 ? -9.256 -3.636 4.134 1.00 87.75 316 ASN A C 1
ATOM 2527 O O . ASN A 1 316 ? -10.406 -3.879 4.499 1.00 87.75 316 ASN A O 1
ATOM 2531 N N . THR A 1 317 ? -8.442 -4.597 3.694 1.00 85.00 317 THR A N 1
ATOM 2532 C CA . THR A 1 317 ? -8.817 -6.019 3.580 1.00 85.00 317 THR A CA 1
ATOM 2533 C C . THR A 1 317 ? -9.165 -6.688 4.914 1.00 85.00 317 THR A C 1
ATOM 2535 O O . THR A 1 317 ? -9.809 -7.729 4.921 1.00 85.00 317 THR A O 1
ATOM 2538 N N . GLU A 1 318 ? -8.740 -6.113 6.042 1.00 87.88 318 GLU A N 1
ATOM 2539 C CA . GLU A 1 318 ? -9.082 -6.563 7.400 1.00 87.88 318 GLU A CA 1
ATOM 2540 C C . GLU A 1 318 ? -10.375 -5.892 7.910 1.00 87.88 318 GLU A C 1
ATOM 2542 O O . GLU A 1 318 ? -10.809 -6.139 9.036 1.00 87.88 318 GLU A O 1
ATOM 2547 N N . GLY A 1 319 ? -11.007 -5.032 7.104 1.00 90.56 319 GLY A N 1
ATOM 2548 C CA . GLY A 1 319 ? -12.179 -4.246 7.490 1.00 90.56 319 GLY A CA 1
ATOM 2549 C C . GLY A 1 319 ? -11.841 -3.046 8.382 1.00 90.56 319 GLY A C 1
ATOM 2550 O O . GLY A 1 319 ? -12.730 -2.467 8.995 1.00 90.56 319 GLY A O 1
ATOM 2551 N N . TRP A 1 320 ? -10.566 -2.664 8.499 1.00 92.69 320 TRP A N 1
ATOM 2552 C CA . TRP A 1 320 ? -10.161 -1.546 9.351 1.00 92.69 320 TRP A CA 1
ATOM 2553 C C . TRP A 1 320 ? -10.266 -0.234 8.596 1.00 92.69 320 TRP A C 1
ATOM 2555 O O . TRP A 1 320 ? -9.680 -0.081 7.522 1.00 92.69 320 TRP A O 1
ATOM 2565 N N . ASN A 1 321 ? -10.955 0.728 9.198 1.00 93.50 321 ASN A N 1
ATOM 2566 C CA . ASN A 1 321 ? -10.956 2.102 8.726 1.00 93.50 321 ASN A CA 1
ATOM 2567 C C . ASN A 1 321 ? -9.764 2.902 9.276 1.00 93.50 321 ASN A C 1
ATOM 2569 O O . ASN A 1 321 ? -9.000 2.431 10.124 1.00 93.50 321 ASN A O 1
ATOM 2573 N N . CYS A 1 322 ? -9.606 4.139 8.802 1.00 91.31 322 CYS A N 1
ATOM 2574 C CA . CYS A 1 322 ? -8.499 5.014 9.199 1.00 91.31 322 CYS A CA 1
ATOM 2575 C C . CYS A 1 322 ? -8.423 5.229 10.727 1.00 91.31 322 CYS A C 1
ATOM 2577 O O . CYS A 1 322 ? -7.331 5.211 11.296 1.00 91.31 322 CYS A O 1
ATOM 2579 N N . LEU A 1 323 ? -9.569 5.357 11.414 1.00 92.69 323 LEU A N 1
ATOM 2580 C CA . LEU A 1 323 ? -9.607 5.502 12.873 1.00 92.69 323 LEU A CA 1
ATOM 2581 C C . LEU A 1 323 ? -9.070 4.248 13.576 1.00 92.69 323 LEU A C 1
ATOM 2583 O O . LEU A 1 323 ? -8.257 4.367 14.489 1.00 92.69 323 LEU A O 1
ATOM 2587 N N . MET A 1 324 ? -9.481 3.052 13.146 1.00 93.06 324 MET A N 1
ATOM 2588 C CA . MET A 1 324 ? -8.982 1.793 13.712 1.00 93.06 324 MET A CA 1
ATOM 2589 C C . MET A 1 324 ? -7.468 1.643 13.531 1.00 93.06 324 MET A C 1
ATOM 2591 O O . MET A 1 324 ? -6.783 1.207 14.455 1.00 93.06 324 MET A O 1
ATOM 2595 N N . ILE A 1 325 ? -6.934 2.048 12.374 1.00 90.69 325 ILE A N 1
ATOM 2596 C CA . ILE A 1 325 ? -5.488 2.034 12.113 1.00 90.69 325 ILE A CA 1
ATOM 2597 C C . ILE A 1 325 ? -4.769 3.022 13.042 1.00 90.69 325 ILE A C 1
ATOM 2599 O O . ILE A 1 325 ? -3.828 2.626 13.727 1.00 90.69 325 ILE A O 1
ATOM 2603 N N . ALA A 1 326 ? -5.243 4.268 13.140 1.00 90.25 326 ALA A N 1
ATOM 2604 C CA . ALA A 1 326 ? -4.656 5.285 14.020 1.00 90.25 326 ALA A CA 1
ATOM 2605 C C . ALA A 1 326 ? -4.657 4.856 15.501 1.00 90.25 326 ALA A C 1
ATOM 2607 O O . ALA A 1 326 ? -3.688 5.075 16.229 1.00 90.25 326 ALA A O 1
ATOM 2608 N N . VAL A 1 327 ? -5.733 4.198 15.942 1.00 90.56 327 VAL A N 1
ATOM 2609 C CA . VAL A 1 327 ? -5.857 3.610 17.284 1.00 90.56 327 VAL A CA 1
ATOM 2610 C C . VAL A 1 327 ? -4.862 2.474 17.501 1.00 90.56 327 VAL A C 1
ATOM 2612 O O . VAL A 1 327 ? -4.231 2.420 18.556 1.00 90.56 327 VAL A O 1
ATOM 2615 N N . ALA A 1 328 ? -4.684 1.595 16.516 1.00 88.69 328 ALA A N 1
ATOM 2616 C CA . ALA A 1 328 ? -3.728 0.498 16.599 1.00 88.69 328 ALA A CA 1
ATOM 2617 C C . ALA A 1 328 ? -2.269 0.988 16.676 1.00 88.69 328 ALA A C 1
ATOM 2619 O O . ALA A 1 328 ? -1.470 0.408 17.412 1.00 88.69 328 ALA A O 1
ATOM 2620 N N . GLU A 1 329 ? -1.930 2.064 15.956 1.00 84.25 329 GLU A N 1
ATOM 2621 C CA . GLU A 1 329 ? -0.574 2.632 15.911 1.00 84.25 329 GLU A CA 1
ATOM 2622 C C . GLU A 1 329 ? -0.158 3.364 17.198 1.00 84.25 329 GLU A C 1
ATOM 2624 O O . GLU A 1 329 ? 1.038 3.500 17.452 1.00 84.25 329 GLU A O 1
ATOM 2629 N N . GLN A 1 330 ? -1.115 3.806 18.025 1.00 83.12 330 GLN A N 1
ATOM 2630 C CA . GLN A 1 330 ? -0.881 4.399 19.357 1.00 83.12 330 GLN A CA 1
ATOM 2631 C C . GLN A 1 330 ? 0.001 5.659 19.378 1.00 83.12 330 GLN A C 1
ATOM 2633 O O . GLN A 1 330 ? 0.528 6.047 20.423 1.00 83.12 330 GLN A O 1
ATOM 2638 N N . GLN A 1 331 ? 0.135 6.343 18.243 1.00 84.81 331 GLN A N 1
ATOM 2639 C CA . GLN A 1 331 ? 0.849 7.613 18.164 1.00 84.81 331 GLN A CA 1
ATOM 2640 C C . GLN A 1 331 ? -0.061 8.753 18.640 1.00 84.81 331 GLN A C 1
ATOM 2642 O O . GLN A 1 331 ? -1.154 8.970 18.112 1.00 84.81 331 GLN A O 1
ATOM 2647 N N . VAL A 1 332 ? 0.369 9.461 19.689 1.00 85.06 332 VAL A N 1
ATOM 2648 C CA . VAL A 1 332 ? -0.459 10.458 20.390 1.00 85.06 332 VAL A CA 1
ATOM 2649 C C . VAL A 1 332 ? -0.852 11.618 19.476 1.00 85.06 332 VAL A C 1
ATOM 2651 O O . VAL A 1 332 ? -2.005 12.048 19.507 1.00 85.06 332 VAL A O 1
ATOM 2654 N N . ASP A 1 333 ? 0.089 12.102 18.670 1.00 86.62 333 ASP A N 1
ATOM 2655 C CA . ASP A 1 333 ? -0.102 13.163 17.682 1.00 86.62 333 ASP A CA 1
ATOM 2656 C C . ASP A 1 333 ? -1.044 12.714 16.557 1.00 86.62 333 ASP A C 1
ATOM 2658 O O . ASP A 1 333 ? -1.995 13.423 16.237 1.00 86.62 333 ASP A O 1
ATOM 2662 N N . VAL A 1 334 ? -0.859 11.499 16.032 1.00 87.19 334 VAL A N 1
ATOM 2663 C CA . VAL A 1 334 ? -1.732 10.907 15.004 1.00 87.19 334 VAL A CA 1
ATOM 2664 C C . VAL A 1 334 ? -3.170 10.791 15.497 1.00 87.19 334 VAL A C 1
ATOM 2666 O O . VAL A 1 334 ? -4.100 11.196 14.798 1.00 87.19 334 VAL A O 1
ATOM 2669 N N . LEU A 1 335 ? -3.372 10.292 16.718 1.00 88.12 335 LEU A N 1
ATOM 2670 C CA . LEU A 1 335 ? -4.695 10.193 17.330 1.00 88.12 335 LEU A CA 1
ATOM 2671 C C . LEU A 1 335 ? -5.325 11.568 17.560 1.00 88.12 335 LEU A C 1
ATOM 2673 O O . LEU A 1 335 ? -6.503 11.763 17.265 1.00 88.12 335 LEU A O 1
ATOM 2677 N N . GLN A 1 336 ? -4.549 12.542 18.043 1.00 87.69 336 GLN A N 1
ATOM 2678 C CA . GLN A 1 336 ? -5.025 13.915 18.219 1.00 87.69 336 GLN A CA 1
ATOM 2679 C C . GLN A 1 336 ? -5.471 14.541 16.898 1.00 87.69 336 GLN A C 1
ATOM 2681 O O . GLN A 1 336 ? -6.578 15.079 16.829 1.00 87.69 336 GLN A O 1
ATOM 2686 N N . THR A 1 337 ? -4.662 14.431 15.844 1.00 87.44 337 THR A N 1
ATOM 2687 C CA . THR A 1 337 ? -5.021 14.947 14.521 1.00 87.44 337 THR A CA 1
ATOM 2688 C C . THR A 1 337 ? -6.216 14.196 13.938 1.00 87.44 337 THR A C 1
ATOM 2690 O O . THR A 1 337 ? -7.122 14.830 13.407 1.00 87.44 337 THR A O 1
ATOM 2693 N N . THR A 1 338 ? -6.288 12.874 14.108 1.00 89.69 338 THR A N 1
ATOM 2694 C CA . THR A 1 338 ? -7.437 12.065 13.666 1.00 89.69 338 THR A CA 1
ATOM 2695 C C . THR A 1 338 ? -8.728 12.563 14.310 1.00 89.69 338 THR A C 1
ATOM 2697 O O . THR A 1 338 ? -9.707 12.831 13.617 1.00 89.69 338 THR A O 1
ATOM 2700 N N . PHE A 1 339 ? -8.732 12.774 15.628 1.00 89.75 339 PHE A N 1
ATOM 2701 C CA . PHE A 1 339 ? -9.904 13.303 16.321 1.00 89.75 339 PHE A CA 1
ATOM 2702 C C . PHE A 1 339 ? -10.236 14.747 15.939 1.00 89.75 339 PHE A C 1
ATOM 2704 O O . PHE A 1 339 ? -11.416 15.098 15.918 1.00 89.75 339 PHE A O 1
ATOM 2711 N N . ALA A 1 340 ? -9.237 15.578 15.630 1.00 88.56 340 ALA A N 1
ATOM 2712 C CA . ALA A 1 340 ? -9.466 16.927 15.123 1.00 88.56 340 ALA A CA 1
ATOM 2713 C C . ALA A 1 340 ? -10.192 16.887 13.769 1.00 88.56 340 ALA A C 1
ATOM 2715 O O . ALA A 1 340 ? -11.232 17.527 13.620 1.00 88.56 340 ALA A O 1
ATOM 2716 N N . VAL A 1 341 ? -9.730 16.054 12.831 1.00 87.44 341 VAL A N 1
ATOM 2717 C CA . VAL A 1 341 ? -10.385 15.879 11.523 1.00 87.44 341 VAL A CA 1
ATOM 2718 C C . VAL A 1 341 ? -11.804 15.326 11.685 1.00 87.44 341 VAL A C 1
ATOM 2720 O O . VAL A 1 341 ? -12.747 15.874 11.110 1.00 87.44 341 VAL A O 1
ATOM 2723 N N . LEU A 1 342 ? -11.986 14.304 12.533 1.00 89.12 342 LEU A N 1
ATOM 2724 C CA . LEU A 1 342 ? -13.302 13.725 12.821 1.00 89.12 342 LEU A CA 1
ATOM 2725 C C . LEU A 1 342 ? -14.258 14.738 13.457 1.00 89.12 342 LEU A C 1
ATOM 2727 O O . LEU A 1 342 ? -15.455 14.693 13.190 1.00 89.12 342 LEU A O 1
ATOM 2731 N N . SER A 1 343 ? -13.765 15.668 14.281 1.00 87.00 343 SER A N 1
ATOM 2732 C CA . SER A 1 343 ? -14.612 16.664 14.948 1.00 87.00 343 SER A CA 1
ATOM 2733 C C . SER A 1 343 ? -15.333 17.593 13.968 1.00 87.00 343 SER A C 1
ATOM 2735 O O . SER A 1 343 ? -16.471 17.976 14.243 1.00 87.00 343 SER A O 1
ATOM 2737 N N . GLY A 1 344 ? -14.733 17.854 12.802 1.00 86.00 344 GLY A N 1
ATOM 2738 C CA . GLY A 1 344 ? -15.322 18.645 11.719 1.00 86.00 344 GLY A CA 1
ATOM 2739 C C . GLY A 1 344 ? -16.328 17.895 10.835 1.00 86.00 344 GLY A C 1
ATOM 2740 O O . GLY A 1 344 ? -16.802 18.474 9.863 1.00 86.00 344 GLY A O 1
ATOM 2741 N N . LEU A 1 345 ? -16.632 16.623 11.118 1.00 89.19 345 LEU A N 1
ATOM 2742 C CA . LEU A 1 345 ? -17.638 15.845 10.382 1.00 89.19 345 LEU A CA 1
ATOM 2743 C C . LEU A 1 345 ? -19.052 16.040 10.940 1.00 89.19 345 LEU A C 1
ATOM 2745 O O . LEU A 1 345 ? -19.235 16.411 12.107 1.00 89.19 345 LEU A O 1
ATOM 2749 N N . SER A 1 346 ? -20.055 15.710 10.121 1.00 90.81 346 SER A N 1
ATOM 2750 C CA . SER A 1 346 ? -21.445 15.622 10.571 1.00 90.81 346 SER A CA 1
ATOM 2751 C C . SER A 1 346 ? -21.606 14.550 11.661 1.00 90.81 346 SER A C 1
ATOM 2753 O O . SER A 1 346 ? -20.818 13.602 11.746 1.00 90.81 346 SER A O 1
ATOM 2755 N N . SER A 1 347 ? -22.630 14.678 12.508 1.00 89.25 347 SER A N 1
ATOM 2756 C CA . SER A 1 347 ? -22.914 13.678 13.549 1.00 89.25 347 SER A CA 1
ATOM 2757 C C . SER A 1 347 ? -23.183 12.292 12.955 1.00 89.25 347 SER A C 1
ATOM 2759 O O . SER A 1 347 ? -22.668 11.306 13.470 1.00 89.25 347 SER A O 1
ATOM 2761 N N . GLN A 1 348 ? -23.906 12.224 11.834 1.00 90.56 348 GLN A N 1
ATOM 2762 C CA . GLN A 1 348 ? -24.207 10.968 11.139 1.00 90.56 348 GLN A CA 1
ATOM 2763 C C . GLN A 1 348 ? -22.944 10.288 10.598 1.00 90.56 348 GLN A C 1
ATOM 2765 O O . GLN A 1 348 ? -22.764 9.080 10.755 1.00 90.56 348 GLN A O 1
ATOM 2770 N N . ASP A 1 349 ? -22.014 11.061 10.031 1.00 92.12 349 ASP A N 1
ATOM 2771 C CA . ASP A 1 349 ? -20.748 10.505 9.553 1.00 92.12 349 ASP A CA 1
ATOM 2772 C C . ASP A 1 349 ? -19.908 9.957 10.700 1.00 92.12 349 ASP A C 1
ATOM 2774 O O . ASP A 1 349 ? -19.416 8.833 10.603 1.00 92.12 349 ASP A O 1
ATOM 2778 N N . LYS A 1 350 ? -19.804 10.703 11.808 1.00 92.75 350 LYS A N 1
ATOM 2779 C CA . LYS A 1 350 ? -19.117 10.237 13.022 1.00 92.75 350 LYS A CA 1
ATOM 2780 C C . LYS A 1 350 ? -19.695 8.901 13.479 1.00 92.75 350 LYS A C 1
ATOM 2782 O O . LYS A 1 350 ? -18.940 7.943 13.603 1.00 92.75 350 LYS A O 1
ATOM 2787 N N . ILE A 1 351 ? -21.015 8.819 13.655 1.00 91.50 351 ILE A N 1
ATOM 2788 C CA . ILE A 1 351 ? -21.700 7.591 14.083 1.00 91.50 351 ILE A CA 1
ATOM 2789 C C . ILE A 1 351 ? -21.337 6.425 13.158 1.00 91.50 351 ILE A C 1
ATOM 2791 O O . ILE A 1 351 ? -20.882 5.388 13.636 1.00 91.50 351 ILE A O 1
ATOM 2795 N N . SER A 1 352 ? -21.445 6.612 11.838 1.00 93.38 352 SER A N 1
ATOM 2796 C CA . SER A 1 352 ? -21.137 5.547 10.876 1.00 93.38 352 SER A CA 1
ATOM 2797 C C . SER A 1 352 ? -19.680 5.065 10.939 1.00 93.38 352 SER A C 1
ATOM 2799 O O . SER A 1 352 ? -19.433 3.868 10.832 1.00 93.38 352 SER A O 1
ATOM 2801 N N . ILE A 1 353 ? -18.718 5.965 11.176 1.00 94.31 353 ILE A N 1
ATOM 2802 C CA . ILE A 1 353 ? -17.290 5.626 11.294 1.00 94.31 353 ILE A CA 1
ATOM 2803 C C . ILE A 1 353 ? -17.013 4.858 12.593 1.00 94.31 353 ILE A C 1
ATOM 2805 O O . ILE A 1 353 ? -16.239 3.900 12.591 1.00 94.31 353 ILE A O 1
ATOM 2809 N N . PHE A 1 354 ? -17.633 5.266 13.705 1.00 93.50 354 PHE A N 1
ATOM 2810 C CA . PHE A 1 354 ? -17.453 4.621 15.010 1.00 93.50 354 PHE A CA 1
ATOM 2811 C C . PHE A 1 354 ? -18.149 3.253 15.108 1.00 93.50 354 PHE A C 1
ATOM 2813 O O . PHE A 1 354 ? -17.607 2.353 15.749 1.00 93.50 354 PHE A O 1
ATOM 2820 N N . LYS A 1 355 ? -19.313 3.085 14.462 1.00 93.44 355 LYS A N 1
ATOM 2821 C CA . LYS A 1 355 ? -20.054 1.810 14.398 1.00 93.44 355 LYS A CA 1
ATOM 2822 C C . LYS A 1 355 ? -19.476 0.808 13.403 1.00 93.44 355 LYS A C 1
ATOM 2824 O O . LYS A 1 355 ? -19.859 -0.357 13.415 1.00 93.44 355 LYS A O 1
ATOM 2829 N N . GLN A 1 356 ? -18.581 1.243 12.521 1.00 94.94 356 GLN A N 1
ATOM 2830 C CA . GLN A 1 356 ? -17.981 0.354 11.539 1.00 94.94 356 GLN A CA 1
ATOM 2831 C C . GLN A 1 356 ? -17.224 -0.794 12.213 1.00 94.94 356 GLN A C 1
ATOM 2833 O O . GLN A 1 356 ? -16.625 -0.632 13.280 1.00 94.94 356 GLN A O 1
ATOM 2838 N N . VAL A 1 357 ? -17.247 -1.960 11.571 1.00 95.38 357 VAL A N 1
ATOM 2839 C CA . VAL A 1 357 ? -16.727 -3.211 12.126 1.00 95.38 357 VAL A CA 1
ATOM 2840 C C . VAL A 1 357 ? -15.672 -3.801 11.200 1.00 95.38 357 VAL A C 1
ATOM 2842 O O . VAL A 1 357 ? -15.790 -3.710 9.978 1.00 95.38 357 VAL A O 1
ATOM 2845 N N . SER A 1 358 ? -14.642 -4.409 11.782 1.00 94.88 358 SER A N 1
ATOM 2846 C CA . SER A 1 358 ? -13.642 -5.174 11.040 1.00 94.88 358 SER A CA 1
ATOM 2847 C C . SER A 1 358 ? -14.226 -6.476 10.479 1.00 94.88 358 SER A C 1
ATOM 2849 O O . SER A 1 358 ? -15.342 -6.867 10.820 1.00 94.88 358 SER A O 1
ATOM 2851 N N . VAL A 1 359 ? -13.447 -7.212 9.680 1.00 93.19 359 VAL A N 1
ATOM 2852 C CA . VAL A 1 359 ? -13.814 -8.567 9.214 1.00 93.19 359 VAL A CA 1
ATOM 2853 C C . VAL A 1 359 ? -14.092 -9.521 10.385 1.00 93.19 359 VAL A C 1
ATOM 2855 O O . VAL A 1 359 ? -14.931 -10.413 10.286 1.00 93.19 359 VAL A O 1
ATOM 2858 N N . GLU A 1 360 ? -13.438 -9.306 11.527 1.00 91.94 360 GLU A N 1
ATOM 2859 C CA . GLU A 1 360 ? -13.671 -10.067 12.759 1.00 91.94 360 GLU A CA 1
ATOM 2860 C C . GLU A 1 360 ? -14.907 -9.591 13.542 1.00 91.94 360 GLU A C 1
ATOM 2862 O O . GLU A 1 360 ? -15.172 -10.102 14.627 1.00 91.94 360 GLU A O 1
ATOM 2867 N N . GLY A 1 361 ? -15.647 -8.599 13.042 1.00 94.06 361 GLY A N 1
ATOM 2868 C CA . GLY A 1 361 ? -16.766 -7.965 13.742 1.00 94.06 361 GLY A CA 1
ATOM 2869 C C . GLY A 1 361 ? -16.332 -6.994 14.847 1.00 94.06 361 GLY A C 1
ATOM 2870 O O . GLY A 1 361 ? -17.157 -6.576 15.659 1.00 94.06 361 GLY A O 1
ATOM 2871 N N . SER A 1 362 ? -15.046 -6.633 14.909 1.00 94.44 362 SER A N 1
ATOM 2872 C CA . SER A 1 362 ? -14.496 -5.770 15.961 1.00 94.44 362 SER A CA 1
ATOM 2873 C C . SER A 1 362 ? -14.649 -4.289 15.607 1.00 94.44 362 SER A C 1
ATOM 2875 O O . SER A 1 362 ? -14.207 -3.864 14.542 1.00 94.44 362 SER A O 1
ATOM 2877 N N . ASN A 1 363 ? -15.218 -3.482 16.505 1.00 95.00 363 ASN A N 1
ATOM 2878 C CA . ASN A 1 363 ? -15.221 -2.020 16.365 1.00 95.00 363 ASN A CA 1
ATOM 2879 C C . ASN A 1 363 ? -13.923 -1.378 16.884 1.00 95.00 363 ASN A C 1
ATOM 2881 O O . ASN A 1 363 ? -13.013 -2.056 17.374 1.00 95.00 363 ASN A O 1
ATOM 2885 N N . CYS A 1 364 ? -13.833 -0.046 16.811 1.00 94.12 364 CYS A N 1
ATOM 2886 C CA . CYS A 1 364 ? -12.618 0.678 17.181 1.00 94.12 364 CYS A CA 1
ATOM 2887 C C . CYS A 1 364 ? -12.197 0.484 18.649 1.00 94.12 364 CYS A C 1
ATOM 2889 O O . CYS A 1 364 ? -10.998 0.478 18.922 1.00 94.12 364 CYS A O 1
ATOM 2891 N N . LEU A 1 365 ? -13.135 0.283 19.590 1.00 93.31 365 LEU A N 1
ATOM 2892 C CA . LEU A 1 365 ? -12.806 0.006 20.998 1.00 93.31 365 LEU A CA 1
ATOM 2893 C C . LEU A 1 365 ? -12.157 -1.367 21.156 1.00 93.31 365 LEU A C 1
ATOM 2895 O O . LEU A 1 365 ? -11.149 -1.502 21.849 1.00 93.31 365 LEU A O 1
ATOM 2899 N N . MET A 1 366 ? -12.711 -2.382 20.493 1.00 94.06 366 MET A N 1
ATOM 2900 C CA . MET A 1 366 ? -12.157 -3.735 20.524 1.00 94.06 366 MET A CA 1
ATOM 2901 C C . MET A 1 366 ? -10.756 -3.774 19.914 1.00 94.06 366 MET A C 1
ATOM 2903 O O . MET A 1 366 ? -9.851 -4.367 20.500 1.00 94.06 366 MET A O 1
ATOM 2907 N N . VAL A 1 367 ? -10.550 -3.085 18.784 1.00 93.12 367 VAL A N 1
ATOM 2908 C CA . VAL A 1 367 ? -9.220 -2.927 18.176 1.00 93.12 367 VAL A CA 1
ATOM 2909 C C . VAL A 1 367 ? -8.261 -2.243 19.156 1.00 93.12 367 VAL A C 1
ATOM 2911 O O . VAL A 1 367 ? -7.155 -2.740 19.365 1.00 93.12 367 VAL A O 1
ATOM 2914 N N . ALA A 1 368 ? -8.687 -1.164 19.820 1.00 91.62 368 ALA A N 1
ATOM 2915 C CA . ALA A 1 368 ? -7.868 -0.455 20.802 1.00 91.62 368 ALA A CA 1
ATOM 2916 C C . ALA A 1 368 ? -7.399 -1.368 21.942 1.00 91.62 368 ALA A C 1
ATOM 2918 O O . ALA A 1 368 ? -6.213 -1.401 22.274 1.00 91.62 368 ALA A O 1
ATOM 2919 N N . ILE A 1 369 ? -8.320 -2.139 22.523 1.00 91.00 369 ILE A N 1
ATOM 2920 C CA . ILE A 1 369 ? -8.022 -3.060 23.621 1.00 91.00 369 ILE A CA 1
ATOM 2921 C C . ILE A 1 369 ? -7.056 -4.153 23.169 1.00 91.00 369 ILE A C 1
ATOM 2923 O O . ILE A 1 369 ? -6.036 -4.349 23.831 1.00 91.00 369 ILE A O 1
ATOM 2927 N N . SER A 1 370 ? -7.325 -4.803 22.033 1.00 89.50 370 SER A N 1
ATOM 2928 C CA . SER A 1 370 ? -6.481 -5.873 21.484 1.00 89.50 370 SER A CA 1
ATOM 2929 C C . SER A 1 370 ? -5.058 -5.403 21.183 1.00 89.50 370 SER A C 1
ATOM 2931 O O . SER A 1 370 ? -4.094 -6.146 21.371 1.00 89.50 370 SER A O 1
ATOM 2933 N N . GLN A 1 371 ? -4.908 -4.145 20.758 1.00 88.19 371 GLN A N 1
ATOM 2934 C CA . GLN A 1 371 ? -3.606 -3.531 20.496 1.00 88.19 371 GLN A CA 1
ATOM 2935 C C . GLN A 1 371 ? -2.958 -2.929 21.747 1.00 88.19 371 GLN A C 1
ATOM 2937 O O . GLN A 1 371 ? -1.848 -2.409 21.671 1.00 88.19 371 GLN A O 1
ATOM 2942 N N . LYS A 1 372 ? -3.596 -3.031 22.922 1.00 87.19 372 LYS A N 1
ATOM 2943 C CA . LYS A 1 372 ? -3.114 -2.448 24.183 1.00 87.19 372 LYS A CA 1
ATOM 2944 C C . LYS A 1 372 ? -2.999 -0.912 24.113 1.00 87.19 372 LYS A C 1
ATOM 2946 O O . LYS A 1 372 ? -2.179 -0.322 24.819 1.00 87.19 372 LYS A O 1
ATOM 2951 N N . ALA A 1 373 ? -3.854 -0.261 23.332 1.00 85.12 373 ALA A N 1
ATOM 2952 C CA . ALA A 1 373 ? -3.948 1.192 23.248 1.00 85.12 373 ALA A CA 1
ATOM 2953 C C . ALA A 1 373 ? -4.633 1.800 24.484 1.00 85.12 373 ALA A C 1
ATOM 2955 O O . ALA A 1 373 ? -5.449 1.159 25.156 1.00 85.12 373 ALA A O 1
ATOM 2956 N N . ASP A 1 374 ? -4.284 3.043 24.819 1.00 83.38 374 ASP A N 1
ATOM 2957 C CA . ASP A 1 374 ? -5.049 3.836 25.786 1.00 83.38 374 ASP A CA 1
ATOM 2958 C C . ASP A 1 374 ? -6.374 4.279 25.152 1.00 83.38 374 ASP A C 1
ATOM 2960 O O . ASP A 1 374 ? -6.392 4.972 24.134 1.00 83.38 374 ASP A O 1
ATOM 2964 N N . ILE A 1 375 ? -7.488 3.870 25.759 1.00 85.56 375 ILE A N 1
ATOM 2965 C CA . ILE A 1 375 ? -8.833 4.150 25.251 1.00 85.56 375 ILE A CA 1
ATOM 2966 C C . ILE A 1 375 ? -9.446 5.425 25.832 1.00 85.56 375 ILE A C 1
ATOM 2968 O O . ILE A 1 375 ? -10.542 5.792 25.426 1.00 85.56 375 ILE A O 1
ATOM 2972 N N . SER A 1 376 ? -8.779 6.110 26.766 1.00 83.31 376 SER A N 1
ATOM 2973 C CA . SER A 1 376 ? -9.370 7.230 27.516 1.00 83.31 376 SER A CA 1
ATOM 2974 C C . SER A 1 376 ? -9.882 8.336 26.586 1.00 83.31 376 SER A C 1
ATOM 2976 O O . SER A 1 376 ? -11.057 8.693 26.629 1.00 83.31 376 SER A O 1
ATOM 2978 N N . LYS A 1 377 ? -9.037 8.792 25.651 1.00 85.00 377 LYS A N 1
ATOM 2979 C CA . LYS A 1 377 ? -9.418 9.794 24.638 1.00 85.00 377 LYS A CA 1
ATOM 2980 C C . LYS A 1 377 ? -10.473 9.281 23.656 1.00 85.00 377 LYS A C 1
ATOM 2982 O O . LYS A 1 377 ? -11.280 10.059 23.159 1.00 85.00 377 LYS A O 1
ATOM 2987 N N . LEU A 1 378 ? -10.458 7.982 23.352 1.00 88.69 378 LEU A N 1
ATOM 2988 C CA . LEU A 1 378 ? -11.434 7.369 22.451 1.00 88.69 378 LEU A CA 1
ATOM 2989 C C . LEU A 1 378 ? -12.827 7.352 23.098 1.00 88.69 378 LEU A C 1
ATOM 2991 O O . LEU A 1 378 ? -13.799 7.743 22.457 1.00 88.69 378 LEU A O 1
ATOM 2995 N N . LEU A 1 379 ? -12.909 6.993 24.382 1.00 86.31 379 LEU A N 1
ATOM 2996 C CA . LEU A 1 379 ? -14.143 7.032 25.167 1.00 86.31 379 LEU A CA 1
ATOM 2997 C C . LEU A 1 379 ? -14.678 8.458 25.333 1.00 86.31 379 LEU A C 1
ATOM 2999 O O . LEU A 1 379 ? -15.872 8.672 25.160 1.00 86.31 379 LEU A O 1
ATOM 3003 N N . GLU A 1 380 ? -13.812 9.448 25.574 1.00 86.38 380 GLU A N 1
ATOM 3004 C CA . GLU A 1 380 ? -14.220 10.862 25.602 1.00 86.38 380 GLU A CA 1
ATOM 3005 C C . GLU A 1 380 ? -14.913 11.294 24.303 1.00 86.38 380 GLU A C 1
ATOM 3007 O O . GLU A 1 380 ? -15.873 12.059 24.342 1.00 86.38 380 GLU A O 1
ATOM 3012 N N . LYS A 1 381 ? -14.452 10.800 23.147 1.00 89.19 381 LYS A N 1
ATOM 3013 C CA . LYS A 1 381 ? -15.064 11.115 21.849 1.00 89.19 381 LYS A CA 1
ATOM 3014 C C . LYS A 1 381 ? -16.358 10.351 21.604 1.00 89.19 381 LYS A C 1
ATOM 3016 O O . LYS A 1 381 ? -17.290 10.944 21.069 1.00 89.19 381 LYS A O 1
ATOM 3021 N N . ILE A 1 382 ? -16.440 9.091 22.026 1.00 88.94 382 ILE A N 1
ATOM 3022 C CA . ILE A 1 382 ? -17.679 8.303 21.955 1.00 88.94 382 ILE A CA 1
ATOM 3023 C C . ILE A 1 382 ? -18.760 8.926 22.845 1.00 88.94 382 ILE A C 1
ATOM 3025 O O . ILE A 1 382 ? -19.906 9.015 22.423 1.00 88.94 382 ILE A O 1
ATOM 3029 N N . ASN A 1 383 ? -18.402 9.471 24.011 1.00 85.81 383 ASN A N 1
ATOM 3030 C CA . ASN A 1 383 ? -19.342 10.149 24.912 1.00 85.81 383 ASN A CA 1
ATOM 3031 C C . ASN A 1 383 ? -20.044 11.372 24.303 1.00 85.81 383 ASN A C 1
ATOM 3033 O O . ASN A 1 383 ? -21.062 11.808 24.832 1.00 85.81 383 ASN A O 1
ATOM 3037 N N . LEU A 1 384 ? -19.532 11.919 23.196 1.00 87.06 384 LEU A N 1
ATOM 3038 C CA . LEU A 1 384 ? -20.164 13.021 22.465 1.00 87.06 384 LEU A CA 1
ATOM 3039 C C . LEU A 1 384 ? -21.228 12.551 21.456 1.00 87.06 384 LEU A C 1
ATOM 3041 O O . LEU A 1 384 ? -21.892 13.390 20.849 1.00 87.06 384 LEU A O 1
ATOM 3045 N N . LEU A 1 385 ? -21.366 11.241 21.231 1.00 88.62 385 LEU A N 1
ATOM 3046 C CA . LEU A 1 385 ? -22.381 10.662 20.346 1.00 88.62 385 LEU A CA 1
ATOM 3047 C C . LEU A 1 385 ? -23.735 10.537 21.071 1.00 88.62 385 LEU A C 1
ATOM 3049 O O . LEU A 1 385 ? -23.752 10.528 22.305 1.00 88.62 385 LEU A O 1
ATOM 3053 N N . PRO A 1 386 ? -24.866 10.428 20.349 1.00 90.50 386 PRO A N 1
ATOM 3054 C CA . PRO A 1 386 ? -26.174 10.158 20.950 1.00 90.50 386 PRO A CA 1
ATOM 3055 C C . PRO A 1 386 ? -26.196 8.845 21.743 1.00 90.50 386 PRO A C 1
ATOM 3057 O O . PRO A 1 386 ? -25.453 7.916 21.441 1.00 90.50 386 PRO A O 1
ATOM 3060 N N . GLU A 1 387 ? -27.047 8.767 22.767 1.00 87.62 387 GLU A N 1
ATOM 3061 C CA . GLU A 1 387 ? -27.054 7.654 23.729 1.00 87.62 387 GLU A CA 1
ATOM 3062 C C . GLU A 1 387 ? -27.260 6.281 23.090 1.00 87.62 387 GLU A C 1
ATOM 3064 O O . GLU A 1 387 ? -26.486 5.369 23.369 1.00 87.62 387 GLU A O 1
ATOM 3069 N N . GLU A 1 388 ? -28.230 6.158 22.184 1.00 88.19 388 GLU A N 1
ATOM 3070 C CA . GLU A 1 388 ? -28.502 4.907 21.467 1.00 88.19 388 GLU A CA 1
ATOM 3071 C C . GLU A 1 388 ? -27.266 4.427 20.687 1.00 88.19 388 GLU A C 1
ATOM 3073 O O . GLU A 1 388 ? -26.887 3.258 20.758 1.00 88.19 388 GLU A O 1
ATOM 3078 N N . ASP A 1 389 ? -26.565 5.345 20.014 1.00 91.06 389 ASP A N 1
ATOM 3079 C CA . ASP A 1 389 ? -25.365 5.026 19.240 1.00 91.06 389 ASP A CA 1
ATOM 3080 C C . ASP A 1 389 ? -24.186 4.621 20.131 1.00 91.06 389 ASP A C 1
ATOM 3082 O O . ASP A 1 389 ? -23.437 3.702 19.789 1.00 91.06 389 ASP A O 1
ATOM 3086 N N . ARG A 1 390 ? -24.013 5.289 21.282 1.00 90.69 390 ARG A N 1
ATOM 3087 C CA . ARG A 1 390 ? -22.983 4.929 22.270 1.00 90.69 390 ARG A CA 1
ATOM 3088 C C . ARG A 1 390 ? -23.212 3.522 22.799 1.00 90.69 390 ARG A C 1
ATOM 3090 O O . ARG A 1 390 ? -22.278 2.721 22.822 1.00 90.69 390 ARG A O 1
ATOM 3097 N N . GLN A 1 391 ? -24.446 3.225 23.203 1.00 86.69 391 GLN A N 1
ATOM 3098 C CA . GLN A 1 391 ? -24.817 1.922 23.742 1.00 86.69 391 GLN A CA 1
ATOM 3099 C C . GLN A 1 391 ? -24.613 0.818 22.707 1.00 86.69 391 GLN A C 1
ATOM 3101 O O . GLN A 1 391 ? -24.064 -0.228 23.052 1.00 86.69 391 GLN A O 1
ATOM 3106 N N . GLU A 1 392 ? -24.945 1.056 21.437 1.00 91.25 392 GLU A N 1
ATOM 3107 C CA . GLU A 1 392 ? -24.672 0.099 20.360 1.00 91.25 392 GLU A CA 1
ATOM 3108 C C . GLU A 1 392 ? -23.167 -0.186 20.222 1.00 91.25 392 GLU A C 1
ATOM 3110 O O . GLU A 1 392 ? -22.755 -1.345 20.242 1.00 91.25 392 GLU A O 1
ATOM 3115 N N . ILE A 1 393 ? -22.318 0.849 20.188 1.00 91.88 393 ILE A N 1
ATOM 3116 C CA . ILE A 1 393 ? -20.853 0.688 20.117 1.00 91.88 393 ILE A CA 1
ATOM 3117 C C . ILE A 1 393 ? -20.313 -0.081 21.338 1.00 91.88 393 ILE A C 1
ATOM 3119 O O . ILE A 1 393 ? -19.409 -0.914 21.212 1.00 91.88 393 ILE A O 1
ATOM 3123 N N . PHE A 1 394 ? -20.843 0.188 22.533 1.00 89.75 394 PHE A N 1
ATOM 3124 C CA . PHE A 1 394 ? -20.403 -0.458 23.769 1.00 89.75 394 PHE A CA 1
ATOM 3125 C C . PHE A 1 394 ? -20.836 -1.923 23.893 1.00 89.75 394 PHE A C 1
ATOM 3127 O O . PHE A 1 394 ? -20.077 -2.731 24.436 1.00 89.75 394 PHE A O 1
ATOM 3134 N N . THR A 1 395 ? -22.032 -2.256 23.409 1.00 88.50 395 THR A N 1
ATOM 3135 C CA . THR A 1 395 ? -22.644 -3.591 23.527 1.00 88.50 395 THR A CA 1
ATOM 3136 C C . THR A 1 395 ? -22.345 -4.499 22.342 1.00 88.50 395 THR A C 1
ATOM 3138 O O . THR A 1 395 ? -22.510 -5.716 22.457 1.00 88.50 395 THR A O 1
ATOM 3141 N N . GLN A 1 396 ? -21.858 -3.938 21.230 1.00 92.75 396 GLN A N 1
ATOM 3142 C CA . GLN A 1 396 ? -21.443 -4.697 20.061 1.00 92.75 396 GLN A CA 1
ATOM 3143 C C . GLN A 1 396 ? -20.525 -5.862 20.454 1.00 92.75 396 GLN A C 1
ATOM 3145 O O . GLN A 1 396 ? -19.636 -5.732 21.300 1.00 92.75 396 GLN A O 1
ATOM 3150 N N . LYS A 1 397 ? -20.728 -7.006 19.797 1.00 91.69 397 LYS A N 1
ATOM 3151 C CA . LYS A 1 397 ? -19.910 -8.212 19.938 1.00 91.69 397 LYS A CA 1
ATOM 3152 C C . LYS A 1 397 ? -19.222 -8.525 18.618 1.00 91.69 397 LYS A C 1
ATOM 3154 O O . LYS A 1 397 ? -19.810 -8.350 17.555 1.00 91.69 397 LYS A O 1
ATOM 3159 N N . ASN A 1 398 ? -17.985 -8.995 18.701 1.00 92.94 398 ASN A N 1
ATOM 3160 C CA . ASN A 1 398 ? -17.260 -9.511 17.546 1.00 92.94 398 ASN A CA 1
ATOM 3161 C C . ASN A 1 398 ? -17.761 -10.912 17.142 1.00 92.94 398 ASN A C 1
ATOM 3163 O O . ASN A 1 398 ? -18.642 -11.481 17.791 1.00 92.94 398 ASN A O 1
ATOM 3167 N N . ASN A 1 399 ? -17.164 -11.509 16.107 1.00 92.75 399 ASN A N 1
ATOM 3168 C CA . ASN A 1 399 ? -17.536 -12.842 15.607 1.00 92.75 399 ASN A CA 1
ATOM 3169 C C . ASN A 1 399 ? -17.354 -13.962 16.652 1.00 92.75 399 ASN A C 1
ATOM 3171 O O . ASN A 1 399 ? -17.952 -15.027 16.527 1.00 92.75 399 ASN A O 1
ATOM 3175 N N . SER A 1 400 ? -16.564 -13.721 17.703 1.00 88.19 400 SER A N 1
ATOM 3176 C CA . SER A 1 400 ? -16.389 -14.626 18.848 1.00 88.19 400 SER A CA 1
ATOM 3177 C C . SER A 1 400 ? -17.417 -14.394 19.966 1.00 88.19 400 SER A C 1
ATOM 3179 O O . SER A 1 400 ? -17.318 -14.999 21.033 1.00 88.19 400 SER A O 1
ATOM 3181 N N . GLY A 1 401 ? -18.385 -13.497 19.760 1.00 87.25 401 GLY A N 1
ATOM 3182 C CA . GLY A 1 401 ? -19.403 -13.142 20.745 1.00 87.25 401 GLY A CA 1
ATOM 3183 C C . GLY A 1 401 ? -18.882 -12.291 21.907 1.00 87.25 401 GLY A C 1
ATOM 3184 O O . GLY A 1 401 ? -19.534 -12.242 22.950 1.00 87.25 401 GLY A O 1
ATOM 3185 N N . LEU A 1 402 ? -17.716 -11.649 21.761 1.00 86.62 402 LEU A N 1
ATOM 3186 C CA . LEU A 1 402 ? -17.077 -10.859 22.818 1.00 86.62 402 LEU A CA 1
ATOM 3187 C C . LEU A 1 402 ? -17.236 -9.361 22.565 1.00 86.62 402 LEU A C 1
ATOM 3189 O O . LEU A 1 402 ? -16.977 -8.892 21.458 1.00 86.62 402 LEU A O 1
ATOM 3193 N N . ASN A 1 403 ? -17.602 -8.610 23.606 1.00 90.50 403 ASN A N 1
ATOM 3194 C CA . ASN A 1 403 ? -17.525 -7.148 23.594 1.00 90.50 403 ASN A CA 1
ATOM 3195 C C . ASN A 1 403 ? -16.129 -6.662 24.037 1.00 90.50 403 ASN A C 1
ATOM 3197 O O . ASN A 1 403 ? -15.288 -7.441 24.497 1.00 90.50 403 ASN A O 1
ATOM 3201 N N . TRP A 1 404 ? -15.869 -5.358 23.922 1.00 90.44 404 TRP A N 1
ATOM 3202 C CA . TRP A 1 404 ? -14.553 -4.780 24.222 1.00 90.44 404 TRP A CA 1
ATOM 3203 C C . TRP A 1 404 ? -14.088 -5.016 25.673 1.00 90.44 404 TRP A C 1
ATOM 3205 O O . TRP A 1 404 ? -12.895 -5.228 25.906 1.00 90.44 404 TRP A O 1
ATOM 3215 N N . LEU A 1 405 ? -15.011 -5.032 26.645 1.00 88.25 405 LEU A N 1
ATOM 3216 C CA . LEU A 1 405 ? -14.690 -5.263 28.054 1.00 88.25 405 LEU A CA 1
ATOM 3217 C C . LEU A 1 405 ? -14.388 -6.743 28.325 1.00 88.25 405 LEU A C 1
ATOM 3219 O O . LEU A 1 405 ? -13.427 -7.044 29.030 1.00 88.25 405 LEU A O 1
ATOM 3223 N N . MET A 1 406 ? -15.125 -7.672 27.708 1.00 86.38 406 MET A N 1
ATOM 3224 C CA . MET A 1 406 ? -14.811 -9.107 27.762 1.00 86.38 406 MET A CA 1
ATOM 3225 C C . MET A 1 406 ? -13.418 -9.395 27.195 1.00 86.38 406 MET A C 1
ATOM 3227 O O . MET A 1 406 ? -12.656 -10.152 27.794 1.00 86.38 406 MET A O 1
ATOM 3231 N N . ILE A 1 407 ? -13.049 -8.759 26.075 1.00 87.31 407 ILE A N 1
ATOM 3232 C CA . ILE A 1 407 ? -11.700 -8.886 25.501 1.00 87.31 407 ILE A CA 1
ATOM 3233 C C . ILE A 1 407 ? -10.654 -8.396 26.512 1.00 87.31 407 ILE A C 1
ATOM 3235 O O . ILE A 1 407 ? -9.659 -9.083 26.754 1.00 87.31 407 ILE A O 1
ATOM 3239 N N . ALA A 1 408 ? -10.892 -7.247 27.153 1.00 87.38 408 ALA A N 1
ATOM 3240 C CA . ALA A 1 408 ? -9.986 -6.708 28.163 1.00 87.38 408 ALA A CA 1
ATOM 3241 C C . ALA A 1 408 ? -9.827 -7.649 29.367 1.00 87.38 408 ALA A C 1
ATOM 3243 O O . ALA A 1 408 ? -8.705 -7.877 29.814 1.00 87.38 408 ALA A O 1
ATOM 3244 N N . ILE A 1 409 ? -10.922 -8.225 29.864 1.00 83.06 409 ILE A N 1
ATOM 3245 C CA . ILE A 1 409 ? -10.917 -9.144 31.007 1.00 83.06 409 ILE A CA 1
ATOM 3246 C C . ILE A 1 409 ? -10.140 -10.424 30.681 1.00 83.06 409 ILE A C 1
ATOM 3248 O O . ILE A 1 409 ? -9.278 -10.839 31.456 1.00 83.06 409 ILE A O 1
ATOM 3252 N N . ARG A 1 410 ? -10.402 -11.027 29.516 1.00 84.00 410 ARG A N 1
ATOM 3253 C CA . ARG A 1 410 ? -9.835 -12.330 29.135 1.00 84.00 410 ARG A CA 1
ATOM 3254 C C . ARG A 1 410 ? -8.386 -12.254 28.679 1.00 84.00 410 ARG A C 1
ATOM 3256 O O . ARG A 1 410 ? -7.603 -13.149 28.988 1.00 84.00 410 ARG A O 1
ATOM 3263 N N . HIS A 1 411 ? -8.024 -11.210 27.937 1.00 84.25 411 HIS A N 1
ATOM 3264 C CA . HIS A 1 411 ? -6.714 -11.122 27.288 1.00 84.25 411 HIS A CA 1
ATOM 3265 C C . HIS A 1 411 ? -5.782 -10.097 27.942 1.00 84.25 411 HIS A C 1
ATOM 3267 O O . HIS A 1 411 ? -4.559 -10.216 27.822 1.00 84.25 411 HIS A O 1
ATOM 3273 N N . HIS A 1 412 ? -6.319 -9.103 28.659 1.00 83.88 412 HIS A N 1
ATOM 3274 C CA . HIS A 1 412 ? -5.541 -8.007 29.246 1.00 83.88 412 HIS A CA 1
ATOM 3275 C C . HIS A 1 412 ? -5.935 -7.671 30.703 1.00 83.88 412 HIS A C 1
ATOM 3277 O O . HIS A 1 412 ? -6.081 -6.488 31.034 1.00 83.88 412 HIS A O 1
ATOM 3283 N N . PRO A 1 413 ? -6.030 -8.661 31.617 1.00 78.88 413 PRO A N 1
ATOM 3284 C CA . PRO A 1 413 ? -6.546 -8.457 32.978 1.00 78.88 413 PRO A CA 1
ATOM 3285 C C . PRO A 1 413 ? -5.748 -7.426 33.793 1.00 78.88 413 PRO A C 1
ATOM 3287 O O . PRO A 1 413 ? -6.300 -6.745 34.650 1.00 78.88 413 PRO A O 1
ATOM 3290 N N . VAL A 1 414 ? -4.460 -7.233 33.490 1.00 80.06 414 VAL A N 1
ATOM 3291 C CA . VAL A 1 414 ? -3.596 -6.232 34.147 1.00 80.06 414 VAL A CA 1
ATOM 3292 C C . VAL A 1 414 ? -4.064 -4.791 33.894 1.00 80.06 414 VAL A C 1
ATOM 3294 O O . VAL A 1 414 ? -3.820 -3.908 34.711 1.00 80.06 414 VAL A O 1
ATOM 3297 N N . ARG A 1 415 ? -4.749 -4.531 32.773 1.00 79.81 415 ARG A N 1
ATOM 3298 C CA . ARG A 1 415 ? -5.241 -3.191 32.402 1.00 79.81 415 ARG A CA 1
ATOM 3299 C C . ARG A 1 415 ? -6.645 -2.908 32.916 1.00 79.81 415 ARG A C 1
ATOM 3301 O O . ARG A 1 415 ? -7.053 -1.748 32.950 1.00 79.81 415 ARG A O 1
ATOM 3308 N N . LEU A 1 416 ? -7.363 -3.954 33.316 1.00 79.75 416 LEU A N 1
ATOM 3309 C CA . LEU A 1 416 ? -8.730 -3.878 33.808 1.00 79.75 416 LEU A CA 1
ATOM 3310 C C . LEU A 1 416 ? -8.890 -2.826 34.925 1.00 79.75 416 LEU A C 1
ATOM 3312 O O . LEU A 1 416 ? -9.831 -2.042 34.832 1.00 79.75 416 LEU A O 1
ATOM 3316 N N . PRO A 1 417 ? -7.940 -2.670 35.875 1.00 75.19 417 PRO A N 1
ATOM 3317 C CA . PRO A 1 417 ? -7.939 -1.563 36.822 1.00 75.19 417 PRO A CA 1
ATOM 3318 C C . PRO A 1 417 ? -8.122 -0.164 36.238 1.00 75.19 417 PRO A C 1
ATOM 3320 O O . PRO A 1 417 ? -8.990 0.597 36.663 1.00 75.19 417 PRO A O 1
ATOM 3323 N N . ALA A 1 418 ? -7.298 0.179 35.252 1.00 78.62 418 ALA A N 1
ATOM 3324 C CA . ALA A 1 418 ? -7.324 1.497 34.636 1.00 78.62 418 ALA A CA 1
ATOM 3325 C C . ALA A 1 418 ? -8.594 1.689 33.795 1.00 78.62 418 ALA A C 1
ATOM 3327 O O . ALA A 1 418 ? -9.205 2.753 33.842 1.00 78.62 418 ALA A O 1
ATOM 3328 N N . LEU A 1 419 ? -9.019 0.642 33.080 1.00 79.50 419 LEU A N 1
ATOM 3329 C CA . LEU A 1 419 ? -10.230 0.657 32.257 1.00 79.50 419 LEU A CA 1
ATOM 3330 C C . LEU A 1 419 ? -11.484 0.872 33.101 1.00 79.50 419 LEU A C 1
ATOM 3332 O O . LEU A 1 419 ? -12.322 1.699 32.752 1.00 79.50 419 LEU A O 1
ATOM 3336 N N . LEU A 1 420 ? -11.579 0.189 34.243 1.00 75.38 420 LEU A N 1
ATOM 3337 C CA . LEU A 1 420 ? -12.694 0.358 35.164 1.00 75.38 420 LEU A CA 1
ATOM 3338 C C . LEU A 1 420 ? -12.741 1.787 35.694 1.00 75.38 420 LEU A C 1
ATOM 3340 O O . LEU A 1 420 ? -13.794 2.402 35.605 1.00 75.38 420 LEU A O 1
ATOM 3344 N N . LYS A 1 421 ? -11.611 2.385 36.103 1.00 75.19 421 LYS A N 1
ATOM 3345 C CA . LYS A 1 421 ? -11.574 3.812 36.495 1.00 75.19 421 LYS A CA 1
ATOM 3346 C C . LYS A 1 421 ? -12.124 4.746 35.405 1.00 75.19 421 LYS A C 1
ATOM 3348 O O . LYS A 1 421 ? -12.680 5.791 35.739 1.00 75.19 421 LYS A O 1
ATOM 3353 N N . VAL A 1 422 ? -11.990 4.391 34.125 1.00 77.19 422 VAL A N 1
ATOM 3354 C CA . VAL A 1 422 ? -12.560 5.173 33.017 1.00 77.19 422 VAL A CA 1
ATOM 3355 C C . VAL A 1 422 ? -14.060 4.909 32.847 1.00 77.19 422 VAL A C 1
ATOM 3357 O O . VAL A 1 422 ? -14.814 5.870 32.723 1.00 77.19 422 VAL A O 1
ATOM 3360 N N . ILE A 1 423 ? -14.514 3.651 32.923 1.00 78.19 423 ILE A N 1
ATOM 3361 C CA . ILE A 1 423 ? -15.945 3.278 32.859 1.00 78.19 423 ILE A CA 1
ATOM 3362 C C . ILE A 1 423 ? -16.763 4.024 33.918 1.00 78.19 423 ILE A C 1
ATOM 3364 O O . ILE A 1 423 ? -17.891 4.433 33.667 1.00 78.19 423 ILE A O 1
ATOM 3368 N N . CYS A 1 424 ? -16.189 4.262 35.092 1.00 73.25 424 CYS A N 1
ATOM 3369 C CA . CYS A 1 424 ? -16.898 4.917 36.191 1.00 73.25 424 CYS A CA 1
ATOM 3370 C C . CYS A 1 424 ? -17.216 6.387 35.912 1.00 73.25 424 CYS A C 1
ATOM 3372 O O . CYS A 1 424 ? -18.122 6.938 36.525 1.00 73.25 424 CYS A O 1
ATOM 3374 N N . LYS A 1 425 ? -16.521 7.001 34.948 1.00 76.19 425 LYS A N 1
ATOM 3375 C CA . LYS A 1 425 ? -16.800 8.359 34.472 1.00 76.19 425 LYS A CA 1
ATOM 3376 C C . LYS A 1 425 ? -17.923 8.412 33.426 1.00 76.19 425 LYS A C 1
ATOM 3378 O O . LYS A 1 425 ? -18.271 9.506 32.990 1.00 76.19 425 LYS A O 1
ATOM 3383 N N . LEU A 1 426 ? -18.441 7.264 32.979 1.00 77.56 426 LEU A N 1
ATOM 3384 C CA . LEU A 1 426 ? -19.548 7.179 32.024 1.00 77.56 426 LEU A CA 1
ATOM 3385 C C . LEU A 1 426 ? -20.902 7.372 32.722 1.00 77.56 426 LEU A C 1
ATOM 3387 O O . LEU A 1 426 ? -21.007 7.245 33.944 1.00 77.56 426 LEU A O 1
ATOM 3391 N N . SER A 1 427 ? -21.943 7.660 31.935 1.00 79.88 427 SER A N 1
ATOM 3392 C CA . SER A 1 427 ? -23.313 7.796 32.440 1.00 79.88 427 SER A CA 1
ATOM 3393 C C . SER A 1 427 ? -23.831 6.481 33.042 1.00 79.88 427 SER A C 1
ATOM 3395 O O . SER A 1 427 ? -23.380 5.397 32.670 1.00 79.88 427 SER A O 1
ATOM 3397 N N . ALA A 1 428 ? -24.805 6.551 33.956 1.00 72.31 428 ALA A N 1
ATOM 3398 C CA . ALA A 1 428 ? -25.408 5.355 34.554 1.00 72.31 428 ALA A CA 1
ATOM 3399 C C . ALA A 1 428 ? -25.977 4.392 33.493 1.00 72.31 428 ALA A C 1
ATOM 3401 O O . ALA A 1 428 ? -25.743 3.186 33.580 1.00 72.31 428 ALA A O 1
ATOM 3402 N N . ALA A 1 429 ? -26.623 4.931 32.454 1.00 75.56 429 ALA A N 1
ATOM 3403 C CA . ALA A 1 429 ? -27.164 4.160 31.338 1.00 75.56 429 ALA A CA 1
ATOM 3404 C C . ALA A 1 429 ? -26.067 3.431 30.539 1.00 75.56 429 ALA A C 1
ATOM 3406 O O . ALA A 1 429 ? -26.163 2.224 30.321 1.00 75.56 429 ALA A O 1
ATOM 3407 N N . ASP A 1 430 ? -24.976 4.120 30.181 1.00 80.19 430 ASP A N 1
ATOM 3408 C CA . ASP A 1 430 ? -23.855 3.509 29.450 1.00 80.19 430 ASP A CA 1
ATOM 3409 C C . ASP A 1 430 ? -23.155 2.432 30.296 1.00 80.19 430 ASP A C 1
ATOM 3411 O O . ASP A 1 430 ? -22.826 1.352 29.801 1.00 80.19 430 ASP A O 1
ATOM 3415 N N . ARG A 1 431 ? -22.968 2.691 31.599 1.00 77.31 431 ARG A N 1
ATOM 3416 C CA . ARG A 1 431 ? -22.411 1.704 32.538 1.00 77.31 431 ARG A CA 1
ATOM 3417 C C . ARG A 1 431 ? -23.284 0.458 32.604 1.00 77.31 431 ARG A C 1
ATOM 3419 O O . ARG A 1 431 ? -22.747 -0.644 32.519 1.00 77.31 431 ARG A O 1
ATOM 3426 N N . LYS A 1 432 ? -24.605 0.626 32.713 1.00 72.56 432 LYS A N 1
ATOM 3427 C CA . LYS A 1 432 ? -25.572 -0.478 32.715 1.00 72.56 432 LYS A CA 1
ATOM 3428 C C . LYS A 1 432 ? -25.471 -1.294 31.424 1.00 72.56 432 LYS A C 1
ATOM 3430 O O . LYS A 1 432 ? -25.322 -2.511 31.503 1.00 72.56 432 LYS A O 1
ATOM 3435 N N . ALA A 1 433 ? -25.462 -0.635 30.266 1.00 76.12 433 ALA A N 1
ATOM 3436 C CA . ALA A 1 433 ? -25.347 -1.295 28.966 1.00 76.12 433 ALA A CA 1
ATOM 3437 C C . ALA A 1 433 ? -24.062 -2.140 28.845 1.00 76.12 433 ALA A C 1
ATOM 3439 O O . ALA A 1 433 ? -24.108 -3.288 28.414 1.00 76.12 433 ALA A O 1
ATOM 3440 N N . ILE A 1 434 ? -22.913 -1.614 29.286 1.00 77.38 434 ILE A N 1
ATOM 3441 C CA . ILE A 1 434 ? -21.628 -2.334 29.239 1.00 77.38 434 ILE A CA 1
ATOM 3442 C C . ILE A 1 434 ? -21.619 -3.545 30.185 1.00 77.38 434 ILE A C 1
ATOM 3444 O O . ILE A 1 434 ? -21.148 -4.626 29.825 1.00 77.38 434 ILE A O 1
ATOM 3448 N N . LEU A 1 435 ? -22.082 -3.338 31.419 1.00 73.56 435 LEU A N 1
ATOM 3449 C CA . LEU A 1 435 ? -21.928 -4.283 32.522 1.00 73.56 435 LEU A CA 1
ATOM 3450 C C . LEU A 1 435 ? -22.910 -5.458 32.437 1.00 73.56 435 LEU A C 1
ATOM 3452 O O . LEU A 1 435 ? -22.513 -6.587 32.728 1.00 73.56 435 LEU A O 1
ATOM 3456 N N . LEU A 1 436 ? -24.148 -5.229 31.989 1.00 71.12 436 LEU A N 1
ATOM 3457 C CA . LEU A 1 436 ? -25.157 -6.290 31.856 1.00 71.12 436 LEU A CA 1
ATOM 3458 C C . LEU A 1 436 ? -24.827 -7.320 30.771 1.00 71.12 436 LEU A C 1
ATOM 3460 O O . LEU A 1 436 ? -25.295 -8.455 30.843 1.00 71.12 436 LEU A O 1
ATOM 3464 N N . GLU A 1 437 ? -24.004 -6.954 29.791 1.00 74.81 437 GLU A N 1
ATOM 3465 C CA . GLU A 1 437 ? -23.622 -7.856 28.707 1.00 74.81 437 GLU A CA 1
ATOM 3466 C C . GLU A 1 437 ? -22.563 -8.890 29.115 1.00 74.81 437 GLU A C 1
ATOM 3468 O O . GLU A 1 437 ? -22.357 -9.857 28.382 1.00 74.81 437 GLU A O 1
ATOM 3473 N N . LEU A 1 438 ? -21.879 -8.717 30.255 1.00 69.94 438 LEU A N 1
ATOM 3474 C CA . LEU A 1 438 ? -20.775 -9.586 30.678 1.00 69.94 438 LEU A CA 1
ATOM 3475 C C . LEU A 1 438 ? -21.215 -11.040 30.935 1.00 69.94 438 LEU A C 1
ATOM 3477 O O . LEU A 1 438 ? -22.239 -11.317 31.556 1.00 69.94 438 LEU A O 1
ATOM 3481 N N . GLN A 1 439 ? -20.387 -11.991 30.489 1.00 68.62 439 GLN A N 1
ATOM 3482 C CA . GLN A 1 439 ? -20.5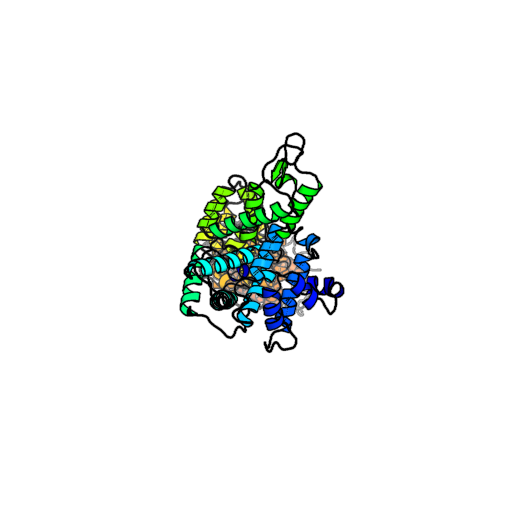67 -13.416 30.787 1.00 68.62 439 GLN A CA 1
ATOM 3483 C C . GLN A 1 439 ? -20.083 -13.745 32.200 1.00 68.62 439 GLN A C 1
ATOM 3485 O O . GLN A 1 439 ? -19.311 -12.991 32.791 1.00 68.62 439 GLN A O 1
ATOM 3490 N N . SER A 1 440 ? -20.459 -14.916 32.724 1.00 55.72 440 SER A N 1
ATOM 3491 C CA . SER A 1 440 ? -20.324 -15.168 34.159 1.00 55.72 440 SER A CA 1
ATOM 3492 C C . SER A 1 440 ? -18.922 -15.109 34.735 1.00 55.72 440 SER A C 1
ATOM 3494 O O . SER A 1 440 ? -18.693 -14.456 35.753 1.00 55.72 440 SER A O 1
ATOM 3496 N N . LYS A 1 441 ? -17.962 -15.705 34.033 1.00 60.62 441 LYS A N 1
ATOM 3497 C CA . LYS A 1 441 ? -16.548 -15.658 34.422 1.00 60.62 441 LYS A CA 1
ATOM 3498 C C . LYS A 1 441 ? -15.924 -14.272 34.244 1.00 60.62 441 LYS A C 1
ATOM 3500 O O . LYS A 1 441 ? -15.032 -13.886 35.002 1.00 60.62 441 LYS A O 1
ATOM 3505 N N . ASP A 1 442 ? -16.386 -13.519 33.247 1.00 65.56 442 ASP A N 1
ATOM 3506 C CA . ASP A 1 442 ? -15.873 -12.175 32.981 1.00 65.56 442 ASP A CA 1
ATOM 3507 C C . ASP A 1 442 ? -16.387 -11.196 34.037 1.00 65.56 442 ASP A C 1
ATOM 3509 O O . ASP A 1 442 ? -15.616 -10.402 34.573 1.00 65.56 442 ASP A O 1
ATOM 3513 N N . TRP A 1 443 ? -17.668 -11.313 34.397 1.00 66.12 443 TRP A N 1
ATOM 3514 C CA . TRP A 1 443 ? -18.275 -10.553 35.480 1.00 66.12 443 TRP A CA 1
ATOM 3515 C C . TRP A 1 443 ? -17.540 -10.763 36.798 1.00 66.12 443 TRP A C 1
ATOM 3517 O O . TRP A 1 443 ? -17.163 -9.792 37.445 1.00 66.12 443 TRP A O 1
ATOM 3527 N N . GLU A 1 444 ? -17.302 -12.018 37.182 1.00 58.50 444 GLU A N 1
ATOM 3528 C CA . GLU A 1 444 ? -16.591 -12.358 38.414 1.00 58.50 444 GLU A CA 1
ATOM 3529 C C . GLU A 1 444 ? -15.219 -11.668 38.469 1.00 58.50 444 GLU A C 1
ATOM 3531 O O . GLU A 1 444 ? -14.869 -11.003 39.447 1.00 58.50 444 GLU A O 1
ATOM 3536 N N . THR A 1 445 ? -14.471 -11.743 37.367 1.00 63.09 445 THR A N 1
ATOM 3537 C CA . THR A 1 445 ? -13.159 -11.102 37.247 1.00 63.09 445 THR A CA 1
ATOM 3538 C C . THR A 1 445 ? -13.265 -9.575 37.306 1.00 63.09 445 THR A C 1
ATOM 3540 O O . THR A 1 445 ? -12.469 -8.930 37.993 1.00 63.09 445 THR A O 1
ATOM 3543 N N . CYS A 1 446 ? -14.253 -8.986 36.629 1.00 66.62 446 CYS A N 1
ATOM 3544 C CA . CYS A 1 446 ? -14.543 -7.554 36.661 1.00 66.62 446 CYS A CA 1
ATOM 3545 C C . CYS A 1 446 ? -14.865 -7.083 38.084 1.00 66.62 446 CYS A C 1
ATOM 3547 O O . CYS A 1 446 ? -14.217 -6.170 38.592 1.00 66.62 446 CYS A O 1
ATOM 3549 N N . PHE A 1 447 ? -15.787 -7.771 38.755 1.00 60.28 447 PHE A N 1
ATOM 3550 C CA . PHE A 1 447 ? -16.228 -7.505 40.118 1.00 60.28 447 PHE A CA 1
ATOM 3551 C C . PHE A 1 447 ? -15.067 -7.571 41.113 1.00 60.28 447 PHE A C 1
ATOM 3553 O O . PHE A 1 447 ? -14.791 -6.595 41.809 1.00 60.28 447 PHE A O 1
ATOM 3560 N N . PHE A 1 448 ? -14.304 -8.669 41.139 1.00 56.19 448 PHE A N 1
ATOM 3561 C CA . PHE A 1 448 ? -13.161 -8.784 42.050 1.00 56.19 448 PHE A CA 1
ATOM 3562 C C . PHE A 1 448 ? -12.052 -7.782 41.747 1.00 56.19 448 PHE A C 1
ATOM 3564 O O . PHE A 1 448 ? -11.351 -7.350 42.663 1.00 56.19 448 PHE A O 1
ATOM 3571 N N . THR A 1 449 ? -11.878 -7.402 40.483 1.00 57.84 449 THR A N 1
ATOM 3572 C CA . THR A 1 449 ? -10.915 -6.361 40.130 1.00 57.84 449 THR A CA 1
ATOM 3573 C C . THR A 1 449 ? -11.399 -5.003 40.634 1.00 57.84 449 THR A C 1
ATOM 3575 O O . THR A 1 449 ? -10.613 -4.316 41.274 1.00 57.84 449 THR A O 1
ATOM 3578 N N . MET A 1 450 ? -12.682 -4.653 40.488 1.00 58.69 450 MET A N 1
ATOM 3579 C CA . MET A 1 450 ? -13.265 -3.438 41.086 1.00 58.69 450 MET A CA 1
ATOM 3580 C C . MET A 1 450 ? -13.068 -3.377 42.604 1.00 58.69 450 MET A C 1
ATOM 3582 O O . MET A 1 450 ? -12.622 -2.350 43.111 1.00 58.69 450 MET A O 1
ATOM 3586 N N . LEU A 1 451 ? -13.272 -4.493 43.311 1.00 52.56 451 LEU A N 1
ATOM 3587 C CA . LEU A 1 451 ? -13.018 -4.589 44.755 1.00 52.56 451 LEU A CA 1
ATOM 3588 C C . LEU A 1 451 ? -11.548 -4.358 45.135 1.00 52.56 451 LEU A C 1
ATOM 3590 O O . LEU A 1 451 ? -11.260 -3.818 46.201 1.00 52.56 451 LEU A O 1
ATOM 3594 N N . LYS A 1 452 ? -10.612 -4.783 44.280 1.00 53.50 452 LYS A N 1
ATOM 3595 C CA . LYS A 1 452 ? -9.167 -4.598 44.487 1.00 53.50 452 LYS A CA 1
ATOM 3596 C C . LYS A 1 452 ? -8.687 -3.194 44.119 1.00 53.50 452 LYS A C 1
ATOM 3598 O O . LYS A 1 452 ? -7.668 -2.765 44.654 1.00 53.50 452 LYS A O 1
ATOM 3603 N N . ILE A 1 453 ? -9.374 -2.505 43.201 1.00 52.38 453 ILE A N 1
ATOM 3604 C CA . ILE A 1 453 ? -8.927 -1.220 42.647 1.00 52.38 453 ILE A CA 1
ATOM 3605 C C . ILE A 1 453 ? -8.913 -0.102 43.678 1.00 52.38 453 ILE A C 1
ATOM 3607 O O . ILE A 1 453 ? -8.066 0.759 43.493 1.00 52.38 453 ILE A O 1
ATOM 3611 N N . GLU A 1 454 ? -9.759 -0.089 44.721 1.00 47.50 454 GLU A N 1
ATOM 3612 C CA . GLU A 1 454 ? -9.497 0.697 45.944 1.00 47.50 454 GLU A CA 1
ATOM 3613 C C . GLU A 1 454 ? -10.621 0.621 47.000 1.00 47.50 454 GLU A C 1
ATOM 3615 O O . GLU A 1 454 ? -11.807 0.600 46.679 1.00 47.50 454 GLU A O 1
ATOM 3620 N N . ASN A 1 455 ? -10.214 0.826 48.261 1.00 43.78 455 ASN A N 1
ATOM 3621 C CA . ASN A 1 455 ? -10.943 1.416 49.405 1.00 43.78 455 ASN A CA 1
ATOM 3622 C C . ASN A 1 455 ? -11.644 2.783 49.110 1.00 43.78 455 ASN A C 1
ATOM 3624 O O . ASN A 1 455 ? -11.862 3.582 50.019 1.00 43.78 455 ASN A O 1
ATOM 3628 N N . LYS A 1 456 ? -11.944 3.099 47.844 1.00 40.97 456 LYS A N 1
ATOM 3629 C CA . LYS A 1 456 ? -12.559 4.341 47.341 1.00 40.97 456 LYS A CA 1
ATOM 3630 C C . LYS A 1 456 ? -13.521 4.123 46.170 1.00 40.97 456 LYS A C 1
ATOM 3632 O O . LYS A 1 456 ? -14.098 5.099 45.699 1.00 40.97 456 LYS A O 1
ATOM 3637 N N . PHE A 1 457 ? -13.699 2.893 45.685 1.00 39.41 457 PHE A N 1
ATOM 3638 C CA . PHE A 1 457 ? -14.837 2.620 44.820 1.00 39.41 457 PHE A CA 1
ATOM 3639 C C . PHE A 1 457 ? -16.066 2.528 45.715 1.00 39.41 457 PHE A C 1
ATOM 3641 O O . PHE A 1 457 ? -16.116 1.650 46.580 1.00 39.41 457 PHE A O 1
ATOM 3648 N N . ASP A 1 458 ? -16.999 3.470 45.586 1.00 44.12 458 ASP A N 1
ATOM 3649 C CA . ASP A 1 458 ? -18.206 3.405 46.386 1.00 44.12 458 ASP A CA 1
ATOM 3650 C C . ASP A 1 458 ? -18.988 2.170 45.942 1.00 44.12 458 ASP A C 1
ATOM 3652 O O . ASP A 1 458 ? -19.581 2.110 44.867 1.00 44.12 458 ASP A O 1
ATOM 3656 N N . VAL A 1 459 ? -18.942 1.144 46.783 1.00 42.44 459 VAL A N 1
ATOM 3657 C CA . VAL A 1 459 ? -19.767 -0.061 46.706 1.00 42.44 459 VAL A CA 1
ATOM 3658 C C . VAL A 1 459 ? -21.239 0.298 46.465 1.00 42.44 459 VAL A C 1
ATOM 3660 O O . VAL A 1 459 ? -21.975 -0.463 45.839 1.00 42.44 459 VAL A O 1
ATOM 3663 N N . THR A 1 460 ? -21.652 1.485 46.908 1.00 43.59 460 THR A N 1
ATOM 3664 C CA . THR A 1 460 ? -22.977 2.049 46.709 1.00 43.59 460 THR A CA 1
ATOM 3665 C C . THR A 1 460 ? -23.301 2.332 45.225 1.00 43.59 460 THR A C 1
ATOM 3667 O O . THR A 1 460 ? -24.453 2.173 44.838 1.00 43.59 460 THR A O 1
ATOM 3670 N N . GLU A 1 461 ? -22.321 2.596 44.350 1.00 44.44 461 GLU A N 1
ATOM 3671 C CA . GLU A 1 461 ? -22.528 2.847 42.912 1.00 44.44 461 GLU A CA 1
ATOM 3672 C C . GLU A 1 461 ? -22.712 1.553 42.102 1.00 44.44 461 GLU A C 1
ATOM 3674 O O . GLU A 1 461 ? -23.564 1.479 41.221 1.00 44.44 461 GLU A O 1
ATOM 3679 N N . MET A 1 462 ? -21.986 0.485 42.449 1.00 47.12 462 MET A N 1
ATOM 3680 C CA . MET A 1 462 ? -22.215 -0.843 41.862 1.00 47.12 462 MET A CA 1
ATOM 3681 C C . MET A 1 462 ? -23.532 -1.446 42.368 1.00 47.12 462 MET A C 1
ATOM 3683 O O . MET A 1 462 ? -24.267 -2.065 41.600 1.00 47.12 462 MET A O 1
ATOM 3687 N N . ASN A 1 463 ? -23.871 -1.188 43.636 1.00 47.56 463 ASN A N 1
ATOM 3688 C CA . ASN A 1 463 ? -25.188 -1.486 44.185 1.00 47.56 463 ASN A CA 1
ATOM 3689 C C . ASN A 1 463 ? -26.291 -0.637 43.534 1.00 47.56 463 ASN A C 1
ATOM 3691 O O . ASN A 1 463 ? -27.366 -1.177 43.340 1.00 47.56 463 ASN A O 1
ATOM 3695 N N . SER A 1 464 ? -26.054 0.627 43.155 1.00 46.50 464 SER A N 1
ATOM 3696 C CA . SER A 1 464 ? -27.006 1.468 42.397 1.00 46.50 464 SER A CA 1
ATOM 3697 C C . SER A 1 464 ? -27.205 0.938 40.977 1.00 46.50 464 SER A C 1
ATOM 3699 O O . SER A 1 464 ? -28.344 0.752 40.566 1.00 46.50 464 SER A O 1
ATOM 3701 N N . ILE A 1 465 ? -26.135 0.551 40.273 1.00 47.59 465 ILE A N 1
ATOM 3702 C CA . ILE A 1 465 ? -26.235 -0.074 38.942 1.00 47.59 465 ILE A CA 1
ATOM 3703 C C . ILE A 1 465 ? -26.992 -1.413 39.012 1.00 47.59 465 ILE A C 1
ATOM 3705 O O . ILE A 1 465 ? -27.807 -1.701 38.136 1.00 47.59 465 ILE A O 1
ATOM 3709 N N . MET A 1 466 ? -26.767 -2.227 40.054 1.00 47.19 466 MET A N 1
ATOM 3710 C CA . MET A 1 466 ? -27.542 -3.456 40.271 1.00 47.19 466 MET A CA 1
ATOM 3711 C C . MET A 1 466 ? -28.972 -3.187 40.759 1.00 47.19 466 MET A C 1
ATOM 3713 O O . MET A 1 466 ? -29.871 -3.924 40.376 1.00 47.19 466 MET A O 1
ATOM 3717 N N . ALA A 1 467 ? -29.203 -2.153 41.571 1.00 42.22 467 ALA A N 1
ATOM 3718 C CA . ALA A 1 467 ? -30.524 -1.785 42.085 1.00 42.22 467 ALA A CA 1
ATOM 3719 C C . ALA A 1 467 ? -31.425 -1.159 41.007 1.00 42.22 467 ALA A C 1
ATOM 3721 O O . ALA A 1 467 ? -32.640 -1.301 41.082 1.00 42.22 467 ALA A O 1
ATOM 3722 N N . GLU A 1 468 ? -30.840 -0.513 39.995 1.00 39.31 468 GLU A N 1
ATOM 3723 C CA . GLU A 1 468 ? -31.521 0.046 38.815 1.00 39.31 468 GLU A CA 1
ATOM 3724 C C . GLU A 1 468 ? -31.681 -0.976 37.666 1.00 39.31 468 GLU A C 1
ATOM 3726 O O . GLU A 1 468 ? -32.289 -0.691 36.625 1.00 39.31 468 GLU A O 1
ATOM 3731 N N . ALA A 1 469 ? -31.133 -2.187 37.817 1.00 41.78 469 ALA A N 1
ATOM 3732 C CA . ALA A 1 469 ? -31.466 -3.322 36.964 1.00 41.78 469 ALA A CA 1
ATOM 3733 C C . ALA A 1 469 ? -32.865 -3.841 37.327 1.00 41.78 469 ALA A C 1
ATOM 3735 O O . ALA A 1 469 ? -33.244 -3.867 38.497 1.00 41.78 469 ALA A O 1
ATOM 3736 N N . THR A 1 470 ? -33.646 -4.255 36.332 1.00 41.69 470 THR A N 1
ATOM 3737 C CA . THR A 1 470 ? -34.969 -4.844 36.567 1.00 41.69 470 THR A CA 1
ATOM 3738 C C . THR A 1 470 ? -34.843 -6.109 37.418 1.00 41.69 470 THR A C 1
ATOM 3740 O O . THR A 1 470 ? -33.825 -6.805 37.380 1.00 41.69 470 THR A O 1
ATOM 3743 N N . LEU A 1 471 ? -35.889 -6.445 38.176 1.00 40.28 471 LEU A N 1
ATOM 3744 C CA . LEU A 1 471 ? -35.913 -7.644 39.021 1.00 40.28 471 LEU A CA 1
ATOM 3745 C C . LEU A 1 471 ? -35.552 -8.917 38.223 1.00 40.28 471 LEU A C 1
ATOM 3747 O O . LEU A 1 471 ? -34.848 -9.789 38.722 1.00 40.28 471 LEU A O 1
ATOM 3751 N N . GLU A 1 472 ? -35.955 -8.999 36.954 1.00 41.22 472 GLU A N 1
ATOM 3752 C CA . GLU A 1 472 ? -35.621 -10.105 36.048 1.00 41.22 472 GLU A CA 1
ATOM 3753 C C . GLU A 1 472 ? -34.136 -10.147 35.656 1.00 41.22 472 GLU A C 1
ATOM 3755 O O . GLU A 1 472 ? -33.557 -11.232 35.567 1.00 41.22 472 GLU A O 1
ATOM 3760 N N . GLU A 1 473 ? -33.496 -8.992 35.462 1.00 44.94 473 GLU A N 1
ATOM 3761 C CA . GLU A 1 473 ? -32.054 -8.872 35.210 1.00 44.94 473 GLU A CA 1
ATOM 3762 C C . GLU A 1 473 ? -31.249 -9.253 36.458 1.00 44.94 473 GLU A C 1
ATOM 3764 O O . GLU A 1 473 ? -30.302 -10.035 36.358 1.00 44.94 473 GLU A O 1
ATOM 3769 N N . GLN A 1 474 ? -31.681 -8.802 37.641 1.00 45.38 474 GLN A N 1
ATOM 3770 C CA . GLN A 1 474 ? -31.096 -9.186 38.931 1.00 45.38 474 GLN A CA 1
ATOM 3771 C C . GLN A 1 474 ? -31.248 -10.696 39.203 1.00 45.38 474 GLN A C 1
ATOM 3773 O O . GLN A 1 474 ? -30.317 -11.355 39.669 1.00 45.38 474 GLN A O 1
ATOM 3778 N N . ILE A 1 475 ? -32.398 -11.286 38.862 1.00 42.59 475 ILE A N 1
ATOM 3779 C CA . ILE A 1 475 ? -32.659 -12.725 39.013 1.00 42.59 475 ILE A CA 1
ATOM 3780 C C . ILE A 1 475 ? -31.839 -13.548 38.013 1.00 42.59 475 ILE A C 1
ATOM 3782 O O . ILE A 1 475 ? -31.248 -14.561 38.395 1.00 42.59 475 ILE A O 1
ATOM 3786 N N . ARG A 1 476 ? -31.764 -13.132 36.741 1.00 44.31 476 ARG A N 1
ATOM 3787 C CA . ARG A 1 476 ? -30.911 -13.766 35.718 1.00 44.31 476 ARG A CA 1
ATOM 3788 C C . ARG A 1 476 ? -29.441 -13.729 36.141 1.00 44.31 476 ARG A C 1
ATOM 3790 O O . ARG A 1 476 ? -28.733 -14.728 36.013 1.00 44.31 476 ARG A O 1
ATOM 3797 N N . PHE A 1 477 ? -29.018 -12.603 36.707 1.00 47.31 477 PHE A N 1
ATOM 3798 C CA . PHE A 1 477 ? -27.697 -12.393 37.279 1.00 47.31 477 PHE A CA 1
ATOM 3799 C C . PHE A 1 477 ? -27.407 -13.364 38.434 1.00 47.31 477 PHE A C 1
ATOM 3801 O O . PHE A 1 477 ? -26.462 -14.145 38.351 1.00 47.31 477 PHE A O 1
ATOM 3808 N N . ILE A 1 478 ? -28.254 -13.425 39.463 1.00 47.06 478 ILE A N 1
ATOM 3809 C CA . ILE A 1 478 ? -28.057 -14.343 40.598 1.00 47.06 478 ILE A CA 1
ATOM 3810 C C . ILE A 1 478 ? -28.066 -15.811 40.133 1.00 47.06 478 ILE A C 1
ATOM 3812 O O . ILE A 1 478 ? -27.216 -16.599 40.556 1.00 47.06 478 ILE A O 1
ATOM 3816 N N . LYS A 1 479 ? -28.972 -16.187 39.219 1.00 42.75 479 LYS A N 1
ATOM 3817 C CA . LYS A 1 479 ? -29.104 -17.565 38.710 1.00 42.75 479 LYS A CA 1
ATOM 3818 C C . LYS A 1 479 ? -27.877 -18.041 37.928 1.00 42.75 479 LYS A C 1
ATOM 3820 O O . LYS A 1 479 ? -27.442 -19.173 38.129 1.00 42.75 479 LYS A O 1
ATOM 3825 N N . ASN A 1 480 ? -27.281 -17.187 37.096 1.00 41.19 480 ASN A N 1
ATOM 3826 C CA . ASN A 1 480 ? -26.132 -17.558 36.263 1.00 41.19 480 ASN A CA 1
ATOM 3827 C C . ASN A 1 480 ? -24.796 -17.660 37.034 1.00 41.19 480 ASN A C 1
ATOM 3829 O O . ASN A 1 480 ? -23.846 -18.231 36.502 1.00 41.19 480 ASN A O 1
ATOM 3833 N N . HIS A 1 481 ? -24.710 -17.139 38.267 1.00 43.94 481 HIS A N 1
ATOM 3834 C CA . HIS A 1 481 ? -23.431 -16.933 38.977 1.00 43.94 481 HIS A CA 1
ATOM 3835 C C . HIS A 1 481 ? -23.394 -17.519 40.407 1.00 43.94 481 HIS A C 1
ATOM 3837 O O . HIS A 1 481 ? -22.372 -17.450 41.089 1.00 43.94 481 HIS A O 1
ATOM 3843 N N . ASN A 1 482 ? -24.478 -18.157 40.875 1.00 41.00 482 ASN A N 1
ATOM 3844 C CA . ASN A 1 482 ? -24.626 -18.692 42.244 1.00 41.00 482 ASN A CA 1
ATOM 3845 C C . ASN A 1 482 ? -23.555 -19.743 42.638 1.00 41.00 482 ASN A C 1
ATOM 3847 O O . ASN A 1 482 ? -23.264 -19.955 43.817 1.00 41.00 482 ASN A O 1
ATOM 3851 N N . ARG A 1 483 ? -22.952 -20.431 41.659 1.00 38.03 483 ARG A N 1
ATOM 3852 C CA . ARG A 1 483 ? -21.952 -21.486 41.906 1.00 38.03 483 ARG A CA 1
ATOM 3853 C C . ARG A 1 483 ? -20.554 -20.935 42.211 1.00 38.03 483 ARG A C 1
ATOM 3855 O O . ARG A 1 483 ? -19.863 -21.533 43.034 1.00 38.03 483 ARG A O 1
ATOM 3862 N N . ASP A 1 484 ? -20.204 -19.797 41.616 1.00 37.88 484 ASP A N 1
ATOM 3863 C CA . ASP A 1 484 ? -18.864 -19.194 41.659 1.00 37.88 484 ASP A CA 1
ATOM 3864 C C . ASP A 1 484 ? -18.750 -18.105 42.747 1.00 37.88 484 ASP A C 1
ATOM 3866 O O . ASP A 1 484 ? -17.683 -17.874 43.300 1.00 37.88 484 ASP A O 1
ATOM 3870 N N . ILE A 1 485 ? -19.878 -17.532 43.193 1.00 40.56 485 ILE A N 1
ATOM 3871 C CA . ILE A 1 485 ? -19.937 -16.608 44.347 1.00 40.56 485 ILE A CA 1
ATOM 3872 C C . ILE A 1 485 ? -19.615 -17.329 45.679 1.00 40.56 485 ILE A C 1
ATOM 3874 O O . ILE A 1 485 ? -19.084 -16.728 46.616 1.00 40.56 485 ILE A O 1
ATOM 3878 N N . ARG A 1 486 ? -19.898 -18.638 45.770 1.00 37.78 486 ARG A N 1
ATOM 3879 C CA . ARG A 1 486 ? -19.827 -19.461 46.999 1.00 37.78 486 ARG A CA 1
ATOM 3880 C C . ARG A 1 486 ? -18.503 -19.428 47.784 1.00 37.78 486 ARG A C 1
ATOM 3882 O O . ARG A 1 486 ? -18.590 -19.376 49.011 1.00 37.78 486 ARG A O 1
ATOM 3889 N N . PRO A 1 487 ? -17.305 -19.480 47.174 1.00 36.94 487 PRO A N 1
ATOM 3890 C CA . PRO A 1 487 ? -16.042 -19.521 47.919 1.00 36.94 487 PRO A CA 1
ATOM 3891 C C . PRO A 1 487 ? -15.661 -18.177 48.560 1.00 36.94 487 PRO A C 1
ATOM 3893 O O . PRO A 1 487 ? -14.848 -18.142 49.481 1.00 36.94 487 PRO A O 1
ATOM 3896 N N . HIS A 1 488 ? -16.242 -17.067 48.094 1.00 36.75 488 HIS A N 1
ATOM 3897 C CA . HIS A 1 488 ? -15.773 -15.712 48.406 1.00 36.75 488 HIS A CA 1
ATOM 3898 C C . HIS A 1 488 ? -16.700 -14.925 49.354 1.00 36.75 488 HIS A C 1
ATOM 3900 O O . HIS A 1 488 ? -16.333 -13.847 49.825 1.00 36.75 488 HIS A O 1
ATOM 3906 N N . VAL A 1 489 ? -17.840 -15.512 49.749 1.00 35.19 489 VAL A N 1
ATOM 3907 C CA . VAL A 1 489 ? -18.795 -14.974 50.752 1.00 35.19 489 VAL A CA 1
ATOM 3908 C C . VAL A 1 489 ? -18.224 -14.961 52.186 1.00 35.19 489 VAL A C 1
ATOM 3910 O O . VAL A 1 489 ? -18.850 -14.476 53.127 1.00 35.19 489 VAL A O 1
ATOM 3913 N N . ALA A 1 490 ? -16.994 -15.446 52.382 1.00 31.36 490 ALA A N 1
ATOM 3914 C CA . ALA A 1 490 ? -16.277 -15.316 53.648 1.00 31.36 490 ALA A CA 1
ATOM 3915 C C . ALA A 1 490 ? -15.914 -13.853 53.987 1.00 31.36 490 ALA A C 1
ATOM 3917 O O . ALA A 1 490 ? -15.753 -13.535 55.167 1.00 31.36 490 ALA A O 1
ATOM 3918 N N . ASN A 1 491 ? -15.839 -12.960 52.989 1.00 32.88 491 ASN A N 1
ATOM 3919 C CA . ASN A 1 491 ? -15.575 -11.535 53.190 1.00 32.88 491 ASN A CA 1
ATOM 3920 C C . ASN A 1 491 ? -16.868 -10.802 53.630 1.00 32.88 491 ASN A C 1
ATOM 3922 O O . ASN A 1 491 ? -17.819 -10.764 52.850 1.00 32.88 491 ASN A O 1
ATOM 3926 N N . PRO A 1 492 ? -16.944 -10.220 54.846 1.00 31.38 492 PRO A N 1
ATOM 3927 C CA . PRO A 1 492 ? -18.143 -9.547 55.365 1.00 31.38 492 PRO A CA 1
ATOM 3928 C C . PRO A 1 492 ? -18.684 -8.451 54.446 1.00 31.38 492 PRO A C 1
ATOM 3930 O O . PRO A 1 492 ? -19.896 -8.275 54.354 1.00 31.38 492 PRO A O 1
ATOM 3933 N N . SER A 1 493 ? -17.803 -7.779 53.701 1.00 32.59 493 SER A N 1
ATOM 3934 C CA . SER A 1 493 ? -18.207 -6.766 52.734 1.00 32.59 493 SER A CA 1
ATOM 3935 C C . SER A 1 493 ? -19.089 -7.366 51.639 1.00 32.59 493 SER A C 1
ATOM 3937 O O . SER A 1 493 ? -20.078 -6.739 51.293 1.00 32.59 493 SER A O 1
ATOM 3939 N N . ALA A 1 494 ? -18.805 -8.590 51.155 1.00 32.84 494 ALA A N 1
ATOM 3940 C CA . ALA A 1 494 ? -19.515 -9.273 50.058 1.00 32.84 494 ALA A CA 1
ATOM 3941 C C . ALA A 1 494 ? -21.021 -9.488 50.330 1.00 32.84 494 ALA A C 1
ATOM 3943 O O . ALA A 1 494 ? -21.814 -9.566 49.398 1.00 32.84 494 ALA A O 1
ATOM 3944 N N . LEU A 1 495 ? -21.422 -9.545 51.604 1.00 34.78 495 LEU A N 1
ATOM 3945 C CA . LEU A 1 495 ? -22.812 -9.732 52.030 1.00 34.78 495 LEU A CA 1
ATOM 3946 C C . LEU A 1 495 ? -23.622 -8.428 52.061 1.00 34.78 495 LEU A C 1
ATOM 3948 O O . LEU A 1 495 ? -24.835 -8.467 51.868 1.00 34.78 495 LEU A O 1
ATOM 3952 N N . LEU A 1 496 ? -22.965 -7.275 52.225 1.00 35.72 496 LEU A N 1
ATOM 3953 C CA . LEU A 1 496 ? -23.605 -5.955 52.147 1.00 35.72 496 LEU A CA 1
ATOM 3954 C C . LEU A 1 496 ? -24.021 -5.585 50.708 1.00 35.72 496 LEU A C 1
ATOM 3956 O O . LEU A 1 496 ? -24.971 -4.821 50.530 1.00 35.72 496 LEU A O 1
ATOM 3960 N N . TYR A 1 497 ? -23.381 -6.176 49.687 1.00 38.12 497 TYR A N 1
ATOM 3961 C CA . TYR A 1 497 ? -23.726 -5.997 48.261 1.00 38.12 497 TYR A CA 1
ATOM 3962 C C . TYR A 1 497 ? -25.089 -6.606 47.885 1.00 38.12 497 TYR A C 1
ATOM 3964 O O . TYR A 1 497 ? -25.678 -6.239 46.875 1.00 38.12 497 TYR A O 1
ATOM 3972 N N . PHE A 1 498 ? -25.622 -7.513 48.709 1.00 40.19 498 PHE A N 1
ATOM 3973 C CA . PHE A 1 498 ? -26.910 -8.184 48.502 1.00 40.19 498 PHE A CA 1
ATOM 3974 C C . PHE A 1 498 ? -28.050 -7.577 49.339 1.00 40.19 498 PHE A C 1
ATOM 3976 O O . PHE A 1 498 ? -29.114 -8.176 49.490 1.00 40.19 498 PHE A O 1
ATOM 3983 N N . SER A 1 499 ? -27.854 -6.377 49.891 1.00 35.34 499 SER A N 1
ATOM 3984 C CA . SER A 1 499 ? -28.849 -5.682 50.726 1.00 35.34 499 SER A CA 1
ATOM 3985 C C . SER A 1 499 ? -30.141 -5.291 49.986 1.00 35.34 499 SER A C 1
ATOM 3987 O O . SER A 1 499 ? -31.118 -4.919 50.634 1.00 35.34 499 SER A O 1
ATOM 3989 N N . GLY A 1 500 ? -30.169 -5.438 48.656 1.00 37.97 500 GLY A N 1
ATOM 3990 C CA . GLY A 1 500 ? -31.345 -5.284 47.795 1.00 37.97 500 GLY A CA 1
ATOM 3991 C C . GLY A 1 500 ? -32.020 -6.591 47.360 1.00 37.97 500 GLY A C 1
ATOM 3992 O O . GLY A 1 500 ? -32.852 -6.546 46.461 1.00 37.97 500 GLY A O 1
ATOM 3993 N N . ILE A 1 501 ? -31.691 -7.756 47.940 1.00 41.12 501 ILE A N 1
ATOM 3994 C CA . ILE A 1 501 ? -32.452 -8.986 47.661 1.00 41.12 501 ILE A CA 1
ATOM 3995 C C . ILE A 1 501 ? -33.905 -8.756 48.105 1.00 41.12 501 ILE A C 1
ATOM 3997 O O . ILE A 1 501 ? -34.191 -8.673 49.304 1.00 41.12 501 ILE A O 1
ATOM 4001 N N . SER A 1 502 ? -34.823 -8.637 47.139 1.00 39.78 502 SER A N 1
ATOM 4002 C CA . SER A 1 502 ? -36.249 -8.510 47.431 1.00 39.78 502 SER A CA 1
ATOM 4003 C C . SER A 1 502 ? -36.740 -9.758 48.168 1.00 39.78 502 SER A C 1
ATOM 4005 O O . SER A 1 502 ? -36.215 -10.866 48.015 1.00 39.78 502 SER A O 1
ATOM 4007 N N . PHE A 1 503 ? -37.765 -9.583 48.997 1.00 39.16 503 PHE A N 1
ATOM 4008 C CA . PHE A 1 503 ? -38.398 -10.683 49.718 1.00 39.16 503 PHE A CA 1
ATOM 4009 C C . PHE A 1 503 ? -38.864 -11.804 48.768 1.00 39.16 503 PHE A C 1
ATOM 4011 O O . PHE A 1 503 ? -38.814 -12.971 49.151 1.00 39.16 503 PHE A O 1
ATOM 4018 N N . GLU A 1 504 ? -39.220 -11.485 47.515 1.00 39.22 504 GLU A N 1
ATOM 4019 C CA . GLU A 1 504 ? -39.566 -12.489 46.501 1.00 39.22 504 GLU A CA 1
ATOM 4020 C C . GLU A 1 504 ? -38.380 -13.384 46.104 1.00 39.22 504 GLU A C 1
ATOM 4022 O O . GLU A 1 504 ? -38.559 -14.586 45.936 1.00 39.22 504 GLU A O 1
ATOM 4027 N N . ILE A 1 505 ? -37.154 -12.853 46.024 1.00 40.38 505 ILE A N 1
ATOM 4028 C CA . ILE A 1 505 ? -35.955 -13.651 45.703 1.00 40.38 505 ILE A CA 1
ATOM 4029 C C . ILE A 1 505 ? -35.644 -14.637 46.839 1.00 40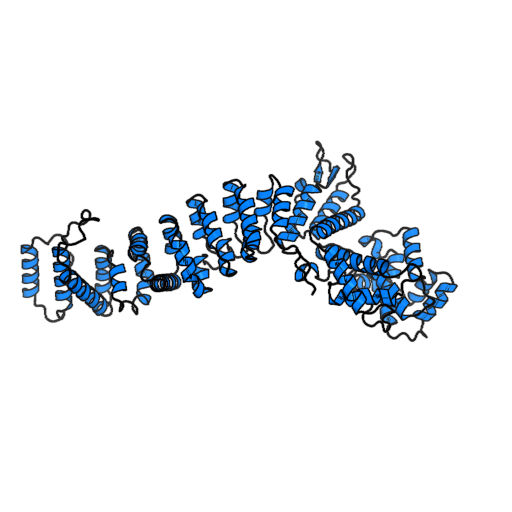.38 505 ILE A C 1
ATOM 4031 O O . ILE A 1 505 ? -35.274 -15.786 46.589 1.00 40.38 505 ILE A O 1
ATOM 4035 N N . LEU A 1 506 ? -35.840 -14.217 48.094 1.00 40.06 506 LEU A N 1
ATOM 4036 C CA . LEU A 1 506 ? -35.749 -15.117 49.248 1.00 40.06 506 LEU A CA 1
ATOM 4037 C C . LEU A 1 506 ? -36.835 -16.201 49.200 1.00 40.06 506 LEU A C 1
ATOM 4039 O O . LEU A 1 506 ? -36.540 -17.352 49.514 1.00 40.06 506 LEU A O 1
ATOM 4043 N N . GLN A 1 507 ? -38.054 -15.867 48.763 1.00 42.38 507 GLN A N 1
ATOM 4044 C CA . GLN A 1 507 ? -39.150 -16.828 48.599 1.00 42.38 507 GLN A CA 1
ATOM 4045 C C . GLN A 1 507 ? -38.909 -17.834 47.468 1.00 42.38 507 GLN A C 1
ATOM 4047 O O . GLN A 1 507 ? -39.198 -19.017 47.647 1.00 42.38 507 GLN A O 1
ATOM 4052 N N . ASP A 1 508 ? -38.352 -17.412 46.334 1.00 41.72 508 ASP A N 1
ATOM 4053 C CA . ASP A 1 508 ? -38.036 -18.305 45.214 1.00 41.72 508 ASP A CA 1
ATOM 4054 C C . ASP A 1 508 ? -36.868 -19.245 45.545 1.00 41.72 508 ASP A C 1
ATOM 4056 O O . ASP A 1 508 ? -36.946 -20.449 45.289 1.00 41.72 508 ASP A O 1
ATOM 4060 N N . LEU A 1 509 ? -35.830 -18.736 46.218 1.00 39.84 509 LEU A N 1
ATOM 4061 C CA . LEU A 1 509 ? -34.751 -19.566 46.767 1.00 39.84 509 LEU A CA 1
ATOM 4062 C C . LEU A 1 509 ? -35.270 -20.535 47.844 1.00 39.84 509 LEU A C 1
ATOM 4064 O O . LEU A 1 509 ? -34.778 -21.660 47.950 1.00 39.84 509 LEU A O 1
ATOM 4068 N N . GLN A 1 510 ? -36.288 -20.135 48.613 1.00 40.25 510 GLN A N 1
ATOM 4069 C CA . GLN A 1 510 ? -36.971 -20.991 49.587 1.00 40.25 510 GLN A CA 1
ATOM 4070 C C . GLN A 1 510 ? -37.870 -22.054 48.917 1.00 40.25 510 GLN A C 1
ATOM 4072 O O . GLN A 1 510 ? -37.979 -23.180 49.406 1.00 40.25 510 GLN A O 1
ATOM 4077 N N . LYS A 1 511 ? -38.465 -21.746 47.760 1.00 42.88 511 LYS A N 1
ATOM 4078 C CA . LYS A 1 511 ? -39.210 -22.705 46.927 1.00 42.88 511 LYS A CA 1
ATOM 4079 C C . LYS A 1 511 ? -38.291 -23.775 46.333 1.00 42.88 511 LYS A C 1
ATOM 4081 O O . LYS A 1 511 ? -38.632 -24.954 46.382 1.00 42.88 511 LYS A O 1
ATOM 4086 N N . GLU A 1 512 ? -37.112 -23.392 45.838 1.00 38.12 512 GLU A N 1
ATOM 4087 C CA . GLU A 1 512 ? -36.080 -24.348 45.401 1.00 38.12 512 GLU A CA 1
ATOM 4088 C C . GLU A 1 512 ? -35.486 -25.151 46.576 1.00 38.12 512 GLU A C 1
ATOM 4090 O O . GLU A 1 512 ? -35.208 -26.343 46.429 1.00 38.12 512 GLU A O 1
ATOM 4095 N N . TYR A 1 513 ? -35.337 -24.538 47.758 1.00 39.12 513 TYR A N 1
ATOM 4096 C CA . TYR A 1 513 ? -34.928 -25.197 49.010 1.00 39.12 513 TYR A CA 1
ATOM 4097 C C . TYR A 1 513 ? -35.861 -26.351 49.399 1.00 39.12 513 TYR A C 1
ATOM 4099 O O . TYR A 1 513 ? -35.381 -27.430 49.749 1.00 39.12 513 TYR A O 1
ATOM 4107 N N . ASN A 1 514 ? -37.176 -26.166 49.252 1.00 42.34 514 ASN A N 1
ATOM 4108 C CA . ASN A 1 514 ? -38.160 -27.223 49.501 1.00 42.34 514 ASN A CA 1
ATOM 4109 C C . ASN A 1 514 ? -38.062 -28.382 48.488 1.00 42.34 514 ASN A C 1
ATOM 4111 O O . ASN A 1 514 ? -38.584 -29.464 48.743 1.00 42.34 514 ASN A O 1
ATOM 4115 N N . GLN A 1 515 ? -37.376 -28.186 47.354 1.00 44.28 515 GLN A N 1
ATOM 4116 C CA . GLN A 1 515 ? -37.263 -29.174 46.278 1.00 44.28 515 GLN A CA 1
ATOM 4117 C C . GLN A 1 515 ? -35.910 -29.911 46.233 1.00 44.28 515 GLN A C 1
ATOM 4119 O O . GLN A 1 515 ? -35.845 -30.993 45.647 1.00 44.28 515 GLN A O 1
ATOM 4124 N N . LYS A 1 516 ? -34.818 -29.398 46.835 1.00 36.81 516 LYS A N 1
ATOM 4125 C CA . LYS A 1 516 ? -33.488 -30.058 46.804 1.00 36.81 516 LYS A CA 1
ATOM 4126 C C . LYS A 1 516 ? -32.717 -29.964 48.134 1.00 36.81 516 LYS A C 1
ATOM 4128 O O . LYS A 1 516 ? -32.292 -28.898 48.571 1.00 36.81 516 LYS A O 1
ATOM 4133 N N . LYS A 1 517 ? -32.469 -31.135 48.738 1.00 40.06 517 LYS A N 1
ATOM 4134 C CA . LYS A 1 517 ? -31.896 -31.351 50.083 1.00 40.06 517 LYS A CA 1
ATOM 4135 C C . LYS A 1 517 ? -30.497 -30.735 50.355 1.00 40.06 517 LYS A C 1
ATOM 4137 O O . LYS A 1 517 ? -29.561 -30.813 49.558 1.00 40.06 517 LYS A O 1
ATOM 4142 N N . HIS A 1 518 ? -30.372 -30.236 51.592 1.00 40.75 518 HIS A N 1
ATOM 4143 C CA . HIS A 1 518 ? -29.203 -29.995 52.467 1.00 40.75 518 HIS A CA 1
ATOM 4144 C C . HIS A 1 518 ? -28.104 -28.962 52.129 1.00 40.75 518 HIS A C 1
ATOM 4146 O O . HIS A 1 518 ? -27.518 -28.428 53.069 1.00 40.75 518 HIS A O 1
ATOM 4152 N N . ARG A 1 519 ? -27.794 -28.600 50.875 1.00 35.16 519 ARG A N 1
ATOM 4153 C CA . ARG A 1 519 ? -26.599 -27.747 50.601 1.00 35.16 519 ARG A CA 1
ATOM 4154 C C . ARG A 1 519 ? -26.796 -26.220 50.709 1.00 35.16 519 ARG A C 1
ATOM 4156 O O . ARG A 1 519 ? -25.798 -25.506 50.729 1.00 35.16 519 ARG A O 1
ATOM 4163 N N . LEU A 1 520 ? -28.031 -25.710 50.786 1.00 34.34 520 LEU A N 1
ATOM 4164 C CA . LEU A 1 520 ? -28.339 -24.281 51.031 1.00 34.34 520 LEU A CA 1
ATOM 4165 C C . LEU A 1 520 ? -28.452 -23.920 52.527 1.00 34.34 520 LEU A C 1
ATOM 4167 O O . LEU A 1 520 ? -28.434 -22.744 52.884 1.00 34.34 520 LEU A O 1
ATOM 4171 N N . TYR A 1 521 ? -28.534 -24.929 53.397 1.00 37.69 521 TYR A N 1
ATOM 4172 C CA . TYR A 1 521 ? -28.873 -24.790 54.815 1.00 37.69 521 TYR A CA 1
ATOM 4173 C C . TYR A 1 521 ? -27.840 -23.980 55.614 1.00 37.69 521 TYR A C 1
ATOM 4175 O O . TYR A 1 521 ? -28.187 -23.072 56.364 1.00 37.69 521 TYR A O 1
ATOM 4183 N N . SER A 1 522 ? -26.552 -24.265 55.417 1.00 37.31 522 SER A N 1
ATOM 4184 C CA . SER A 1 522 ? -25.445 -23.572 56.088 1.00 37.31 522 SER A CA 1
ATOM 4185 C C . SER A 1 522 ? -25.253 -22.142 55.577 1.00 37.31 522 SER A C 1
ATOM 4187 O O . SER A 1 522 ? -24.965 -21.245 56.362 1.00 37.31 522 SER A O 1
ATOM 4189 N N . PHE A 1 523 ? -25.472 -21.913 54.281 1.00 37.06 523 PHE A N 1
ATOM 4190 C CA . PHE A 1 523 ? -25.333 -20.604 53.645 1.00 37.06 523 PHE A CA 1
ATOM 4191 C C . PHE A 1 523 ? -26.386 -19.608 54.146 1.00 37.06 523 PHE A C 1
ATOM 4193 O O . PHE A 1 523 ? -26.037 -18.549 54.658 1.00 37.06 523 PHE A O 1
ATOM 4200 N N . VAL A 1 524 ? -27.669 -19.982 54.092 1.00 41.91 524 VAL A N 1
ATOM 4201 C CA . VAL A 1 524 ? -28.779 -19.127 54.548 1.00 41.91 524 VAL A CA 1
ATOM 4202 C C . VAL A 1 524 ? -28.696 -18.875 56.059 1.00 41.91 524 VAL A C 1
ATOM 4204 O O . VAL A 1 524 ? -28.924 -17.757 56.516 1.00 41.91 524 VAL A O 1
ATOM 4207 N N . LYS A 1 525 ? -28.262 -19.873 56.841 1.00 45.34 525 LYS A N 1
ATOM 4208 C CA . LYS A 1 525 ? -28.046 -19.744 58.289 1.00 45.34 525 LYS A CA 1
ATOM 4209 C C . LYS A 1 525 ? -26.938 -18.743 58.639 1.00 45.34 525 LYS A C 1
ATOM 4211 O O . LYS A 1 525 ? -27.152 -17.902 59.508 1.00 45.34 525 LYS A O 1
ATOM 4216 N N . ILE A 1 526 ? -25.795 -18.778 57.945 1.00 42.75 526 ILE A N 1
ATOM 4217 C CA . ILE A 1 526 ? -24.686 -17.824 58.151 1.00 42.75 526 ILE A CA 1
ATOM 4218 C C . ILE A 1 526 ? -25.117 -16.395 57.792 1.00 42.75 526 ILE A C 1
ATOM 4220 O O . ILE A 1 526 ? -24.784 -15.452 58.513 1.00 42.75 526 ILE A O 1
ATOM 4224 N N . ILE A 1 527 ? -25.886 -16.236 56.711 1.00 42.53 527 ILE A N 1
ATOM 4225 C CA . ILE A 1 527 ? -26.414 -14.937 56.276 1.00 42.53 527 ILE A CA 1
ATOM 4226 C C . ILE A 1 527 ? -27.383 -14.371 57.316 1.00 42.53 527 ILE A C 1
ATOM 4228 O O . ILE A 1 527 ? -27.215 -13.231 57.742 1.00 42.53 527 ILE A O 1
ATOM 4232 N N . LEU A 1 528 ? -28.345 -15.173 57.783 1.00 46.06 528 LEU A N 1
ATOM 4233 C CA . LEU A 1 528 ? -29.308 -14.758 58.808 1.00 46.06 528 LEU A CA 1
ATOM 4234 C C . LEU A 1 528 ? -28.625 -14.414 60.135 1.00 46.06 528 LEU A C 1
ATOM 4236 O O . LEU A 1 528 ? -28.943 -13.394 60.737 1.00 46.06 528 LEU A O 1
ATOM 4240 N N . GLN A 1 529 ? -27.656 -15.221 60.577 1.00 48.12 529 GLN A N 1
ATOM 4241 C CA . GLN A 1 529 ? -26.895 -14.966 61.806 1.00 48.12 529 GLN A CA 1
ATOM 4242 C C . GLN A 1 529 ? -26.137 -13.638 61.750 1.00 48.12 529 GLN A C 1
ATOM 4244 O O . GLN A 1 529 ? -26.172 -12.872 62.713 1.00 48.12 529 GLN A O 1
ATOM 4249 N N . ARG A 1 530 ? -25.481 -13.343 60.621 1.00 43.78 530 ARG A N 1
ATOM 4250 C CA . ARG A 1 530 ? -24.749 -12.083 60.431 1.00 43.78 530 ARG A CA 1
ATOM 4251 C C . ARG A 1 530 ? -25.687 -10.885 60.277 1.00 43.78 530 ARG A C 1
ATOM 4253 O O . ARG A 1 530 ? -25.437 -9.865 60.909 1.00 43.78 530 ARG A O 1
ATOM 4260 N N . TYR A 1 531 ? -26.791 -11.031 59.541 1.00 45.81 531 TYR A N 1
ATOM 4261 C CA . TYR A 1 531 ? -27.829 -10.002 59.420 1.00 45.81 531 TYR A CA 1
ATOM 4262 C C . TYR A 1 531 ? -28.412 -9.621 60.789 1.00 45.81 531 TYR A C 1
ATOM 4264 O O . TYR A 1 531 ? -28.491 -8.443 61.124 1.00 45.81 531 TYR A O 1
ATOM 4272 N N . ILE A 1 532 ? -28.749 -10.608 61.626 1.00 51.75 532 ILE A N 1
ATOM 4273 C CA . ILE A 1 532 ? -29.251 -10.372 62.989 1.00 51.75 532 ILE A CA 1
ATOM 4274 C C . ILE A 1 532 ? -28.189 -9.689 63.858 1.00 51.75 532 ILE A C 1
ATOM 4276 O O . ILE A 1 532 ? -28.515 -8.759 64.594 1.00 51.75 532 ILE A O 1
ATOM 4280 N N . ALA A 1 533 ? -26.927 -10.123 63.781 1.00 49.12 533 ALA A N 1
ATOM 4281 C CA . ALA A 1 533 ? -25.835 -9.529 64.552 1.00 49.12 533 ALA A CA 1
ATOM 4282 C C . ALA A 1 533 ? -25.593 -8.056 64.182 1.00 49.12 533 ALA A C 1
ATOM 4284 O O . ALA A 1 533 ? -25.393 -7.225 65.065 1.00 49.12 533 ALA A O 1
ATOM 4285 N N . GLU A 1 534 ? -25.661 -7.720 62.895 1.00 45.34 534 GLU A N 1
ATOM 4286 C CA . GLU A 1 534 ? -25.454 -6.356 62.406 1.00 45.34 534 GLU A CA 1
ATOM 4287 C C . GLU A 1 534 ? -26.641 -5.429 62.704 1.00 45.34 534 GLU A C 1
ATOM 4289 O O . GLU A 1 534 ? -26.461 -4.271 63.077 1.00 45.34 534 GLU A O 1
ATOM 4294 N N . MET A 1 535 ? -27.866 -5.946 62.617 1.00 49.72 535 MET A N 1
ATOM 4295 C CA . MET A 1 535 ? -29.074 -5.194 62.970 1.00 49.72 535 MET A CA 1
ATOM 4296 C C . MET A 1 535 ? -29.203 -4.957 64.484 1.00 49.72 535 MET A C 1
ATOM 4298 O O . MET A 1 535 ? -29.888 -4.026 64.897 1.00 49.72 535 MET A O 1
ATOM 4302 N N . LYS A 1 536 ? -28.538 -5.775 65.312 1.00 54.50 536 LYS A N 1
ATOM 4303 C CA . LYS A 1 536 ? -28.438 -5.592 66.770 1.00 54.50 536 LYS A CA 1
ATOM 4304 C C . LYS A 1 536 ? -27.310 -4.654 67.201 1.00 54.50 536 LYS A C 1
ATOM 4306 O O . LYS A 1 536 ? -27.380 -4.118 68.302 1.00 54.50 536 LYS A O 1
ATOM 4311 N N . SER A 1 537 ? -26.272 -4.474 66.379 1.00 44.81 537 SER A N 1
ATOM 4312 C CA . SER A 1 537 ? -25.087 -3.674 66.726 1.00 44.81 537 SER A CA 1
ATOM 4313 C C . SER A 1 537 ? -25.190 -2.195 66.345 1.00 44.81 537 SER A C 1
ATOM 4315 O O . SER A 1 537 ? -24.360 -1.399 66.783 1.00 44.81 537 SER A O 1
ATOM 4317 N N . LYS A 1 538 ? -26.206 -1.801 65.569 1.00 45.91 538 LYS A N 1
ATOM 4318 C CA . LYS A 1 538 ? -26.491 -0.398 65.236 1.00 45.91 538 LYS A CA 1
ATOM 4319 C C . LYS A 1 538 ? -27.650 0.119 66.105 1.00 45.91 538 LYS A C 1
ATOM 4321 O O . LYS A 1 538 ? -28.661 -0.576 66.219 1.00 45.91 538 LYS A O 1
ATOM 4326 N N . PRO A 1 539 ? -27.547 1.312 66.724 1.00 42.59 539 PRO A N 1
ATOM 4327 C CA . PRO A 1 539 ? -28.687 1.923 67.399 1.00 42.59 539 PRO A CA 1
ATOM 4328 C C . PRO A 1 539 ? -29.793 2.141 66.365 1.00 42.59 539 PRO A C 1
ATOM 4330 O O . PRO A 1 539 ? -29.521 2.613 65.262 1.00 42.59 539 PRO A O 1
ATOM 4333 N N . LEU A 1 540 ? -31.030 1.783 66.718 1.00 46.19 540 LEU A N 1
ATOM 4334 C CA . LEU A 1 540 ? -32.184 1.727 65.810 1.00 46.19 540 LEU A CA 1
ATOM 4335 C C . LEU A 1 540 ? -32.558 3.069 65.131 1.00 46.19 540 LEU A C 1
ATOM 4337 O O . LEU A 1 540 ? -33.543 3.094 64.401 1.00 46.19 540 LEU A O 1
ATOM 4341 N N . ASP A 1 541 ? -31.791 4.148 65.337 1.00 40.19 541 ASP A N 1
ATOM 4342 C CA . ASP A 1 541 ? -32.174 5.523 64.996 1.00 40.19 541 ASP A CA 1
ATOM 4343 C C . ASP A 1 541 ? -31.086 6.437 64.393 1.00 40.19 541 ASP A C 1
ATOM 4345 O O . ASP A 1 541 ? -31.340 7.627 64.215 1.00 40.19 541 ASP A O 1
ATOM 4349 N N . SER A 1 542 ? -29.895 5.962 64.001 1.00 39.72 542 SER A N 1
ATOM 4350 C CA . SER A 1 542 ? -28.923 6.851 63.330 1.00 39.72 542 SER A CA 1
ATOM 4351 C C . SER A 1 542 ? -28.564 6.413 61.905 1.00 39.72 542 SER A C 1
ATOM 4353 O O . SER A 1 542 ? -27.905 5.406 6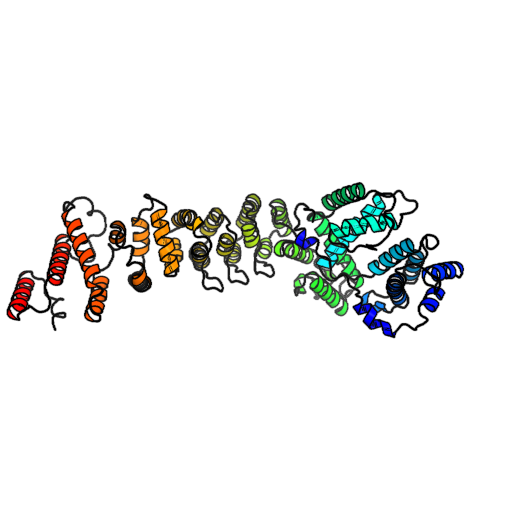1.671 1.00 39.72 542 SER A O 1
ATOM 4355 N N . HIS A 1 543 ? -28.991 7.248 60.946 1.00 30.86 543 HIS A N 1
ATOM 4356 C CA . HIS A 1 543 ? -28.567 7.319 59.534 1.00 30.86 543 HIS A CA 1
ATOM 4357 C C . HIS A 1 543 ? -29.255 6.468 58.449 1.00 30.86 543 HIS A C 1
ATOM 4359 O O . HIS A 1 543 ? -28.702 6.337 57.361 1.00 30.86 543 HIS A O 1
ATOM 4365 N N . LEU A 1 544 ? -30.502 6.018 58.634 1.00 32.62 544 LEU A N 1
ATOM 4366 C CA . LEU A 1 544 ? -31.313 5.461 57.525 1.00 32.62 544 LEU A CA 1
ATOM 4367 C C . LEU A 1 544 ? -32.616 6.224 57.225 1.00 32.62 544 LEU A C 1
ATOM 4369 O O . LEU A 1 544 ? -33.428 5.786 56.416 1.00 32.62 544 LEU A O 1
ATOM 4373 N N . THR A 1 545 ? -32.801 7.416 57.793 1.00 30.56 545 THR A N 1
ATOM 4374 C CA . THR A 1 545 ? -33.976 8.273 57.552 1.00 30.56 545 THR A CA 1
ATOM 4375 C C . THR A 1 545 ? -33.946 9.073 56.248 1.00 30.56 545 THR A C 1
ATOM 4377 O O . THR A 1 545 ? -34.859 9.860 56.019 1.00 30.56 545 THR A O 1
ATOM 4380 N N . LYS A 1 546 ? -32.948 8.906 55.367 1.00 29.44 546 LYS A N 1
ATOM 4381 C CA . LYS A 1 546 ? -32.844 9.746 54.156 1.00 29.44 546 LYS A CA 1
ATOM 4382 C C . LYS A 1 546 ? -33.077 9.083 52.805 1.00 29.44 546 LYS A C 1
ATOM 4384 O O . LYS A 1 546 ? -33.148 9.822 51.831 1.00 29.44 546 LYS A O 1
ATOM 4389 N N . VAL A 1 547 ? -33.301 7.771 52.711 1.00 24.44 547 VAL A N 1
ATOM 4390 C CA . VAL A 1 547 ? -33.699 7.163 51.427 1.00 24.44 547 VAL A CA 1
ATOM 4391 C C . VAL A 1 547 ? -34.688 6.011 51.645 1.00 24.44 547 VAL A C 1
ATOM 4393 O O . VAL A 1 547 ? -34.324 4.967 52.173 1.00 24.44 547 VAL A O 1
ATOM 4396 N N . GLY A 1 548 ? -35.940 6.214 51.216 1.00 27.98 548 GLY A N 1
ATOM 4397 C CA . GLY A 1 548 ? -36.833 5.139 50.759 1.00 27.98 548 GLY A CA 1
ATOM 4398 C C . GLY A 1 548 ? -37.597 4.327 51.811 1.00 27.98 548 GLY A C 1
ATOM 4399 O O . GLY A 1 548 ? -37.456 3.110 51.863 1.00 27.98 548 GLY A O 1
ATOM 4400 N N . PHE A 1 549 ? -38.470 4.957 52.604 1.00 27.78 549 PHE A N 1
ATOM 4401 C CA . PHE A 1 549 ? -39.350 4.244 53.551 1.00 27.78 549 PHE A CA 1
ATOM 4402 C C . PHE A 1 549 ? -40.736 3.847 53.001 1.00 27.78 549 PHE A C 1
ATOM 4404 O O . PHE A 1 549 ? -41.584 3.424 53.784 1.00 27.78 549 PHE A O 1
ATOM 4411 N N . PHE A 1 550 ? -40.999 3.958 51.693 1.00 25.16 550 PHE A N 1
ATOM 4412 C CA . PHE A 1 550 ? -42.389 4.004 51.214 1.00 25.16 550 PHE A CA 1
ATOM 4413 C C . PHE A 1 550 ? -42.980 2.796 50.473 1.00 25.16 550 PHE A C 1
ATOM 4415 O O . PHE A 1 550 ? -44.196 2.789 50.330 1.00 25.16 550 PHE A O 1
ATOM 4422 N N . GLU A 1 551 ? -42.247 1.751 50.069 1.00 27.75 551 GLU A N 1
ATOM 4423 C CA . GLU A 1 551 ? -42.873 0.778 49.139 1.00 27.75 551 GLU A CA 1
ATOM 4424 C C . GLU A 1 551 ? -43.330 -0.580 49.699 1.00 27.75 551 GLU A C 1
ATOM 4426 O O . GLU A 1 551 ? -44.238 -1.161 49.120 1.00 27.75 551 GLU A O 1
ATOM 4431 N N . PHE A 1 552 ? -42.846 -1.086 50.845 1.00 29.34 552 PHE A N 1
ATOM 4432 C CA . PHE A 1 552 ? -43.280 -2.426 51.314 1.00 29.34 552 PHE A CA 1
ATOM 4433 C C . PHE A 1 552 ? -43.412 -2.602 52.838 1.00 29.34 552 PHE A C 1
ATOM 4435 O O . PHE A 1 552 ? -42.980 -3.608 53.394 1.00 29.34 552 PHE A O 1
ATOM 4442 N N . GLY A 1 553 ? -44.023 -1.638 53.534 1.00 31.70 553 GLY A N 1
ATOM 4443 C CA . GLY A 1 553 ? -44.838 -1.871 54.746 1.00 31.70 553 GLY A CA 1
ATOM 4444 C C . GLY A 1 553 ? -44.259 -2.592 55.983 1.00 31.70 553 GLY A C 1
ATOM 4445 O O . GLY A 1 553 ? -45.015 -2.840 56.918 1.00 31.70 553 GLY A O 1
ATOM 4446 N N . PHE A 1 554 ? -42.968 -2.926 56.063 1.00 40.00 554 PHE A N 1
ATOM 4447 C CA . PHE A 1 554 ? -42.391 -3.609 57.230 1.00 40.00 554 PHE A CA 1
ATOM 4448 C C . PHE A 1 554 ? -41.333 -2.758 57.932 1.00 40.00 554 PHE A C 1
ATOM 4450 O O . PHE A 1 554 ? -40.302 -2.417 57.350 1.00 40.00 554 PHE A O 1
ATOM 4457 N N . SER A 1 555 ? -41.555 -2.483 59.221 1.00 43.97 555 SER A N 1
ATOM 4458 C CA . SER A 1 555 ? -40.569 -1.818 60.078 1.00 43.97 555 SER A CA 1
ATOM 4459 C C . SER A 1 555 ? -39.283 -2.646 60.214 1.00 43.97 555 SER A C 1
ATOM 4461 O O . SER A 1 555 ? -39.314 -3.878 60.169 1.00 43.97 555 SER A O 1
ATOM 4463 N N . VAL A 1 556 ? -38.147 -1.979 60.448 1.00 46.69 556 VAL A N 1
ATOM 4464 C CA . VAL A 1 556 ? -36.839 -2.602 60.750 1.00 46.69 556 VAL A CA 1
ATOM 4465 C C . VAL A 1 556 ? -36.959 -3.679 61.836 1.00 46.69 556 VAL A C 1
ATOM 4467 O O . VAL A 1 556 ? -36.450 -4.790 61.691 1.00 46.69 556 VAL A O 1
ATOM 4470 N N . ARG A 1 557 ? -37.743 -3.388 62.879 1.00 45.34 557 ARG A N 1
ATOM 4471 C CA . ARG A 1 557 ? -38.073 -4.320 63.962 1.00 45.34 557 ARG A CA 1
ATOM 4472 C C . ARG A 1 557 ? -38.801 -5.573 63.465 1.00 45.34 557 ARG A C 1
ATOM 4474 O O . ARG A 1 557 ? -38.525 -6.669 63.936 1.00 45.34 557 ARG A O 1
ATOM 4481 N N . SER A 1 558 ? -39.700 -5.435 62.494 1.00 44.72 558 SER A N 1
ATOM 4482 C CA . SER A 1 558 ? -40.444 -6.563 61.919 1.00 44.72 558 SER A CA 1
ATOM 4483 C C . SER A 1 558 ? -39.564 -7.460 61.050 1.00 44.72 558 SER A C 1
ATOM 4485 O O . SER A 1 558 ? -39.735 -8.679 61.083 1.00 44.72 558 SER A O 1
ATOM 4487 N N . LYS A 1 559 ? -38.595 -6.884 60.326 1.00 45.22 559 LYS A N 1
ATOM 4488 C CA . LYS A 1 559 ? -37.600 -7.634 59.541 1.00 45.22 559 LYS A CA 1
ATOM 4489 C C . LYS A 1 559 ? -36.618 -8.386 60.442 1.00 45.22 559 LYS A C 1
ATOM 4491 O O . LYS A 1 559 ? -36.385 -9.568 60.210 1.00 45.22 559 LYS A O 1
ATOM 4496 N N . LEU A 1 560 ? -36.133 -7.747 61.513 1.00 49.56 560 LEU A N 1
ATOM 4497 C CA . LEU A 1 560 ? -35.290 -8.389 62.527 1.00 49.56 560 LEU A CA 1
ATOM 4498 C C . LEU A 1 560 ? -36.009 -9.575 63.184 1.00 49.56 560 LEU A C 1
ATOM 4500 O O . LEU A 1 560 ? -35.485 -10.683 63.166 1.00 49.56 560 LEU A O 1
ATOM 4504 N N . LEU A 1 561 ? -37.241 -9.371 63.662 1.00 46.62 561 LEU A N 1
ATOM 4505 C CA . LEU A 1 561 ? -38.048 -10.432 64.278 1.00 46.62 561 LEU A CA 1
ATOM 4506 C C . LEU A 1 561 ? -38.330 -11.591 63.313 1.00 46.62 561 LEU A C 1
ATOM 4508 O O . LEU A 1 561 ? -38.350 -12.748 63.720 1.00 46.62 561 LEU A O 1
ATOM 4512 N N . SER A 1 562 ? -38.538 -11.296 62.027 1.00 44.12 562 SER A N 1
ATOM 4513 C CA . SER A 1 562 ? -38.778 -12.333 61.017 1.00 44.12 562 SER A CA 1
ATOM 4514 C C . SER A 1 562 ? -37.504 -13.117 60.699 1.00 44.12 562 SER A C 1
ATOM 4516 O O . SER A 1 562 ? -37.560 -14.338 60.596 1.00 44.12 562 SER A O 1
ATOM 4518 N N . ALA A 1 563 ? -36.348 -12.450 60.611 1.00 44.16 563 ALA A N 1
ATOM 4519 C CA . ALA A 1 563 ? -35.054 -13.106 60.440 1.00 44.16 563 ALA A CA 1
ATOM 4520 C C . ALA A 1 563 ? -34.679 -13.969 61.659 1.00 44.16 563 ALA A C 1
ATOM 4522 O O . ALA A 1 563 ? -34.194 -15.086 61.490 1.00 44.16 563 ALA A O 1
ATOM 4523 N N . GLU A 1 564 ? -34.948 -13.491 62.879 1.00 48.91 564 GLU A N 1
ATOM 4524 C CA . GLU A 1 564 ? -34.758 -14.250 64.122 1.00 48.91 564 GLU A CA 1
ATOM 4525 C C . GLU A 1 564 ? -35.672 -15.475 64.194 1.00 48.91 564 GLU A C 1
ATOM 4527 O O . GLU A 1 564 ? -35.209 -16.564 64.541 1.00 48.91 564 GLU A O 1
ATOM 4532 N N . ALA A 1 565 ? -36.946 -15.331 63.821 1.00 46.66 565 ALA A N 1
ATOM 4533 C CA . ALA A 1 565 ? -37.892 -16.441 63.763 1.00 46.66 565 ALA A CA 1
ATOM 4534 C C . ALA A 1 565 ? -37.472 -17.489 62.721 1.00 46.66 565 ALA A C 1
ATOM 4536 O O . ALA A 1 565 ? -37.485 -18.683 63.015 1.00 46.66 565 ALA A O 1
ATOM 4537 N N . LEU A 1 566 ? -37.022 -17.051 61.540 1.00 43.84 566 LEU A N 1
ATOM 4538 C CA . LEU A 1 566 ? -36.547 -17.938 60.478 1.00 43.84 566 LEU A CA 1
ATOM 4539 C C . LEU A 1 566 ? -35.268 -18.676 60.894 1.00 43.84 566 LEU A C 1
ATOM 4541 O O . LEU A 1 566 ? -35.179 -19.888 60.732 1.00 43.84 566 LEU A O 1
ATOM 4545 N N . LEU A 1 567 ? -34.304 -17.975 61.503 1.00 47.38 567 LEU A N 1
ATOM 4546 C CA . LEU A 1 567 ? -33.090 -18.594 62.037 1.00 47.38 567 LEU A CA 1
ATOM 4547 C C . LEU A 1 567 ? -33.412 -19.590 63.161 1.00 47.38 567 LEU A C 1
ATOM 4549 O O . LEU A 1 567 ? -32.769 -20.631 63.261 1.00 47.38 567 LEU A O 1
ATOM 4553 N N . THR A 1 568 ? -34.407 -19.287 63.997 1.00 49.16 568 THR A N 1
ATOM 4554 C CA . THR A 1 568 ? -34.864 -20.178 65.072 1.00 49.16 568 THR A CA 1
ATOM 4555 C C . THR A 1 568 ? -35.520 -21.436 64.511 1.00 49.16 568 THR A C 1
ATOM 4557 O O . THR A 1 568 ? -35.187 -22.531 64.957 1.00 49.16 568 THR A O 1
ATOM 4560 N N . ALA A 1 569 ? -36.378 -21.303 63.497 1.00 46.88 569 ALA A N 1
ATOM 4561 C CA . ALA A 1 569 ? -36.967 -22.434 62.783 1.00 46.88 569 ALA A CA 1
ATOM 4562 C C . ALA A 1 569 ? -35.887 -23.290 62.093 1.00 46.88 569 ALA A C 1
ATOM 4564 O O . ALA A 1 569 ? -35.886 -24.506 62.217 1.00 46.88 569 ALA A O 1
ATOM 4565 N N . MET A 1 570 ? -34.886 -22.657 61.473 1.00 46.69 570 MET A N 1
ATOM 4566 C CA . MET A 1 570 ? -33.726 -23.327 60.865 1.00 46.69 570 MET A CA 1
ATOM 4567 C C . MET A 1 570 ? -32.733 -23.930 61.877 1.00 46.69 570 MET A C 1
ATOM 4569 O O . MET A 1 570 ? -31.750 -24.563 61.489 1.00 46.69 570 MET A O 1
ATOM 4573 N N . ASN A 1 571 ? -32.915 -23.711 63.177 1.00 52.09 571 ASN A N 1
ATOM 4574 C CA . ASN A 1 571 ? -32.069 -24.293 64.220 1.00 52.09 571 ASN A CA 1
ATOM 4575 C C . ASN A 1 571 ? -32.746 -25.450 64.960 1.00 52.09 571 ASN A C 1
ATOM 4577 O O . ASN A 1 571 ? -32.092 -26.057 65.805 1.00 52.09 571 ASN A O 1
ATOM 4581 N N . ARG A 1 572 ? -34.015 -25.753 64.665 1.00 47.72 572 ARG A N 1
ATOM 4582 C CA . ARG A 1 572 ? -34.756 -26.851 65.291 1.00 47.72 572 ARG A CA 1
ATOM 4583 C C . ARG A 1 572 ? -34.788 -28.058 64.357 1.00 47.72 572 ARG A C 1
ATOM 4585 O O . ARG A 1 572 ? -34.993 -27.918 63.156 1.00 47.72 572 ARG A O 1
ATOM 4592 N N . ASP A 1 573 ? -34.489 -29.217 64.931 1.00 43.53 573 ASP A N 1
ATOM 4593 C CA . ASP A 1 573 ? -34.377 -30.497 64.236 1.00 43.53 573 ASP A CA 1
ATOM 4594 C C . ASP A 1 573 ? -35.743 -30.895 63.632 1.00 43.53 573 ASP A C 1
ATOM 4596 O O . ASP A 1 573 ? -36.734 -30.876 64.371 1.00 43.53 573 ASP A O 1
ATOM 4600 N N . PRO A 1 574 ? -35.855 -31.234 62.330 1.00 43.31 574 PRO A N 1
ATOM 4601 C CA . PRO A 1 574 ? -37.147 -31.479 61.678 1.00 43.31 574 PRO A CA 1
ATOM 4602 C C . PRO A 1 574 ? -37.915 -32.703 62.202 1.00 43.31 574 PRO A C 1
ATOM 4604 O O . PRO A 1 574 ? -39.083 -32.876 61.863 1.00 43.31 574 PRO A O 1
ATOM 4607 N N . GLU A 1 575 ? -37.277 -33.572 62.989 1.00 39.28 575 GLU A N 1
ATOM 4608 C CA . GLU A 1 575 ? -37.838 -34.870 63.392 1.00 39.28 575 GLU A CA 1
ATOM 4609 C C . GLU A 1 575 ? -38.603 -34.846 64.731 1.00 39.28 575 GLU A C 1
ATOM 4611 O O . GLU A 1 575 ? -39.196 -35.851 65.114 1.00 39.28 575 GLU A O 1
ATOM 4616 N N . GLY A 1 576 ? -38.641 -33.709 65.439 1.00 41.78 576 GLY A N 1
ATOM 4617 C CA . GLY A 1 576 ? -39.192 -33.617 66.802 1.00 41.78 576 GLY A CA 1
ATOM 4618 C C . GLY A 1 576 ? -40.478 -32.801 66.985 1.00 41.78 576 GLY A C 1
ATOM 4619 O O . GLY A 1 576 ? -40.869 -32.559 68.126 1.00 41.78 576 GLY A O 1
ATOM 4620 N N . GLU A 1 577 ? -41.130 -32.323 65.922 1.00 45.56 577 GLU A N 1
ATOM 4621 C CA . GLU A 1 577 ? -42.315 -31.462 66.064 1.00 45.56 577 GLU A CA 1
ATOM 4622 C C . GLU A 1 577 ? -43.615 -32.268 66.199 1.00 45.56 577 GLU A C 1
ATOM 4624 O O . GLU A 1 577 ? -44.075 -32.907 65.253 1.00 45.56 577 GLU A O 1
ATOM 4629 N N . THR A 1 578 ? -44.249 -32.198 67.374 1.00 47.72 578 THR A N 1
ATOM 4630 C CA . THR A 1 578 ? -45.603 -32.721 67.597 1.00 47.72 578 THR A CA 1
ATOM 4631 C C . THR A 1 578 ? -46.668 -31.747 67.082 1.00 47.72 578 THR A C 1
ATOM 4633 O O . THR A 1 578 ? -46.481 -30.530 67.069 1.00 47.72 578 THR A O 1
ATOM 4636 N N . GLU A 1 579 ? -47.826 -32.276 66.680 1.00 43.28 579 GLU A N 1
ATOM 4637 C CA . GLU A 1 579 ? -48.953 -31.500 66.131 1.00 43.28 579 GLU A CA 1
ATOM 4638 C C . GLU A 1 579 ? -49.458 -30.402 67.097 1.00 43.28 579 GLU A C 1
ATOM 4640 O O . GLU A 1 579 ? -49.877 -29.322 66.678 1.00 43.28 579 GLU A O 1
ATOM 4645 N N . GLU A 1 580 ? -49.302 -30.621 68.405 1.00 39.62 580 GLU A N 1
ATOM 4646 C CA . GLU A 1 580 ? -49.572 -29.642 69.466 1.00 39.62 580 GLU A CA 1
ATOM 4647 C C . GLU A 1 580 ? -48.680 -28.388 69.341 1.00 39.62 580 GLU A C 1
ATOM 4649 O O . GLU A 1 580 ? -49.131 -27.258 69.533 1.00 39.62 580 GLU A O 1
ATOM 4654 N N . MET A 1 581 ? -47.411 -28.557 68.953 1.00 40.25 581 MET A N 1
ATOM 4655 C CA . MET A 1 581 ? -46.462 -27.450 68.793 1.00 40.25 581 MET A CA 1
ATOM 4656 C C . MET A 1 581 ? -46.732 -26.629 67.531 1.00 40.25 581 MET A C 1
ATOM 4658 O O . MET A 1 581 ? -46.622 -25.400 67.568 1.00 40.25 581 MET A O 1
ATOM 4662 N N . ARG A 1 582 ? -47.163 -27.272 66.436 1.00 45.75 582 ARG A N 1
ATOM 4663 C CA . ARG A 1 582 ? -47.632 -26.563 65.231 1.00 45.75 582 ARG A CA 1
ATOM 4664 C C . ARG A 1 582 ? -48.851 -25.699 65.533 1.00 45.75 582 ARG A C 1
ATOM 4666 O O . ARG A 1 582 ? -48.962 -24.585 65.022 1.00 45.75 582 ARG A O 1
ATOM 4673 N N . ARG A 1 583 ? -49.732 -26.181 66.411 1.00 44.97 583 ARG A N 1
ATOM 4674 C CA . ARG A 1 583 ? -50.910 -25.446 66.877 1.00 44.97 583 ARG A CA 1
ATOM 4675 C C . ARG A 1 583 ? -50.535 -24.211 67.703 1.00 44.97 583 ARG A C 1
ATOM 4677 O O . ARG A 1 583 ? -51.034 -23.129 67.414 1.00 44.97 583 ARG A O 1
ATOM 4684 N N . ILE A 1 584 ? -49.586 -24.332 68.635 1.00 43.00 584 ILE A N 1
ATOM 4685 C CA . ILE A 1 584 ? -49.095 -23.203 69.452 1.00 43.00 584 ILE A CA 1
ATOM 4686 C C . ILE A 1 584 ? -48.430 -22.121 68.585 1.00 43.00 584 ILE A C 1
ATOM 4688 O O . ILE A 1 584 ? -48.661 -20.928 68.789 1.00 43.00 584 ILE A O 1
ATOM 4692 N N . LEU A 1 585 ? -47.635 -22.519 67.586 1.00 43.19 585 LEU A N 1
ATOM 4693 C CA . LEU A 1 585 ? -46.994 -21.589 66.647 1.00 43.19 585 LEU A CA 1
ATOM 4694 C C . LEU A 1 585 ? -48.015 -20.861 65.762 1.00 43.19 585 LEU A C 1
ATOM 4696 O O . LEU A 1 585 ? -47.876 -19.663 65.504 1.00 43.19 585 LEU A O 1
ATOM 4700 N N . LYS A 1 586 ? -49.067 -21.565 65.336 1.00 43.56 586 LYS A N 1
ATOM 4701 C CA . LYS A 1 586 ? -50.190 -20.992 64.587 1.00 43.56 586 LYS A CA 1
ATOM 4702 C C . LYS A 1 586 ? -50.982 -19.992 65.435 1.00 43.56 586 LYS A C 1
ATOM 4704 O O . LYS A 1 586 ? -51.298 -18.907 64.949 1.00 43.56 586 LYS A O 1
ATOM 4709 N N . ASP A 1 587 ? -51.220 -20.305 66.706 1.00 41.69 587 ASP A N 1
ATOM 4710 C CA . ASP A 1 587 ? -51.937 -19.427 67.635 1.00 41.69 587 ASP A CA 1
ATOM 4711 C C . ASP A 1 587 ? -51.123 -18.174 67.999 1.00 41.69 587 ASP A C 1
ATOM 4713 O O . ASP A 1 587 ? -51.671 -17.070 68.018 1.00 41.69 587 ASP A O 1
ATOM 4717 N N . GLN A 1 588 ? -49.801 -18.291 68.176 1.00 41.53 588 GLN A N 1
ATOM 4718 C CA . GLN A 1 588 ? -48.917 -17.133 68.374 1.00 41.53 588 GLN A CA 1
ATOM 4719 C C . GLN A 1 588 ? -48.825 -16.236 67.128 1.00 41.53 588 GLN A C 1
ATOM 4721 O O . GLN A 1 588 ? -48.802 -15.010 67.253 1.00 41.53 588 GLN A O 1
ATOM 4726 N N . ALA A 1 589 ? -48.821 -16.816 65.924 1.00 40.34 589 ALA A N 1
ATOM 4727 C CA . ALA A 1 589 ? -48.859 -16.059 64.670 1.00 40.34 589 ALA A CA 1
ATOM 4728 C C . ALA A 1 589 ? -50.210 -15.343 64.454 1.00 40.34 589 ALA A C 1
ATOM 4730 O O . ALA A 1 589 ? -50.240 -14.220 63.940 1.00 40.34 589 ALA A O 1
ATOM 4731 N N . CYS A 1 590 ? -51.316 -15.956 64.897 1.00 38.75 590 CYS A N 1
ATOM 4732 C CA . CYS A 1 590 ? -52.653 -15.354 64.914 1.00 38.75 590 CYS A CA 1
ATOM 4733 C C . CYS A 1 590 ? -52.741 -14.182 65.901 1.00 38.75 590 CYS A C 1
ATOM 4735 O O . CYS A 1 590 ? -53.216 -13.109 65.532 1.00 38.75 590 CYS A O 1
ATOM 4737 N N . GLN A 1 591 ? -52.231 -14.344 67.128 1.00 37.56 591 GLN A N 1
ATOM 4738 C CA . GLN A 1 591 ? -52.249 -13.290 68.154 1.00 37.56 591 GLN A CA 1
ATOM 4739 C C . GLN A 1 591 ? -51.433 -12.046 67.769 1.00 37.56 591 GLN A C 1
ATOM 4741 O O . GLN A 1 591 ? -51.712 -10.953 68.253 1.00 37.56 591 GLN A O 1
ATOM 4746 N N . GLN A 1 592 ? -50.452 -12.183 66.873 1.00 39.69 592 GLN A N 1
ATOM 4747 C CA . GLN A 1 592 ? -49.617 -11.075 66.396 1.00 39.69 592 GLN A CA 1
ATOM 4748 C C . GLN A 1 592 ? -50.143 -10.399 65.116 1.00 39.69 592 GLN A C 1
ATOM 4750 O O . GLN A 1 592 ? -49.446 -9.560 64.543 1.00 39.69 592 GLN A O 1
ATOM 4755 N N . GLY A 1 593 ? -51.351 -10.745 64.648 1.00 34.50 593 GLY A N 1
ATOM 4756 C CA . GLY A 1 593 ? -51.988 -10.111 63.486 1.00 34.50 593 GLY A CA 1
ATOM 4757 C C . GLY A 1 593 ? -51.296 -10.397 62.146 1.00 34.50 593 GLY A C 1
ATOM 4758 O O . GLY A 1 593 ? -51.442 -9.630 61.197 1.00 34.50 593 GLY A O 1
ATOM 4759 N N . ARG A 1 594 ? -50.519 -11.484 62.048 1.00 48.72 594 ARG A N 1
ATOM 4760 C CA . ARG A 1 594 ? -49.687 -11.811 60.877 1.00 48.72 594 ARG A CA 1
ATOM 4761 C C . ARG A 1 594 ? -50.171 -13.055 60.139 1.00 48.72 594 ARG A C 1
ATOM 4763 O O . ARG A 1 594 ? -49.389 -13.967 59.904 1.00 48.72 594 ARG A O 1
ATOM 4770 N N . LEU A 1 595 ? -51.435 -13.121 59.733 1.00 34.47 595 LEU A N 1
ATOM 4771 C CA . LEU A 1 595 ? -51.928 -14.273 58.970 1.00 34.47 595 LEU A CA 1
ATOM 4772 C C . LEU A 1 595 ? -52.924 -13.858 57.888 1.00 34.47 595 LEU A C 1
ATOM 4774 O O . LEU A 1 595 ? -54.130 -13.967 58.052 1.00 34.47 595 LEU A O 1
ATOM 4778 N N . HIS A 1 596 ? -52.398 -13.443 56.735 1.00 31.53 596 HIS A N 1
ATOM 4779 C CA . HIS A 1 596 ? -53.132 -13.639 55.479 1.00 31.53 596 HIS A CA 1
ATOM 4780 C C . HIS A 1 596 ? -52.292 -14.254 54.343 1.00 31.53 596 HIS A C 1
ATOM 4782 O O . HIS A 1 596 ? -52.834 -14.566 53.287 1.00 31.53 596 HIS A O 1
ATOM 4788 N N . ARG A 1 597 ? -50.981 -14.489 54.536 1.00 32.53 597 ARG A N 1
ATOM 4789 C CA . ARG A 1 597 ? -50.115 -15.101 53.501 1.00 32.53 597 ARG A CA 1
ATOM 4790 C C . ARG A 1 597 ? -49.273 -16.309 53.939 1.00 32.53 597 ARG A C 1
ATOM 4792 O O . ARG A 1 597 ? -48.682 -16.947 53.080 1.00 32.53 597 ARG A O 1
ATOM 4799 N N . ILE A 1 598 ? -49.246 -16.672 55.227 1.00 32.66 598 ILE A N 1
ATOM 4800 C CA . ILE A 1 598 ? -48.522 -17.870 55.719 1.00 32.66 598 ILE A CA 1
ATOM 4801 C C . ILE A 1 598 ? -49.413 -19.128 55.713 1.00 32.66 598 ILE A C 1
ATOM 4803 O O . ILE A 1 598 ? -48.905 -20.243 55.673 1.00 32.66 598 ILE A O 1
ATOM 4807 N N . SER A 1 599 ? -50.741 -18.979 55.648 1.00 27.27 599 SER A N 1
ATOM 4808 C CA . SER A 1 599 ? -51.675 -20.115 55.602 1.00 27.27 599 SER A CA 1
ATOM 4809 C C . SER A 1 599 ? -51.528 -21.001 54.359 1.00 27.27 599 SER A C 1
ATOM 4811 O O . SER A 1 599 ? -52.006 -22.127 54.376 1.00 27.27 599 SER A O 1
ATOM 4813 N N . CYS A 1 600 ? -50.838 -20.541 53.311 1.00 30.69 600 CYS A N 1
ATOM 4814 C CA . CYS A 1 600 ? -50.579 -21.338 52.109 1.00 30.69 600 CYS A CA 1
ATOM 4815 C C . CYS A 1 600 ? -49.272 -22.156 52.166 1.00 30.69 600 CYS A C 1
ATOM 4817 O O . CYS A 1 600 ? -48.942 -22.812 51.185 1.00 30.69 600 CYS A O 1
ATOM 4819 N N . LEU A 1 601 ? -48.511 -22.097 53.268 1.00 32.16 601 LEU A N 1
ATOM 4820 C CA . LEU A 1 601 ? -47.190 -22.736 53.402 1.00 32.16 601 LEU A CA 1
ATOM 4821 C C . LEU A 1 601 ? -47.134 -23.855 54.457 1.00 32.16 601 LEU A C 1
ATOM 4823 O O . LEU A 1 601 ? -46.061 -24.398 54.704 1.00 32.16 601 LEU A O 1
ATOM 4827 N N . ILE A 1 602 ? -48.272 -24.213 55.056 1.00 29.39 602 ILE A N 1
ATOM 4828 C CA . ILE A 1 602 ? -48.419 -25.417 55.886 1.00 29.39 602 ILE A CA 1
ATOM 4829 C C . ILE A 1 602 ? -49.550 -26.263 55.288 1.00 29.39 602 ILE A C 1
ATOM 4831 O O . ILE A 1 602 ? -50.664 -26.281 55.808 1.00 29.39 602 ILE A O 1
ATOM 4835 N N . VAL A 1 603 ? -49.250 -26.895 54.151 1.00 27.34 603 VAL A N 1
ATOM 4836 C CA . VAL A 1 603 ? -49.841 -28.156 53.673 1.00 27.34 603 VAL A CA 1
ATOM 4837 C C . VAL A 1 603 ? -48.703 -28.984 53.102 1.00 27.34 603 VAL A C 1
ATOM 4839 O O . VAL A 1 603 ? -47.921 -28.405 52.311 1.00 27.34 603 VAL A O 1
#